Protein AF-A0A934VN50-F1 (afdb_monomer_lite)

Structure (mmCIF, N/CA/C/O backbone):
data_AF-A0A934VN50-F1
#
_entry.id   AF-A0A934VN50-F1
#
loop_
_atom_site.group_PDB
_atom_site.id
_atom_site.type_symbol
_atom_site.label_atom_id
_atom_site.label_alt_id
_atom_site.label_comp_id
_atom_site.label_asym_id
_atom_site.label_entity_id
_atom_site.label_seq_id
_atom_site.pdbx_PDB_ins_code
_atom_site.Cartn_x
_atom_site.Cartn_y
_atom_site.Cartn_z
_atom_site.occupancy
_atom_site.B_iso_or_equiv
_atom_site.auth_seq_id
_atom_site.auth_comp_id
_atom_site.auth_asym_id
_atom_site.auth_atom_id
_atom_site.pdbx_PDB_model_num
ATOM 1 N N . MET A 1 1 ? 34.727 -3.013 -14.813 1.00 37.97 1 MET A N 1
ATOM 2 C CA . MET A 1 1 ? 33.338 -2.640 -14.467 1.00 37.97 1 MET A CA 1
ATOM 3 C C . MET A 1 1 ? 33.192 -1.141 -14.667 1.00 37.97 1 MET A C 1
ATOM 5 O O . MET A 1 1 ? 33.910 -0.392 -14.018 1.00 37.97 1 MET A O 1
ATOM 9 N N . LEU A 1 2 ? 32.364 -0.706 -15.617 1.00 28.53 2 LEU A N 1
ATOM 10 C CA . LEU A 1 2 ? 32.093 0.717 -15.840 1.00 28.53 2 LEU A CA 1
ATOM 11 C C . LEU A 1 2 ? 31.145 1.204 -14.739 1.00 28.53 2 LEU A C 1
ATOM 13 O O . LEU A 1 2 ? 30.141 0.546 -14.469 1.00 28.53 2 LEU A O 1
ATOM 17 N N . LYS A 1 3 ? 31.479 2.320 -14.080 1.00 29.73 3 LYS A N 1
ATOM 18 C CA . LYS A 1 3 ? 30.548 2.981 -13.156 1.00 29.73 3 LYS A CA 1
ATOM 19 C C . LYS A 1 3 ? 29.274 3.340 -13.934 1.00 29.73 3 LYS A C 1
ATOM 21 O O . LYS A 1 3 ? 29.406 3.784 -15.079 1.00 29.73 3 LYS A O 1
ATOM 26 N N . PRO A 1 4 ? 28.074 3.156 -13.355 1.00 34.88 4 PRO A N 1
ATOM 27 C CA . PRO A 1 4 ? 26.851 3.608 -14.000 1.00 34.88 4 PRO A CA 1
ATOM 28 C C . PRO A 1 4 ? 26.988 5.101 -14.344 1.00 34.88 4 PRO A C 1
ATOM 30 O O . PRO A 1 4 ? 27.596 5.847 -13.563 1.00 34.88 4 PRO A O 1
ATOM 33 N N . PRO A 1 5 ? 26.504 5.535 -15.521 1.00 36.50 5 PRO A N 1
ATOM 34 C CA . PRO A 1 5 ? 26.561 6.937 -15.905 1.00 36.50 5 PRO A CA 1
ATOM 35 C C . PRO A 1 5 ? 25.892 7.775 -14.817 1.00 36.50 5 PRO A C 1
ATOM 37 O O . PRO A 1 5 ? 24.812 7.430 -14.335 1.00 36.50 5 PRO A O 1
ATOM 40 N N . LYS A 1 6 ? 26.553 8.866 -14.407 1.00 43.19 6 LYS A N 1
ATOM 41 C CA . LYS A 1 6 ? 25.926 9.833 -13.505 1.00 43.19 6 LYS A CA 1
ATOM 42 C C . LYS A 1 6 ? 24.644 10.330 -14.187 1.00 43.19 6 LYS A C 1
ATOM 44 O O . LYS A 1 6 ? 24.714 10.656 -15.377 1.00 43.19 6 LYS A O 1
ATOM 49 N N . PRO A 1 7 ? 23.499 10.369 -13.485 1.00 45.50 7 PRO A N 1
ATOM 50 C CA . PRO A 1 7 ? 22.280 10.918 -14.058 1.00 45.50 7 PRO A CA 1
ATOM 51 C C . PRO A 1 7 ? 22.555 12.342 -14.567 1.00 45.50 7 PRO A C 1
ATOM 53 O O . PRO A 1 7 ? 23.360 13.062 -13.960 1.00 45.50 7 PRO A O 1
ATOM 56 N N . PRO A 1 8 ? 21.947 12.746 -15.698 1.00 47.22 8 PRO A N 1
ATOM 57 C CA . PRO A 1 8 ? 22.077 14.106 -16.193 1.00 47.22 8 PRO A CA 1
ATOM 58 C C . PRO A 1 8 ? 21.620 15.080 -15.114 1.00 47.22 8 PRO A C 1
ATOM 60 O O . PRO A 1 8 ? 20.783 14.749 -14.282 1.00 47.22 8 PRO A O 1
ATOM 63 N N . LYS A 1 9 ? 22.192 16.278 -15.143 1.00 50.84 9 LYS A N 1
ATOM 64 C CA . LYS A 1 9 ? 21.916 17.355 -14.207 1.00 50.84 9 LYS A CA 1
ATOM 65 C C . LYS A 1 9 ? 20.582 18.081 -14.597 1.00 50.84 9 LYS A C 1
ATOM 67 O O . LYS A 1 9 ? 20.650 18.925 -15.488 1.00 50.84 9 LYS A O 1
ATOM 72 N N . PRO A 1 10 ? 19.379 17.808 -14.009 1.00 54.91 10 PRO A N 1
ATOM 73 C CA . PRO A 1 10 ? 18.157 18.632 -14.173 1.00 54.91 10 PRO A CA 1
ATOM 74 C C . PRO A 1 10 ? 18.241 20.116 -13.758 1.00 54.91 10 PRO A C 1
ATOM 76 O O . PRO A 1 10 ? 18.297 20.408 -12.572 1.00 54.91 10 PRO A O 1
ATOM 79 N N . SER A 1 11 ? 18.231 21.053 -14.714 1.00 59.59 11 SER A N 1
ATOM 80 C CA . SER A 1 11 ? 18.448 22.507 -14.516 1.00 59.59 11 SER A CA 1
ATOM 81 C C . SER A 1 11 ? 17.874 23.110 -13.214 1.00 59.59 11 SER A C 1
ATOM 83 O O . SER A 1 11 ? 16.823 22.698 -12.735 1.00 59.59 11 SER A O 1
ATOM 85 N N . ALA A 1 12 ? 18.509 24.161 -12.676 1.00 62.81 12 ALA A N 1
ATOM 86 C CA . ALA A 1 12 ? 18.043 24.853 -11.461 1.00 62.81 12 ALA A CA 1
ATOM 87 C C . ALA A 1 12 ? 16.556 25.275 -11.528 1.00 62.81 12 ALA A C 1
ATOM 89 O O . ALA A 1 12 ? 15.844 25.236 -10.528 1.00 62.81 12 ALA A O 1
ATOM 90 N N . ALA A 1 13 ? 16.063 25.602 -12.728 1.00 64.00 13 ALA A N 1
ATOM 91 C CA . ALA A 1 13 ? 14.649 25.871 -12.977 1.00 64.00 13 ALA A CA 1
ATOM 92 C C . ALA A 1 13 ? 13.756 24.646 -12.703 1.00 64.00 13 ALA A C 1
ATOM 94 O O . ALA A 1 13 ? 12.720 24.779 -12.062 1.00 64.00 13 ALA A O 1
ATOM 95 N N . LEU A 1 14 ? 14.177 23.449 -13.126 1.00 64.62 14 LEU 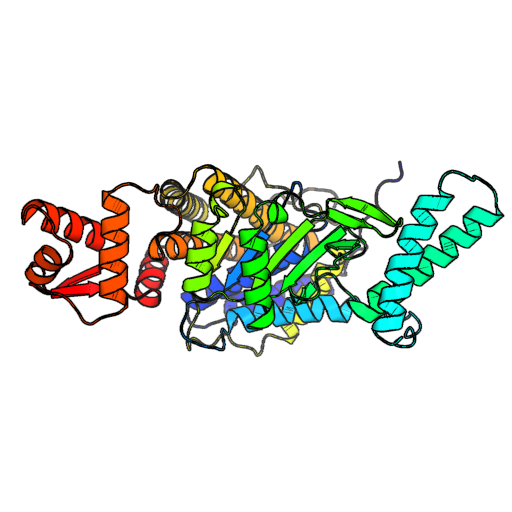A N 1
ATOM 96 C CA . LEU A 1 14 ? 13.445 22.202 -12.897 1.00 64.62 14 LEU A CA 1
ATOM 97 C C . LEU A 1 14 ? 13.392 21.838 -11.404 1.00 64.62 14 LEU A C 1
ATOM 99 O O . LEU A 1 14 ? 12.359 21.395 -10.917 1.00 64.62 14 LEU A O 1
ATOM 103 N N . GLN A 1 15 ? 14.475 22.077 -10.660 1.00 64.38 15 GLN A N 1
ATOM 104 C CA . GLN A 1 15 ? 14.514 21.860 -9.207 1.00 64.38 15 GLN A CA 1
ATOM 105 C C . GLN A 1 15 ? 13.573 22.811 -8.457 1.00 64.38 15 GLN A C 1
ATOM 107 O O . GLN A 1 15 ? 12.837 22.384 -7.569 1.00 64.38 15 GLN A O 1
ATOM 112 N N . HIS A 1 16 ? 13.548 24.089 -8.844 1.00 68.25 16 HIS A N 1
ATOM 113 C CA . HIS A 1 16 ? 12.608 25.061 -8.289 1.00 68.25 16 HIS A CA 1
ATOM 114 C C . HIS A 1 16 ? 11.151 24.655 -8.567 1.00 68.25 16 HIS A C 1
ATOM 116 O O . HIS A 1 16 ? 10.320 24.661 -7.660 1.00 68.25 16 HIS A O 1
ATOM 122 N N . THR A 1 17 ? 10.841 24.233 -9.799 1.00 72.19 17 THR A N 1
ATOM 123 C CA . THR A 1 17 ? 9.510 23.718 -10.164 1.00 72.19 17 THR A CA 1
ATOM 124 C C . THR A 1 17 ? 9.130 22.476 -9.352 1.00 72.19 17 THR A C 1
ATOM 126 O O . THR A 1 17 ? 7.972 22.338 -8.963 1.00 72.19 17 THR A O 1
ATOM 129 N N . PHE A 1 18 ? 10.087 21.596 -9.043 1.00 73.56 18 PHE A N 1
ATOM 130 C CA . PHE A 1 18 ? 9.856 20.413 -8.212 1.00 73.56 18 PHE A CA 1
ATOM 131 C C . PHE A 1 18 ? 9.415 20.761 -6.793 1.00 73.56 18 PHE A C 1
ATOM 133 O O . PHE A 1 18 ? 8.385 20.275 -6.326 1.00 73.56 18 PHE A O 1
ATOM 140 N N . PHE A 1 19 ? 10.161 21.631 -6.111 1.00 74.81 19 PHE A N 1
ATOM 141 C CA . PHE A 1 19 ? 9.822 22.039 -4.748 1.00 74.81 19 PHE A CA 1
ATOM 142 C C . PHE A 1 19 ? 8.536 22.851 -4.684 1.00 74.81 19 PHE A C 1
ATOM 144 O O . PHE A 1 19 ? 7.747 22.671 -3.758 1.00 74.81 19 PHE A O 1
ATOM 151 N N . GLN A 1 20 ? 8.291 23.698 -5.684 1.00 77.81 20 GLN A N 1
ATOM 152 C CA . GLN A 1 20 ? 7.024 24.405 -5.802 1.00 77.81 20 GLN A CA 1
ATOM 153 C C . GLN A 1 20 ? 5.858 23.419 -5.927 1.00 77.81 20 GLN A C 1
ATOM 155 O O . GLN A 1 20 ? 4.856 23.592 -5.242 1.00 77.81 20 GLN A O 1
ATOM 160 N N . ALA A 1 21 ? 6.015 22.354 -6.719 1.00 79.44 21 ALA A N 1
ATOM 161 C CA . ALA A 1 21 ? 4.994 21.325 -6.858 1.00 79.44 21 ALA A CA 1
ATOM 162 C C . ALA A 1 21 ? 4.764 20.544 -5.551 1.00 79.44 21 ALA A C 1
ATOM 164 O O . ALA A 1 21 ? 3.623 20.295 -5.169 1.00 79.44 21 ALA A O 1
ATOM 165 N N . LEU A 1 22 ? 5.827 20.207 -4.813 1.00 80.69 22 LEU A N 1
ATOM 166 C CA . LEU A 1 22 ? 5.693 19.576 -3.496 1.00 80.69 22 LEU A CA 1
ATOM 167 C C . LEU A 1 22 ? 4.970 20.485 -2.492 1.00 80.69 22 LEU A C 1
ATOM 169 O O . LEU A 1 22 ? 4.113 20.004 -1.753 1.00 80.69 22 LEU A O 1
ATOM 173 N N . ARG A 1 23 ? 5.289 21.787 -2.470 1.00 82.44 23 ARG A N 1
ATOM 174 C CA . ARG A 1 23 ? 4.642 22.781 -1.591 1.00 82.44 23 ARG A CA 1
ATOM 175 C C . ARG A 1 23 ? 3.180 22.985 -1.939 1.00 82.44 23 ARG A C 1
ATOM 177 O O . ARG A 1 23 ? 2.328 23.052 -1.058 1.00 82.44 23 ARG A O 1
ATOM 184 N N . GLU A 1 24 ? 2.889 23.081 -3.228 1.00 83.19 24 GLU A N 1
ATOM 185 C CA . GLU A 1 24 ? 1.524 23.163 -3.728 1.00 83.19 24 GLU A CA 1
ATOM 186 C C . GLU A 1 24 ? 0.736 21.918 -3.314 1.00 83.19 24 GLU A C 1
ATOM 188 O O . GLU A 1 24 ? -0.370 22.032 -2.796 1.00 83.19 24 GLU A O 1
ATOM 193 N N . PHE A 1 25 ? 1.336 20.732 -3.440 1.00 84.88 25 PHE A N 1
ATOM 194 C CA . PHE A 1 25 ? 0.708 19.498 -2.994 1.00 84.88 25 PHE A CA 1
ATOM 195 C C . PHE A 1 25 ? 0.462 19.475 -1.480 1.00 84.88 25 PHE A C 1
ATOM 197 O O . PHE A 1 25 ? -0.660 19.206 -1.062 1.00 84.88 25 PHE A O 1
ATOM 204 N N . GLU A 1 26 ? 1.459 19.794 -0.655 1.00 85.81 26 GLU A N 1
ATOM 205 C CA . GLU A 1 26 ? 1.317 19.823 0.809 1.00 85.81 26 GLU A CA 1
ATOM 206 C C . GLU A 1 26 ? 0.213 20.782 1.265 1.00 85.81 26 GLU A C 1
ATOM 208 O O . GLU A 1 26 ? -0.679 20.384 2.016 1.00 85.81 26 GLU A O 1
ATOM 213 N N . SER A 1 27 ? 0.218 22.005 0.737 1.00 82.62 27 SER A N 1
ATOM 214 C CA . SER A 1 27 ? -0.713 23.055 1.153 1.00 82.62 27 SER A CA 1
ATOM 215 C C . SER A 1 27 ? -2.122 22.900 0.574 1.00 82.62 27 SER A C 1
ATOM 217 O O . SER A 1 27 ? -3.090 23.307 1.220 1.00 82.62 27 SER A O 1
ATOM 219 N N . GLN A 1 28 ? -2.267 22.315 -0.622 1.00 82.50 28 GLN A N 1
ATOM 220 C CA . GLN A 1 28 ? -3.538 22.321 -1.356 1.00 82.50 28 GLN A CA 1
ATOM 221 C C . GLN A 1 28 ? -4.201 20.952 -1.506 1.00 82.50 28 GLN A C 1
ATOM 223 O O . GLN A 1 28 ? -5.379 20.923 -1.863 1.00 82.50 28 GLN A O 1
ATOM 228 N N . CYS A 1 29 ? -3.521 19.826 -1.236 1.00 82.50 29 CYS A N 1
ATOM 229 C CA . CYS A 1 29 ? -4.108 18.501 -1.493 1.00 82.50 29 CYS A CA 1
ATOM 230 C C . CYS A 1 29 ? -5.390 18.231 -0.701 1.00 82.50 29 CYS A C 1
ATOM 232 O O . CYS A 1 29 ? -6.279 17.555 -1.216 1.00 82.50 29 CYS A O 1
ATOM 234 N N . SER A 1 30 ? -5.516 18.788 0.506 1.00 86.56 30 SER A N 1
ATOM 235 C CA . SER A 1 30 ? -6.751 18.756 1.285 1.00 86.56 30 SER A CA 1
ATOM 236 C C . SER A 1 30 ? -6.766 19.833 2.384 1.00 86.56 30 SER A C 1
ATOM 238 O O . SER A 1 30 ? -5.748 20.026 3.069 1.00 86.56 30 SER A O 1
ATOM 240 N N . PRO A 1 31 ? -7.916 20.501 2.615 1.00 85.75 31 PRO A N 1
ATOM 241 C CA . PRO A 1 31 ? -8.119 21.337 3.795 1.00 85.75 31 PRO A CA 1
ATOM 242 C C . PRO A 1 31 ? -8.284 20.505 5.078 1.00 85.75 31 PRO A C 1
ATOM 244 O O . PRO A 1 31 ? -7.931 20.993 6.146 1.00 85.75 31 PRO A O 1
ATOM 247 N N . ASP A 1 32 ? -8.776 19.261 4.984 1.00 88.81 32 ASP A N 1
ATOM 248 C CA . ASP A 1 32 ? -8.826 18.308 6.101 1.00 88.81 32 ASP A CA 1
ATOM 249 C C . ASP A 1 32 ? -7.407 17.765 6.369 1.00 88.81 32 ASP A C 1
ATOM 251 O O . ASP A 1 32 ? -6.853 17.094 5.483 1.00 88.81 32 ASP A O 1
ATOM 255 N N . PRO A 1 33 ? -6.818 18.021 7.557 1.00 89.94 33 PRO A N 1
ATOM 256 C CA . PRO A 1 33 ? -5.497 17.520 7.930 1.00 89.94 33 PRO A CA 1
ATOM 257 C C . PRO A 1 33 ? -5.384 15.994 7.864 1.00 89.94 33 PRO A C 1
ATOM 259 O O . PRO A 1 33 ? -4.343 15.485 7.458 1.00 89.94 33 PRO A O 1
ATOM 262 N N . PHE A 1 34 ? -6.451 15.258 8.191 1.00 90.44 34 PHE A N 1
ATOM 263 C CA . PHE A 1 34 ? -6.458 13.795 8.113 1.00 90.44 34 PHE A CA 1
ATOM 264 C C . PHE A 1 34 ? -6.308 13.324 6.663 1.00 90.44 34 PHE A C 1
ATOM 266 O O . PHE A 1 34 ? -5.414 12.544 6.330 1.00 90.44 34 PHE A O 1
ATOM 273 N N . ALA A 1 35 ? -7.130 13.862 5.761 1.00 88.44 35 ALA A N 1
ATOM 274 C CA . ALA A 1 35 ? -7.041 13.539 4.343 1.00 88.44 35 ALA A CA 1
ATOM 275 C C . ALA A 1 35 ? -5.721 14.014 3.705 1.00 88.44 35 ALA A C 1
ATOM 277 O O . ALA A 1 35 ? -5.216 13.348 2.797 1.00 88.44 35 ALA A O 1
ATOM 278 N N . ARG A 1 36 ? -5.113 15.102 4.201 1.00 89.31 36 ARG A N 1
ATOM 279 C CA . ARG A 1 36 ? -3.762 15.541 3.806 1.00 89.31 36 ARG A CA 1
ATOM 280 C C . ARG A 1 36 ? -2.706 14.503 4.183 1.00 89.31 36 ARG A C 1
ATOM 282 O O . ARG A 1 36 ? -1.959 14.071 3.305 1.00 89.31 36 ARG A O 1
ATOM 289 N N . THR A 1 37 ? -2.693 14.045 5.438 1.00 91.88 37 THR A N 1
ATOM 290 C CA . THR A 1 37 ? -1.797 12.978 5.919 1.00 91.88 37 THR A CA 1
ATOM 291 C C . THR A 1 37 ? -1.881 11.741 5.027 1.00 91.88 37 THR A C 1
ATOM 293 O O . THR A 1 37 ? -0.863 11.221 4.554 1.00 91.88 37 THR A O 1
ATOM 296 N N . LEU A 1 38 ? -3.102 11.281 4.741 1.00 89.62 38 LEU A N 1
ATOM 297 C CA . LEU A 1 38 ? -3.321 10.097 3.913 1.00 89.62 38 LEU A CA 1
ATOM 298 C C . LEU A 1 38 ? -2.912 10.318 2.452 1.00 89.62 38 LEU A C 1
ATOM 300 O O . LEU A 1 38 ? -2.339 9.414 1.842 1.00 89.62 38 LEU A O 1
ATOM 304 N N . SER A 1 39 ? -3.140 11.511 1.900 1.00 87.62 39 SER A N 1
ATOM 305 C CA . SER A 1 39 ? -2.742 11.864 0.530 1.00 87.62 39 SER A CA 1
ATOM 306 C C . SER A 1 39 ? -1.223 11.894 0.371 1.00 87.62 39 SER A C 1
ATOM 308 O O . SER A 1 39 ? -0.692 11.287 -0.561 1.00 87.62 39 SER A O 1
ATOM 310 N N . ILE A 1 40 ? -0.508 12.532 1.303 1.00 88.94 40 ILE A N 1
ATOM 311 C CA . ILE A 1 40 ? 0.962 12.580 1.311 1.00 88.94 40 ILE A CA 1
ATOM 312 C C . ILE A 1 40 ? 1.546 11.174 1.454 1.00 88.94 40 ILE A C 1
ATOM 314 O O . ILE A 1 40 ? 2.421 10.781 0.678 1.00 88.94 40 ILE A O 1
ATOM 318 N N . THR A 1 41 ? 1.001 10.377 2.373 1.00 90.31 41 THR A N 1
ATOM 319 C CA . THR A 1 41 ? 1.416 8.981 2.567 1.00 90.31 41 THR A CA 1
ATOM 320 C C . THR A 1 41 ? 1.186 8.149 1.307 1.00 90.31 41 THR A C 1
ATOM 322 O O . THR A 1 41 ? 2.079 7.422 0.869 1.00 90.31 41 THR A O 1
ATOM 325 N N . THR A 1 42 ? 0.019 8.284 0.673 1.00 88.31 42 THR A N 1
ATOM 326 C CA . THR A 1 42 ? -0.326 7.611 -0.593 1.00 88.31 42 THR A CA 1
ATOM 327 C C . THR A 1 42 ? 0.631 8.017 -1.716 1.00 88.31 42 THR A C 1
ATOM 329 O O . THR A 1 42 ? 1.082 7.175 -2.492 1.00 88.31 42 THR A O 1
ATOM 332 N N . CYS A 1 43 ? 1.007 9.294 -1.782 1.00 86.88 43 CYS A N 1
ATOM 333 C CA . CYS A 1 43 ? 1.945 9.824 -2.769 1.00 86.88 43 CYS A CA 1
ATOM 334 C C . CYS A 1 43 ? 3.334 9.187 -2.614 1.00 86.88 43 CYS A C 1
ATOM 336 O O . CYS A 1 43 ? 3.881 8.612 -3.559 1.00 86.88 43 CYS A O 1
ATOM 338 N N . LEU A 1 44 ? 3.883 9.212 -1.398 1.00 87.31 44 LEU A N 1
ATOM 339 C CA . LEU A 1 44 ? 5.223 8.696 -1.117 1.00 87.31 44 LEU A CA 1
ATOM 340 C C . LEU A 1 44 ? 5.321 7.178 -1.232 1.00 87.31 44 LEU A C 1
ATOM 342 O O . LEU A 1 44 ? 6.304 6.661 -1.764 1.00 87.31 44 LEU A O 1
ATOM 346 N N . THR A 1 45 ? 4.288 6.459 -0.806 1.00 87.69 45 THR A N 1
ATOM 347 C CA . THR A 1 45 ? 4.201 5.007 -1.005 1.00 87.69 45 THR A CA 1
ATOM 348 C C . THR A 1 45 ? 4.078 4.646 -2.483 1.00 87.69 45 THR A C 1
ATOM 350 O O . THR A 1 45 ? 4.736 3.705 -2.922 1.00 87.69 45 THR A O 1
ATOM 353 N N . THR A 1 46 ? 3.354 5.433 -3.286 1.00 87.12 46 THR A N 1
ATOM 354 C CA . THR A 1 46 ? 3.311 5.257 -4.748 1.00 87.12 46 THR A CA 1
ATOM 355 C C . THR A 1 46 ? 4.693 5.472 -5.374 1.00 87.12 46 THR A C 1
ATOM 357 O O . THR A 1 46 ? 5.149 4.638 -6.156 1.00 87.12 46 THR A O 1
ATOM 360 N N . PHE A 1 47 ? 5.422 6.530 -5.003 1.00 85.31 47 PHE A N 1
ATOM 361 C CA . PHE A 1 47 ? 6.797 6.732 -5.484 1.00 85.31 47 PHE A CA 1
ATOM 362 C C . PHE A 1 47 ? 7.745 5.616 -5.055 1.00 85.31 47 PHE A C 1
ATOM 364 O O . PHE A 1 47 ? 8.579 5.173 -5.849 1.00 85.31 47 PHE A O 1
ATOM 371 N N . TRP A 1 48 ? 7.591 5.121 -3.829 1.00 86.19 48 TRP A N 1
ATOM 372 C CA . TRP A 1 48 ? 8.327 3.962 -3.349 1.00 86.19 48 TRP A CA 1
ATOM 373 C C . TRP A 1 48 ? 8.033 2.716 -4.196 1.00 86.19 48 TRP A C 1
ATOM 375 O O . TRP A 1 48 ? 8.978 2.071 -4.649 1.00 86.19 48 TRP A O 1
ATOM 385 N N . GLN A 1 49 ? 6.765 2.428 -4.512 1.00 85.94 49 GLN A N 1
ATOM 386 C CA . GLN A 1 49 ? 6.375 1.335 -5.416 1.00 85.94 49 GLN A CA 1
ATOM 387 C C . GLN A 1 49 ? 6.942 1.508 -6.828 1.00 85.94 49 GLN A C 1
ATOM 389 O O . GLN A 1 49 ? 7.387 0.541 -7.446 1.00 85.94 49 GLN A O 1
ATOM 394 N N . LEU A 1 50 ? 6.993 2.736 -7.345 1.00 83.25 50 LEU A N 1
ATOM 395 C CA . LEU A 1 50 ? 7.629 3.014 -8.632 1.00 83.25 50 LEU A CA 1
ATOM 396 C C . LEU A 1 50 ? 9.147 2.757 -8.596 1.00 83.25 50 LEU A C 1
ATOM 398 O O . LEU A 1 50 ? 9.727 2.373 -9.615 1.00 83.25 50 LEU A O 1
ATOM 402 N N . SER A 1 51 ? 9.782 2.879 -7.431 1.00 81.06 51 SER A N 1
ATOM 403 C CA . SER A 1 51 ? 11.201 2.568 -7.205 1.00 81.06 51 SER A CA 1
ATOM 404 C C . SER A 1 51 ? 11.495 1.102 -6.881 1.00 81.06 51 SER A C 1
ATOM 406 O O . SER A 1 51 ? 12.630 0.771 -6.541 1.00 81.06 51 SER A O 1
ATOM 408 N N . LEU A 1 52 ? 10.523 0.197 -7.031 1.00 79.12 52 LEU A N 1
ATOM 409 C CA . LEU A 1 52 ? 10.663 -1.240 -6.754 1.00 79.12 52 LEU A CA 1
ATOM 410 C C . LEU A 1 52 ? 11.891 -1.881 -7.426 1.00 79.12 52 LEU A C 1
ATOM 412 O O . LEU A 1 52 ? 12.555 -2.741 -6.847 1.00 79.12 52 LEU A O 1
ATOM 416 N N . ALA A 1 53 ? 12.247 -1.422 -8.629 1.00 70.44 53 ALA A N 1
ATOM 417 C CA . ALA A 1 53 ? 13.423 -1.890 -9.360 1.00 70.44 53 ALA A CA 1
ATOM 418 C C . ALA A 1 53 ? 14.774 -1.552 -8.685 1.00 70.44 53 ALA A C 1
ATOM 420 O O . ALA A 1 53 ? 15.813 -2.084 -9.085 1.00 70.44 53 ALA A O 1
ATOM 421 N N . GLN A 1 54 ? 14.772 -0.713 -7.652 1.00 71.94 54 GLN A N 1
ATOM 422 C CA . GLN A 1 54 ? 15.955 -0.207 -6.954 1.00 71.94 54 GLN A CA 1
ATOM 423 C C . GLN A 1 54 ? 15.959 -0.538 -5.452 1.00 71.94 54 GLN A C 1
ATOM 425 O O . GLN A 1 54 ? 16.860 -0.112 -4.730 1.00 71.94 54 GLN A O 1
ATOM 430 N N . GLN A 1 55 ? 14.962 -1.290 -4.975 1.00 70.94 55 GLN A N 1
ATOM 431 C CA . GLN A 1 55 ? 14.864 -1.740 -3.585 1.00 70.94 55 GLN A CA 1
ATOM 432 C C . GLN A 1 55 ? 15.698 -3.011 -3.349 1.00 70.94 55 GLN A C 1
ATOM 434 O O . GLN A 1 55 ? 15.788 -3.884 -4.221 1.00 70.94 55 GLN A O 1
ATOM 439 N N . LEU A 1 56 ? 16.284 -3.138 -2.153 1.00 63.44 56 LEU A N 1
ATOM 440 C CA . LEU A 1 56 ? 17.092 -4.293 -1.738 1.00 63.44 56 LEU A CA 1
ATOM 441 C C . LEU A 1 56 ? 16.242 -5.354 -1.008 1.00 63.44 56 LEU A C 1
ATOM 443 O O . LEU A 1 56 ? 15.847 -5.147 0.141 1.00 63.44 56 LEU A O 1
ATOM 447 N N . GLY A 1 57 ? 16.007 -6.519 -1.626 1.00 64.69 57 GLY A N 1
ATOM 448 C CA . GLY A 1 57 ? 15.319 -7.667 -1.005 1.00 64.69 57 GLY A CA 1
ATOM 449 C C . GLY A 1 57 ? 14.240 -8.326 -1.879 1.00 64.69 57 GLY A C 1
ATOM 450 O O . GLY A 1 57 ? 14.046 -7.946 -3.032 1.00 64.69 57 GLY A O 1
ATOM 451 N N . SER A 1 58 ? 13.561 -9.340 -1.331 1.00 55.09 58 SER A N 1
ATOM 452 C CA . SER A 1 58 ? 12.374 -9.993 -1.909 1.00 55.09 58 SER A CA 1
ATOM 453 C C . SER A 1 58 ? 11.098 -9.318 -1.393 1.00 55.09 58 SER A C 1
ATOM 455 O O . SER A 1 58 ? 10.942 -9.183 -0.181 1.00 55.09 58 SER A O 1
ATOM 457 N N . PHE A 1 59 ? 10.201 -8.895 -2.289 1.00 61.16 59 PHE A N 1
ATOM 458 C CA . PHE A 1 59 ? 9.053 -8.040 -1.955 1.00 61.16 59 PHE A CA 1
ATOM 459 C C . PHE A 1 59 ? 7.773 -8.521 -2.647 1.00 61.16 59 PHE A C 1
ATOM 461 O O . PHE A 1 59 ? 7.806 -8.846 -3.838 1.00 61.16 59 PHE A O 1
ATOM 468 N N . PRO A 1 60 ? 6.669 -8.574 -1.894 1.00 56.34 60 PRO A N 1
ATOM 469 C CA . PRO A 1 60 ? 5.565 -7.632 -2.079 1.00 56.34 60 PRO A CA 1
ATOM 470 C C . PRO A 1 60 ? 5.640 -6.404 -1.173 1.00 56.34 60 PRO A C 1
ATOM 472 O O . PRO A 1 60 ? 6.087 -6.450 -0.032 1.00 56.34 60 PRO A O 1
ATOM 475 N N . SER A 1 61 ? 5.136 -5.315 -1.734 1.00 61.25 61 SER A N 1
ATOM 476 C CA . SER A 1 61 ? 5.279 -3.938 -1.287 1.00 61.25 61 SER A CA 1
ATOM 477 C C . SER A 1 61 ? 3.942 -3.252 -1.537 1.00 61.25 61 SER A C 1
ATOM 479 O O . SER A 1 61 ? 3.708 -2.737 -2.633 1.00 61.25 61 SER A O 1
ATOM 481 N N . THR A 1 62 ? 3.011 -3.359 -0.590 1.00 64.75 62 THR A N 1
ATOM 482 C CA . THR A 1 62 ? 1.594 -3.199 -0.928 1.00 64.75 62 THR A CA 1
ATOM 483 C C . THR A 1 62 ? 0.953 -1.951 -0.339 1.00 64.75 62 THR A C 1
ATOM 485 O O . THR A 1 62 ? 0.972 -1.759 0.874 1.00 64.75 62 THR A O 1
ATOM 488 N N . LEU A 1 63 ? 0.363 -1.130 -1.210 1.00 62.47 63 LEU A N 1
ATOM 489 C CA . LEU A 1 63 ? -0.455 0.026 -0.855 1.00 62.47 63 LEU A CA 1
ATOM 490 C C . LEU A 1 63 ? -1.924 -0.321 -1.091 1.00 62.47 63 LEU A C 1
ATOM 492 O O . LEU A 1 63 ? -2.379 -0.374 -2.237 1.00 62.47 63 LEU A O 1
ATOM 496 N N . PHE A 1 64 ? -2.661 -0.546 -0.010 1.00 65.00 64 PHE A N 1
ATOM 497 C CA . PHE A 1 64 ? -4.104 -0.676 -0.050 1.00 65.00 64 PHE A CA 1
ATOM 498 C C . PHE A 1 64 ? -4.772 0.586 0.449 1.00 65.00 64 PHE A C 1
ATOM 500 O O . PHE A 1 64 ? -4.442 1.115 1.508 1.00 65.00 64 PHE A O 1
ATOM 507 N N . VAL A 1 65 ? -5.723 1.059 -0.340 1.00 58.53 65 VAL A N 1
ATOM 508 C CA . VAL A 1 65 ? -6.514 2.236 -0.031 1.00 58.53 65 VAL A CA 1
ATOM 509 C C . VAL A 1 65 ? -7.977 1.829 0.002 1.00 58.53 65 VAL A C 1
ATOM 511 O O . VAL A 1 65 ? -8.537 1.430 -1.020 1.00 58.53 65 VAL A O 1
ATOM 514 N N . GLY A 1 66 ? -8.598 1.968 1.168 1.00 56.47 66 GLY A N 1
ATOM 515 C CA . GLY A 1 66 ? -10.046 1.925 1.314 1.00 56.47 66 GLY A CA 1
ATOM 516 C C . GLY A 1 66 ? -10.560 1.005 2.417 1.00 56.47 66 GLY A C 1
ATOM 517 O O . GLY A 1 66 ? -9.889 0.093 2.890 1.00 56.47 66 GLY A O 1
ATOM 518 N N . SER A 1 67 ? -11.811 1.275 2.779 1.00 52.97 67 SER A N 1
ATOM 519 C CA . SER A 1 67 ? -12.679 0.492 3.659 1.00 52.97 67 SER A CA 1
ATOM 520 C C . SER A 1 67 ? -13.832 -0.080 2.820 1.00 52.97 67 SER A C 1
ATOM 522 O O . SER A 1 67 ? -14.209 0.547 1.820 1.00 52.97 67 SER A O 1
ATOM 524 N N . PRO A 1 68 ? -14.431 -1.241 3.152 1.00 50.53 68 PRO A N 1
ATOM 525 C CA . PRO A 1 68 ? -15.649 -1.680 2.468 1.00 50.53 68 PRO A CA 1
ATOM 526 C C . PRO A 1 68 ? -16.771 -0.640 2.623 1.00 50.53 68 PRO A C 1
ATOM 528 O O . PRO A 1 68 ? -17.239 -0.383 3.727 1.00 50.53 68 PRO A O 1
ATOM 531 N N . GLY A 1 69 ? -17.249 -0.059 1.522 1.00 51.09 69 GLY A N 1
ATOM 532 C CA . GLY A 1 69 ? -18.455 0.775 1.581 1.00 51.09 69 GLY A CA 1
ATOM 533 C C . GLY A 1 69 ? -18.703 1.674 0.375 1.00 51.09 69 GLY A C 1
ATOM 534 O O . GLY A 1 69 ? -19.818 1.690 -0.134 1.00 51.09 69 GLY A O 1
ATOM 535 N N . LYS A 1 70 ? -17.684 2.377 -0.137 1.00 57.47 70 LYS A N 1
ATOM 536 C CA . LYS A 1 70 ? -17.822 3.256 -1.317 1.00 57.47 70 LYS A CA 1
ATOM 537 C C . LYS A 1 70 ? -17.051 2.690 -2.508 1.00 57.47 70 LYS A C 1
ATOM 539 O O . LYS A 1 70 ? -15.910 2.262 -2.356 1.00 57.47 70 LYS A O 1
ATOM 544 N N . GLU A 1 71 ? -17.675 2.639 -3.691 1.00 59.84 71 GLU A N 1
ATOM 545 C CA . GLU A 1 71 ? -17.040 2.127 -4.922 1.00 59.84 71 GLU A CA 1
ATOM 546 C C . GLU A 1 71 ? -15.882 3.010 -5.412 1.00 59.84 71 GLU A C 1
ATOM 548 O O . GLU A 1 71 ? -14.969 2.506 -6.065 1.00 59.84 71 GLU A O 1
ATOM 553 N N . THR A 1 72 ? -15.882 4.290 -5.037 1.00 70.00 72 THR A N 1
ATOM 554 C CA . THR A 1 72 ? -14.890 5.291 -5.437 1.00 70.00 72 THR A CA 1
ATOM 555 C C . THR A 1 72 ? -14.106 5.783 -4.223 1.00 70.00 72 THR A C 1
ATOM 557 O O . THR A 1 72 ? -14.688 6.437 -3.360 1.00 70.00 72 THR A O 1
ATOM 560 N N . SER A 1 73 ? -12.797 5.515 -4.176 1.00 76.94 73 SER A N 1
ATOM 561 C CA . SER A 1 73 ? -11.894 6.125 -3.192 1.00 76.94 73 SER A CA 1
ATOM 562 C C . SER A 1 73 ? -11.046 7.207 -3.871 1.00 76.94 73 SER A C 1
ATOM 564 O O . SER A 1 73 ? -10.305 6.885 -4.808 1.00 76.94 73 SER A O 1
ATOM 566 N N . PRO A 1 74 ? -11.109 8.473 -3.418 1.00 78.62 74 PRO A N 1
ATOM 567 C CA . PRO A 1 74 ? -10.300 9.557 -3.973 1.00 78.62 74 PRO A CA 1
ATOM 568 C C . PRO A 1 74 ? -8.792 9.288 -3.891 1.00 78.62 74 PRO A C 1
ATOM 570 O O . PRO A 1 74 ? -8.055 9.591 -4.829 1.00 78.62 74 PRO A O 1
ATOM 573 N N . LEU A 1 75 ? -8.335 8.674 -2.795 1.00 81.50 75 LEU A N 1
ATOM 574 C CA . LEU A 1 75 ? -6.933 8.302 -2.592 1.00 81.50 75 LEU A CA 1
ATOM 575 C C . LEU A 1 75 ? -6.481 7.231 -3.598 1.00 81.50 75 LEU A C 1
ATOM 577 O O . LEU A 1 75 ? -5.381 7.321 -4.146 1.00 81.50 75 LEU A O 1
ATOM 581 N N . TRP A 1 76 ? -7.331 6.233 -3.875 1.00 84.50 76 TRP A N 1
ATOM 582 C CA . TRP A 1 76 ? -7.005 5.208 -4.867 1.00 84.50 76 TRP A CA 1
ATOM 583 C C . TRP A 1 76 ? -6.995 5.803 -6.266 1.00 84.50 76 TRP A C 1
ATOM 585 O O . TRP A 1 76 ? -6.067 5.549 -7.022 1.00 84.50 76 TRP A O 1
ATOM 595 N N . GLU A 1 77 ? -7.975 6.637 -6.608 1.00 82.31 77 GLU A N 1
ATOM 596 C CA . GLU A 1 77 ? -7.995 7.325 -7.899 1.00 82.31 77 GLU A CA 1
ATOM 597 C C . GLU A 1 77 ? -6.748 8.190 -8.106 1.00 82.31 77 GLU A C 1
ATOM 599 O O . GLU A 1 77 ? -6.184 8.216 -9.202 1.00 82.31 77 GLU A O 1
ATOM 604 N N . PHE A 1 78 ? -6.269 8.841 -7.048 1.00 80.94 78 PHE A N 1
ATOM 605 C CA . PHE A 1 78 ? -5.004 9.563 -7.051 1.00 80.94 78 PHE A CA 1
ATOM 606 C C . PHE A 1 78 ? -3.800 8.644 -7.342 1.00 80.94 78 PHE A C 1
ATOM 608 O O . PHE A 1 78 ? -3.080 8.875 -8.319 1.00 80.94 78 PHE A O 1
ATOM 615 N N . ALA A 1 79 ? -3.608 7.573 -6.565 1.00 85.12 79 ALA A N 1
ATOM 616 C CA . ALA A 1 79 ? -2.513 6.620 -6.776 1.00 85.12 79 ALA A CA 1
ATOM 617 C C . ALA A 1 79 ? -2.591 5.945 -8.157 1.00 85.12 79 ALA A C 1
ATOM 619 O O . ALA A 1 79 ? -1.596 5.840 -8.876 1.00 85.12 79 ALA A O 1
ATOM 620 N N . ARG A 1 80 ? -3.796 5.536 -8.571 1.00 85.81 80 ARG A N 1
ATOM 621 C CA . ARG A 1 80 ? -4.078 4.895 -9.858 1.00 85.81 80 ARG A CA 1
ATOM 622 C C . ARG A 1 80 ? -3.668 5.791 -11.015 1.00 85.81 80 ARG A C 1
ATOM 624 O O . ARG A 1 80 ? -3.005 5.308 -11.928 1.00 85.81 80 ARG A O 1
ATOM 631 N N . LYS A 1 81 ? -4.020 7.079 -10.982 1.00 83.50 81 LYS A N 1
ATOM 632 C CA . LYS A 1 81 ? -3.629 8.031 -12.030 1.00 83.50 81 LYS A CA 1
ATOM 633 C C . LYS A 1 81 ? -2.111 8.198 -12.120 1.00 83.50 81 LYS A C 1
ATOM 635 O O . LYS A 1 81 ? -1.587 8.153 -13.227 1.00 83.50 81 LYS A O 1
ATOM 640 N N . LEU A 1 82 ? -1.404 8.316 -10.992 1.00 82.62 82 LEU A N 1
ATOM 641 C CA . LEU A 1 82 ? 0.067 8.365 -10.976 1.00 82.62 82 LEU A CA 1
ATOM 642 C C . LEU A 1 82 ? 0.694 7.111 -11.606 1.00 82.62 82 LEU A C 1
ATOM 644 O O . LEU A 1 82 ? 1.622 7.211 -12.408 1.00 82.62 82 LEU A O 1
ATOM 648 N N . LEU A 1 83 ? 0.175 5.930 -11.263 1.00 86.31 83 LEU A N 1
ATOM 649 C CA . LEU A 1 83 ? 0.660 4.651 -11.785 1.00 86.31 83 LEU A CA 1
ATOM 650 C C . LEU A 1 83 ? 0.363 4.461 -13.282 1.00 86.31 83 LEU A C 1
ATOM 652 O O . LEU A 1 83 ? 1.201 3.919 -14.003 1.00 86.31 83 LEU A O 1
ATOM 656 N N . VAL A 1 84 ? -0.814 4.890 -13.750 1.00 85.12 84 VAL A N 1
ATOM 657 C CA . VAL A 1 84 ? -1.194 4.855 -15.173 1.00 85.12 84 VAL A CA 1
ATOM 658 C C . VAL A 1 84 ? -0.328 5.813 -15.982 1.00 85.12 84 VAL A C 1
ATOM 660 O O . VAL A 1 84 ? 0.242 5.404 -16.985 1.00 85.12 84 VAL A O 1
ATOM 663 N N . GLU A 1 85 ? -0.147 7.046 -15.513 1.00 80.12 85 GLU A N 1
ATOM 664 C CA . GLU A 1 85 ? 0.679 8.043 -16.196 1.00 80.12 85 GLU A CA 1
ATOM 665 C C . GLU A 1 85 ? 2.152 7.613 -16.275 1.00 80.12 85 GLU A C 1
ATOM 667 O O . GLU A 1 85 ? 2.814 7.810 -17.294 1.00 80.12 85 GLU A O 1
ATOM 672 N N . ASP A 1 86 ? 2.694 6.976 -15.229 1.00 80.25 86 ASP A N 1
ATOM 673 C CA . ASP A 1 86 ? 4.030 6.367 -15.295 1.00 80.25 86 ASP A CA 1
ATOM 674 C C . ASP A 1 86 ? 4.083 5.266 -16.361 1.00 80.25 86 ASP A C 1
ATOM 676 O O . ASP A 1 86 ? 5.035 5.207 -17.135 1.00 80.25 86 ASP A O 1
ATOM 680 N N . ALA A 1 87 ? 3.049 4.426 -16.454 1.00 77.75 87 ALA A N 1
ATOM 681 C CA . ALA A 1 87 ? 3.001 3.370 -17.456 1.00 77.75 87 ALA A CA 1
ATOM 682 C C . ALA A 1 87 ? 2.918 3.924 -18.889 1.00 77.75 87 ALA A C 1
ATOM 684 O O . ALA A 1 87 ? 3.730 3.539 -19.734 1.00 77.75 87 ALA A O 1
ATOM 685 N N . ASP A 1 88 ? 2.008 4.861 -19.145 1.00 74.25 88 ASP A N 1
ATOM 686 C CA . ASP A 1 88 ? 1.747 5.407 -20.480 1.00 74.25 88 ASP A CA 1
ATOM 687 C C . ASP A 1 88 ? 2.914 6.263 -20.985 1.00 74.25 88 ASP A C 1
ATOM 689 O O . ASP A 1 88 ? 3.333 6.157 -22.133 1.00 74.25 88 ASP A O 1
ATOM 693 N N . SER A 1 89 ? 3.530 7.053 -20.113 1.00 67.12 89 SER A N 1
ATOM 694 C CA . SER A 1 89 ? 4.675 7.896 -20.478 1.00 67.12 89 SER A CA 1
ATOM 695 C C . SER A 1 89 ? 5.980 7.145 -20.758 1.00 67.12 89 SER A C 1
ATOM 697 O O . SER A 1 89 ? 6.866 7.675 -21.429 1.00 67.12 89 SER A O 1
ATOM 699 N N . THR A 1 90 ? 6.131 5.918 -20.248 1.00 64.62 90 THR A N 1
ATOM 700 C CA . THR A 1 90 ? 7.268 5.046 -20.596 1.00 64.62 90 THR A CA 1
ATOM 701 C C . THR A 1 90 ? 7.127 4.432 -21.989 1.00 64.62 90 THR A C 1
ATOM 703 O O . THR A 1 90 ? 8.028 3.725 -22.456 1.00 64.62 90 THR A O 1
ATOM 706 N N . GLN A 1 91 ? 6.011 4.699 -22.673 1.00 63.12 91 GLN A N 1
ATOM 707 C CA . GLN A 1 91 ? 5.852 4.402 -24.082 1.00 63.12 91 GLN A CA 1
ATOM 708 C C . GLN A 1 91 ? 6.806 5.295 -24.881 1.00 63.12 91 GLN A C 1
ATOM 710 O O . GLN A 1 91 ? 6.582 6.484 -25.084 1.00 63.12 91 GLN A O 1
ATOM 715 N N . ASP A 1 92 ? 7.912 4.707 -25.325 1.00 56.34 92 ASP A N 1
ATOM 716 C CA . ASP A 1 92 ? 8.875 5.368 -26.197 1.00 56.34 92 ASP A CA 1
ATOM 717 C C . ASP A 1 92 ? 8.204 5.695 -27.545 1.00 56.34 92 ASP A C 1
ATOM 719 O O . ASP A 1 92 ? 8.105 4.839 -28.427 1.00 56.34 92 ASP A O 1
ATOM 723 N N . LEU A 1 93 ? 7.711 6.932 -27.686 1.00 49.69 93 LEU A N 1
ATOM 724 C CA . LEU A 1 93 ? 7.022 7.439 -28.882 1.00 49.69 93 LEU A CA 1
ATOM 725 C C . LEU A 1 93 ? 7.910 7.417 -30.137 1.00 49.69 93 LEU A C 1
ATOM 727 O O . LEU A 1 93 ? 7.394 7.519 -31.249 1.00 49.69 93 LEU A O 1
ATOM 731 N N . SER A 1 94 ? 9.231 7.280 -29.971 1.00 43.50 94 SER A N 1
ATOM 732 C CA . SER A 1 94 ? 10.179 7.154 -31.082 1.00 43.50 94 SER A CA 1
ATOM 733 C C . SER A 1 94 ? 10.245 5.739 -31.666 1.00 43.50 94 SER A C 1
ATOM 735 O O . SER A 1 94 ? 10.791 5.542 -32.754 1.00 43.50 94 SER A O 1
ATOM 737 N N . ARG A 1 95 ? 9.669 4.739 -30.984 1.00 52.16 95 ARG A N 1
ATOM 738 C CA . ARG A 1 95 ? 9.611 3.367 -31.494 1.00 52.16 95 ARG A CA 1
ATOM 739 C C . ARG A 1 95 ? 8.435 3.216 -32.452 1.00 52.16 95 ARG A C 1
ATOM 741 O O . ARG A 1 95 ? 7.340 3.693 -32.150 1.00 52.16 95 ARG A O 1
ATOM 748 N N . PRO A 1 96 ? 8.618 2.519 -33.589 1.00 46.75 96 PRO A N 1
ATOM 749 C CA . PRO A 1 96 ? 7.512 2.238 -34.491 1.00 46.75 96 PRO A CA 1
ATOM 750 C C . PRO A 1 96 ? 6.398 1.555 -33.698 1.00 46.75 96 PRO A C 1
ATOM 752 O O . PRO A 1 96 ? 6.668 0.599 -32.966 1.00 46.75 96 PRO A O 1
ATOM 755 N N . ARG A 1 97 ? 5.158 2.056 -33.823 1.00 53.66 97 ARG A N 1
ATOM 756 C CA . ARG A 1 97 ? 3.968 1.378 -33.292 1.00 53.66 97 ARG A CA 1
ATOM 757 C C . ARG A 1 97 ? 4.010 -0.052 -33.808 1.00 53.66 97 ARG A C 1
ATOM 759 O O . ARG A 1 97 ? 3.794 -0.288 -34.994 1.00 53.66 97 ARG A O 1
ATOM 766 N N . ILE A 1 98 ? 4.355 -0.988 -32.931 1.00 55.44 98 ILE A N 1
ATOM 767 C CA . ILE A 1 98 ? 4.361 -2.400 -33.283 1.00 55.44 98 ILE A CA 1
ATOM 768 C C . ILE A 1 98 ? 2.926 -2.721 -33.685 1.00 55.44 98 ILE A C 1
ATOM 770 O O . ILE A 1 98 ? 2.018 -2.400 -32.913 1.00 55.44 98 ILE A O 1
ATOM 774 N N . PRO A 1 99 ? 2.693 -3.250 -34.897 1.00 55.62 99 PRO A N 1
ATOM 775 C CA . PRO A 1 99 ? 1.345 -3.563 -35.331 1.00 55.62 99 PRO A CA 1
ATOM 776 C C . PRO A 1 99 ? 0.731 -4.489 -34.288 1.00 55.62 99 PRO A C 1
ATOM 778 O O . PRO A 1 99 ? 1.324 -5.515 -33.956 1.00 55.62 99 PRO A O 1
ATOM 781 N N . TYR A 1 100 ? -0.413 -4.083 -33.731 1.00 55.97 100 TYR A N 1
ATOM 782 C CA . TYR A 1 100 ? -1.138 -4.871 -32.744 1.00 55.97 100 TYR A CA 1
ATOM 783 C C . TYR A 1 100 ? -1.447 -6.232 -33.361 1.00 55.97 100 TYR A C 1
ATOM 785 O O . TYR A 1 100 ? -2.313 -6.361 -34.227 1.00 55.97 100 TYR A O 1
ATOM 793 N N . VAL A 1 101 ? -0.692 -7.244 -32.948 1.00 66.12 101 VAL A N 1
ATOM 794 C CA . VAL A 1 101 ? -0.929 -8.617 -33.372 1.00 66.12 101 VAL A CA 1
ATOM 795 C C . VAL A 1 101 ? -2.084 -9.157 -32.538 1.00 66.12 101 VAL A C 1
ATOM 797 O O . VAL A 1 101 ? -2.212 -8.816 -31.361 1.00 66.12 101 VAL A O 1
ATOM 800 N N . SER A 1 102 ? -2.950 -9.983 -33.129 1.00 77.00 102 SER A N 1
ATOM 801 C CA . SER A 1 102 ? -4.059 -10.568 -32.367 1.00 77.00 102 SER A CA 1
ATOM 802 C C . SER A 1 102 ? -3.541 -11.309 -31.126 1.00 77.00 102 SER A C 1
ATOM 804 O O . SER A 1 102 ? -2.459 -11.902 -31.166 1.00 77.00 102 SER A O 1
ATOM 806 N N . GLN A 1 103 ? -4.325 -11.313 -30.043 1.00 79.19 103 GLN A N 1
ATOM 807 C CA . GLN A 1 103 ? -3.944 -11.929 -28.767 1.00 79.19 103 GLN A CA 1
ATOM 808 C C . GLN A 1 103 ? -3.411 -13.361 -28.944 1.00 79.19 103 GLN A C 1
ATOM 810 O O . GLN A 1 103 ? -2.351 -13.693 -28.425 1.00 79.19 103 GLN A O 1
ATOM 815 N N . LYS A 1 104 ? -4.091 -14.185 -29.752 1.00 81.31 104 LYS A N 1
ATOM 816 C CA . LYS A 1 104 ? -3.677 -15.573 -30.021 1.00 81.31 104 LYS A CA 1
ATOM 817 C C . LYS A 1 104 ? -2.292 -15.671 -30.663 1.00 81.31 104 LYS A C 1
ATOM 819 O O . LYS A 1 104 ? -1.520 -16.561 -30.325 1.00 81.31 104 LYS A O 1
ATOM 824 N N . ILE A 1 105 ? -1.986 -14.770 -31.594 1.00 79.56 105 ILE A N 1
ATOM 825 C CA . ILE A 1 105 ? -0.696 -14.764 -32.288 1.00 79.56 105 ILE A CA 1
ATOM 826 C C . ILE A 1 105 ? 0.407 -14.311 -31.328 1.00 79.56 105 ILE A C 1
ATOM 828 O O . ILE A 1 105 ? 1.473 -14.918 -31.286 1.00 79.56 105 ILE A O 1
ATOM 832 N N . ALA A 1 106 ? 0.147 -13.283 -30.521 1.00 78.38 106 ALA A N 1
ATOM 833 C CA . ALA A 1 106 ? 1.112 -12.834 -29.531 1.00 78.38 106 ALA A CA 1
ATOM 834 C C . ALA A 1 106 ? 1.374 -13.914 -28.462 1.00 78.38 106 ALA A C 1
ATOM 836 O O . ALA A 1 106 ? 2.528 -14.158 -28.130 1.00 78.38 106 ALA A O 1
ATOM 837 N N . GLU A 1 107 ? 0.349 -14.630 -27.987 1.00 82.25 107 GLU A N 1
ATOM 838 C CA . GLU A 1 107 ? 0.523 -15.755 -27.050 1.00 82.25 107 GLU A CA 1
ATOM 839 C C . GLU A 1 107 ? 1.386 -16.877 -27.648 1.00 82.25 107 GLU A C 1
ATOM 841 O O . GLU A 1 107 ? 2.238 -17.437 -26.954 1.00 82.25 107 GLU A O 1
ATOM 846 N N . HIS A 1 108 ? 1.205 -17.176 -28.939 1.00 82.69 108 HIS A N 1
ATOM 847 C CA . HIS A 1 108 ? 2.020 -18.154 -29.658 1.00 82.69 108 HIS A CA 1
ATOM 848 C C . HIS A 1 108 ? 3.498 -17.745 -29.696 1.00 82.69 108 HIS A C 1
ATOM 850 O O . HIS A 1 108 ? 4.337 -18.507 -29.221 1.00 82.69 108 HIS A O 1
ATOM 856 N N . TYR A 1 109 ? 3.815 -16.531 -30.163 1.00 80.81 109 TYR A N 1
ATOM 857 C CA . TYR A 1 109 ? 5.202 -16.044 -30.213 1.00 80.81 109 TYR A CA 1
ATOM 858 C C . TYR A 1 109 ? 5.855 -16.000 -28.831 1.00 80.81 109 TYR A C 1
ATOM 860 O O . TYR A 1 109 ? 7.009 -16.388 -28.672 1.00 80.81 109 TYR A O 1
ATOM 868 N N . LEU A 1 110 ? 5.111 -15.586 -27.805 1.00 82.31 110 LEU A N 1
ATOM 869 C CA . LEU A 1 110 ? 5.637 -15.495 -26.446 1.00 82.31 110 LEU A CA 1
ATOM 870 C C . LEU A 1 110 ? 6.072 -16.867 -25.909 1.00 82.31 110 LEU A C 1
ATOM 872 O O . LEU A 1 110 ? 7.086 -16.966 -25.219 1.00 82.31 110 LEU A O 1
ATOM 876 N N . ARG A 1 111 ? 5.335 -17.927 -26.260 1.00 82.56 111 ARG A N 1
ATOM 877 C CA . ARG A 1 111 ? 5.674 -19.313 -25.921 1.00 82.56 111 ARG A CA 1
ATOM 878 C C . ARG A 1 111 ? 6.817 -19.853 -26.783 1.00 82.56 111 ARG A C 1
ATOM 880 O O . ARG A 1 111 ? 7.785 -20.373 -26.232 1.00 82.56 111 ARG A O 1
ATOM 887 N N . GLU A 1 112 ? 6.711 -19.727 -28.104 1.00 82.44 112 GLU A N 1
ATOM 888 C CA . GLU A 1 112 ? 7.699 -20.250 -29.056 1.00 82.44 112 GLU A CA 1
ATOM 889 C C . GLU A 1 112 ? 9.091 -19.668 -28.808 1.00 82.44 112 GLU A C 1
ATOM 891 O O . GLU A 1 112 ? 10.056 -20.425 -28.729 1.00 82.44 112 GLU A O 1
ATOM 896 N N . SER A 1 113 ? 9.211 -18.356 -28.574 1.00 81.06 113 SER A N 1
ATOM 897 C CA . SER A 1 113 ? 10.515 -17.730 -28.327 1.00 81.06 113 SER A CA 1
ATOM 898 C C . SER A 1 113 ? 11.193 -18.261 -27.058 1.00 81.06 113 SER A C 1
ATOM 900 O O . SER A 1 113 ? 12.411 -18.452 -27.042 1.00 81.06 113 SER A O 1
ATOM 902 N N . VAL A 1 114 ? 10.424 -18.545 -25.999 1.00 80.25 114 VAL A N 1
ATOM 903 C CA . VAL A 1 114 ? 10.948 -19.137 -24.755 1.00 80.25 114 VAL A CA 1
ATOM 904 C C . VAL A 1 114 ? 11.403 -20.577 -24.999 1.00 80.25 114 VAL A C 1
ATOM 906 O O . VAL A 1 114 ? 12.520 -20.943 -24.629 1.00 80.25 114 VAL A O 1
ATOM 909 N N . THR A 1 115 ? 10.577 -21.385 -25.667 1.00 81.25 115 THR A N 1
ATOM 910 C CA . THR A 1 115 ? 10.899 -22.782 -25.990 1.00 81.25 115 THR A CA 1
ATOM 911 C C . THR A 1 115 ? 12.113 -22.888 -26.913 1.00 81.25 115 THR A C 1
ATOM 913 O O . THR A 1 115 ? 13.032 -23.664 -26.640 1.00 81.25 115 THR A O 1
ATOM 916 N N . TYR A 1 116 ? 12.166 -22.076 -27.970 1.00 78.31 116 TYR A N 1
ATOM 917 C CA . TYR A 1 116 ? 13.286 -22.027 -28.904 1.00 78.31 116 TYR A CA 1
ATOM 918 C C . TYR A 1 116 ? 14.594 -21.677 -28.193 1.00 78.31 116 TYR A C 1
ATOM 920 O O . TYR A 1 116 ? 15.604 -22.357 -28.392 1.00 78.31 116 TYR A O 1
ATOM 928 N N . TYR A 1 117 ? 14.582 -20.648 -27.340 1.00 74.44 117 TYR A N 1
ATOM 929 C CA . TYR A 1 117 ? 15.771 -20.228 -26.603 1.00 74.44 117 TYR A CA 1
ATOM 930 C C . TYR A 1 117 ? 16.285 -21.328 -25.666 1.00 74.44 117 TYR A C 1
ATOM 932 O O . TYR A 1 117 ? 17.487 -21.593 -25.638 1.00 74.44 117 TYR A O 1
ATOM 940 N N . HIS A 1 118 ? 15.391 -22.018 -24.951 1.00 74.06 118 HIS A N 1
ATOM 941 C CA . HIS A 1 118 ? 15.773 -23.121 -24.068 1.00 74.06 118 HIS A CA 1
ATOM 942 C C . HIS A 1 118 ? 16.356 -24.326 -24.818 1.00 74.06 118 HIS A C 1
ATOM 944 O O . HIS A 1 118 ? 17.328 -24.912 -24.344 1.00 74.06 118 HIS A O 1
ATOM 950 N N . ASN A 1 119 ? 15.818 -24.664 -25.991 1.00 76.75 119 ASN A N 1
ATOM 951 C CA . ASN A 1 119 ? 16.258 -25.830 -26.763 1.00 76.75 119 ASN A CA 1
ATOM 952 C C . ASN A 1 119 ? 17.568 -25.601 -27.541 1.00 76.75 119 ASN A C 1
ATOM 954 O O . ASN A 1 119 ? 18.275 -26.560 -27.833 1.00 76.75 119 ASN A O 1
ATOM 958 N N . ASN A 1 120 ? 17.912 -24.350 -27.869 1.00 69.50 120 ASN A N 1
ATOM 959 C CA . ASN A 1 120 ? 19.037 -24.027 -28.762 1.00 69.50 120 ASN A CA 1
ATOM 960 C C . ASN A 1 120 ? 20.227 -23.338 -28.064 1.00 69.50 120 ASN A C 1
ATOM 962 O O . ASN A 1 120 ? 21.184 -22.936 -28.724 1.00 69.50 120 ASN A O 1
ATOM 966 N N . LEU A 1 121 ? 20.205 -23.217 -26.731 1.00 62.66 121 LEU A N 1
ATOM 967 C CA . LEU A 1 121 ? 21.201 -22.476 -25.938 1.00 62.66 121 LEU A CA 1
ATOM 968 C C . LEU A 1 121 ? 22.634 -23.045 -26.014 1.00 62.66 121 LEU A C 1
ATOM 970 O O . LEU A 1 121 ? 23.587 -22.347 -25.678 1.00 62.66 121 LEU A O 1
ATOM 974 N N . ALA A 1 122 ? 22.779 -24.308 -26.428 1.00 58.56 122 ALA A N 1
ATOM 975 C CA . ALA A 1 122 ? 24.040 -25.053 -26.423 1.00 58.56 122 ALA A CA 1
ATOM 976 C C . ALA A 1 122 ? 24.908 -24.857 -27.683 1.00 58.56 122 ALA A C 1
ATOM 978 O O . ALA A 1 122 ? 26.062 -25.285 -27.695 1.00 58.56 122 ALA A O 1
ATOM 979 N N . TYR A 1 123 ? 24.388 -24.223 -28.738 1.00 61.88 123 TYR A N 1
ATOM 980 C CA . TYR A 1 123 ? 25.080 -24.126 -30.024 1.00 61.88 123 TYR A CA 1
ATOM 981 C C . TYR A 1 123 ? 25.654 -22.719 -30.253 1.00 61.88 123 TYR A C 1
ATOM 983 O O . TYR A 1 123 ? 24.952 -21.802 -30.673 1.00 61.88 123 TYR A O 1
ATOM 991 N N . ASP A 1 124 ? 26.954 -22.534 -30.001 1.00 56.28 124 ASP A N 1
ATOM 992 C CA . ASP A 1 124 ? 27.643 -21.246 -30.197 1.00 56.28 124 ASP A CA 1
ATOM 993 C C . ASP A 1 124 ? 28.145 -21.073 -31.644 1.00 56.28 124 ASP A C 1
ATOM 995 O O . ASP A 1 124 ? 29.340 -21.134 -31.932 1.00 56.28 124 ASP A O 1
ATOM 999 N N . THR A 1 125 ? 27.224 -20.865 -32.591 1.00 69.44 125 THR A N 1
ATOM 1000 C CA . THR A 1 125 ? 27.570 -20.425 -33.958 1.00 69.44 125 THR A CA 1
ATOM 1001 C C . THR A 1 125 ? 26.948 -19.063 -34.271 1.00 69.44 125 THR A C 1
ATOM 1003 O O . THR A 1 125 ? 25.948 -18.660 -33.674 1.00 69.44 125 THR A O 1
ATOM 1006 N N . ARG A 1 126 ? 27.525 -18.320 -35.232 1.00 68.75 126 ARG A N 1
ATOM 1007 C CA . ARG A 1 126 ? 27.001 -17.001 -35.657 1.00 68.75 126 ARG A CA 1
ATOM 1008 C C . ARG A 1 126 ? 25.523 -17.055 -36.074 1.00 68.75 126 ARG A C 1
ATOM 1010 O O . ARG A 1 126 ? 24.794 -16.113 -35.787 1.00 68.75 126 ARG A O 1
ATOM 1017 N N . PHE A 1 127 ? 25.089 -18.161 -36.681 1.00 69.12 127 PHE A N 1
ATOM 1018 C CA . PHE A 1 127 ? 23.699 -18.395 -37.081 1.00 69.12 127 PHE A CA 1
ATOM 1019 C C . PHE A 1 127 ? 22.750 -18.428 -35.871 1.00 69.12 127 PHE A C 1
ATOM 1021 O O . PHE A 1 127 ? 21.757 -17.704 -35.840 1.00 69.12 127 PHE A O 1
ATOM 1028 N N . TYR A 1 128 ? 23.104 -19.175 -34.819 1.00 68.44 128 TYR A N 1
ATOM 1029 C CA . TYR A 1 128 ? 22.296 -19.240 -33.596 1.00 68.44 128 TYR A CA 1
ATOM 1030 C C . TYR A 1 128 ? 22.258 -17.909 -32.838 1.00 68.44 128 TYR A C 1
ATOM 1032 O O . TYR A 1 128 ? 21.241 -17.586 -32.227 1.00 68.44 128 TYR A O 1
ATOM 1040 N N . ARG A 1 129 ? 23.317 -17.089 -32.919 1.00 67.50 129 ARG A N 1
ATOM 1041 C CA . ARG A 1 129 ? 23.319 -15.738 -32.326 1.00 67.50 129 ARG A CA 1
ATOM 1042 C C . ARG A 1 129 ? 22.312 -14.802 -33.001 1.00 67.50 129 ARG A C 1
ATOM 1044 O O . ARG A 1 129 ? 21.638 -14.056 -32.294 1.00 67.50 129 ARG A O 1
ATOM 1051 N N . GLN A 1 130 ? 22.186 -14.856 -34.328 1.00 74.69 130 GLN A N 1
ATOM 1052 C CA . GLN A 1 130 ? 21.204 -14.056 -35.064 1.00 74.69 130 GLN A CA 1
ATOM 1053 C C . GLN A 1 130 ? 19.770 -14.530 -34.788 1.00 74.69 130 GLN A C 1
ATOM 1055 O O . GLN A 1 130 ? 18.930 -13.723 -34.397 1.00 74.69 130 GLN A O 1
ATOM 1060 N N . ALA A 1 131 ? 19.517 -15.839 -34.857 1.00 74.00 131 ALA A N 1
ATOM 1061 C CA . ALA A 1 131 ? 18.200 -16.399 -34.552 1.00 74.00 131 ALA A CA 1
ATOM 1062 C C . ALA A 1 131 ? 17.768 -16.140 -33.092 1.00 74.00 131 ALA A C 1
ATOM 1064 O O . ALA A 1 131 ? 16.597 -15.887 -32.815 1.00 74.00 131 ALA A O 1
ATOM 1065 N N . ALA A 1 132 ? 18.703 -16.159 -32.135 1.00 71.00 132 ALA A N 1
ATOM 1066 C CA . ALA A 1 132 ? 18.419 -15.800 -30.744 1.00 71.00 132 ALA A CA 1
ATOM 1067 C C . ALA A 1 132 ? 18.093 -14.307 -30.569 1.00 71.00 132 ALA A C 1
ATOM 1069 O O . ALA A 1 132 ? 17.322 -13.953 -29.677 1.00 71.00 132 ALA A O 1
ATOM 1070 N N . TYR A 1 133 ? 18.676 -13.428 -31.388 1.00 76.38 133 TYR A N 1
ATOM 1071 C CA . TYR A 1 133 ? 18.340 -12.004 -31.395 1.00 76.38 133 TYR A CA 1
ATOM 1072 C C . TYR A 1 133 ? 16.935 -11.766 -31.963 1.00 76.38 133 TYR A C 1
ATOM 1074 O O . TYR A 1 133 ? 16.131 -11.091 -31.324 1.00 76.38 133 TYR A O 1
ATOM 1082 N N . GLU A 1 134 ? 16.610 -12.387 -33.098 1.00 80.06 134 GLU A N 1
ATOM 1083 C CA . GLU A 1 134 ? 15.282 -12.312 -33.725 1.00 80.06 134 GLU A CA 1
ATOM 1084 C C . GLU A 1 134 ? 14.183 -12.816 -32.774 1.00 80.06 134 GLU A C 1
ATOM 1086 O O . GLU A 1 134 ? 13.204 -12.109 -32.539 1.00 80.06 134 GLU A O 1
ATOM 1091 N N . ASN A 1 135 ? 14.404 -13.950 -32.100 1.00 79.19 135 ASN A N 1
ATOM 1092 C CA . ASN A 1 135 ? 13.478 -14.478 -31.090 1.00 79.19 135 ASN A CA 1
ATOM 1093 C C . ASN A 1 135 ? 13.276 -13.543 -29.891 1.00 79.19 135 ASN A C 1
ATOM 1095 O O . ASN A 1 135 ? 12.173 -13.433 -29.359 1.00 79.19 135 ASN A O 1
ATOM 1099 N N . LYS A 1 136 ? 14.327 -12.850 -29.438 1.00 79.12 136 LYS A N 1
ATOM 1100 C CA . LYS A 1 136 ? 14.187 -11.855 -28.365 1.00 79.12 136 LYS A CA 1
ATOM 1101 C C . LYS A 1 136 ? 13.325 -10.680 -28.809 1.00 79.12 136 LYS A C 1
ATOM 1103 O O . LYS A 1 136 ? 12.511 -10.202 -28.023 1.00 79.12 136 LYS A O 1
ATOM 1108 N N . GLU A 1 137 ? 13.481 -10.221 -30.044 1.00 81.38 137 GLU A N 1
ATOM 1109 C CA . GLU A 1 137 ? 12.661 -9.139 -30.590 1.00 81.38 137 GLU A CA 1
ATOM 1110 C C . GLU A 1 137 ? 11.199 -9.565 -30.784 1.00 81.38 137 GLU A C 1
ATOM 1112 O O . GLU A 1 137 ? 10.292 -8.805 -30.439 1.00 81.38 137 GLU A O 1
ATOM 1117 N N . GLU A 1 138 ? 10.942 -10.789 -31.249 1.00 81.88 138 GLU A N 1
ATOM 1118 C CA . GLU A 1 138 ? 9.587 -11.351 -31.335 1.00 81.88 138 GLU A CA 1
ATOM 1119 C C . GLU A 1 138 ? 8.926 -11.484 -29.964 1.00 81.88 138 GLU A C 1
ATOM 1121 O O . GLU A 1 138 ? 7.804 -11.003 -29.777 1.00 81.88 138 GLU A O 1
ATOM 1126 N N . TYR A 1 139 ? 9.645 -12.021 -28.974 1.00 83.69 139 TYR A N 1
ATOM 1127 C CA . TYR A 1 139 ? 9.170 -12.075 -27.595 1.00 83.69 139 TYR A CA 1
ATOM 1128 C C . TYR A 1 139 ? 8.811 -10.685 -27.068 1.00 83.69 139 TYR A C 1
ATOM 1130 O O . TYR A 1 139 ? 7.744 -10.504 -26.484 1.00 83.69 139 TYR A O 1
ATOM 1138 N N . ARG A 1 140 ? 9.663 -9.673 -27.289 1.00 81.00 140 ARG A N 1
ATOM 1139 C CA . ARG A 1 140 ? 9.394 -8.295 -26.839 1.00 81.00 140 ARG A CA 1
ATOM 1140 C C . ARG A 1 140 ? 8.151 -7.711 -27.502 1.00 81.00 140 ARG A C 1
ATOM 1142 O O . ARG A 1 140 ? 7.333 -7.110 -26.807 1.00 81.00 140 ARG A O 1
ATOM 1149 N N . LYS A 1 141 ? 7.977 -7.917 -28.811 1.00 79.62 141 LYS A N 1
ATOM 1150 C CA . LYS A 1 141 ? 6.787 -7.473 -29.558 1.00 79.62 141 LYS A CA 1
ATOM 1151 C C . LYS A 1 141 ? 5.516 -8.145 -29.047 1.00 79.62 141 LYS A C 1
ATOM 1153 O O . LYS A 1 141 ? 4.524 -7.458 -28.798 1.00 79.62 141 LYS A O 1
ATOM 1158 N N . ALA A 1 142 ? 5.551 -9.462 -28.856 1.00 80.88 142 ALA A N 1
ATOM 1159 C CA . ALA A 1 142 ? 4.440 -10.241 -28.322 1.00 80.88 142 ALA A CA 1
ATOM 1160 C C . ALA A 1 142 ? 4.083 -9.815 -26.893 1.00 80.88 142 ALA A C 1
ATOM 1162 O O . ALA A 1 142 ? 2.922 -9.537 -26.592 1.00 80.88 142 ALA A O 1
ATOM 1163 N N . HIS A 1 143 ? 5.096 -9.678 -26.037 1.00 83.38 143 HIS A N 1
ATOM 1164 C CA . HIS A 1 143 ? 4.959 -9.204 -24.667 1.00 83.38 143 HIS A CA 1
ATOM 1165 C C . HIS A 1 143 ? 4.285 -7.829 -24.619 1.00 83.38 143 HIS A C 1
ATOM 1167 O O . HIS A 1 143 ? 3.307 -7.646 -23.898 1.00 83.38 143 HIS A O 1
ATOM 1173 N N . TRP A 1 144 ? 4.770 -6.861 -25.398 1.00 78.88 144 TRP A N 1
ATOM 1174 C CA . TRP A 1 144 ? 4.173 -5.525 -25.425 1.00 78.88 144 TRP A CA 1
ATOM 1175 C C . TRP A 1 144 ? 2.755 -5.525 -25.999 1.00 78.88 144 TRP A C 1
ATOM 1177 O O . TRP A 1 144 ? 1.904 -4.804 -25.487 1.00 78.88 144 TRP A O 1
ATOM 1187 N N . SER A 1 145 ? 2.474 -6.359 -27.004 1.00 76.38 145 SER A N 1
ATOM 1188 C CA . SER A 1 145 ? 1.131 -6.470 -27.593 1.00 76.38 145 SER A CA 1
ATOM 1189 C C . SER A 1 145 ? 0.100 -7.009 -26.596 1.00 76.38 145 SER A C 1
ATOM 1191 O O . SER A 1 145 ? -1.044 -6.562 -26.598 1.00 76.38 145 SER A O 1
ATOM 1193 N N . LEU A 1 146 ? 0.497 -7.951 -25.734 1.00 75.94 146 LEU A N 1
ATOM 1194 C CA . LEU A 1 146 ? -0.392 -8.574 -24.747 1.00 75.94 146 LEU A CA 1
ATOM 1195 C C . LEU A 1 146 ? -0.527 -7.764 -23.460 1.00 75.94 146 LEU A C 1
ATOM 1197 O O . LEU A 1 146 ? -1.622 -7.643 -22.911 1.00 75.94 146 LEU A O 1
ATOM 1201 N N . PHE A 1 147 ? 0.590 -7.234 -22.965 1.00 76.56 147 PHE A N 1
ATOM 1202 C CA . PHE A 1 147 ? 0.680 -6.727 -21.598 1.00 76.56 147 PHE A CA 1
ATOM 1203 C C . PHE A 1 147 ? 0.957 -5.224 -21.506 1.00 76.56 147 PHE A C 1
ATOM 1205 O O . PHE A 1 147 ? 0.931 -4.674 -20.405 1.00 76.56 147 PHE A O 1
ATOM 1212 N N . GLY A 1 148 ? 1.183 -4.551 -22.637 1.00 74.44 148 GLY A N 1
ATOM 1213 C CA . GLY A 1 148 ? 1.414 -3.110 -22.700 1.00 74.44 148 GLY A CA 1
ATOM 1214 C C . GLY A 1 148 ? 2.828 -2.671 -22.306 1.00 74.44 148 GLY A C 1
ATOM 1215 O O . GLY A 1 148 ? 3.768 -3.472 -22.210 1.00 74.44 148 GLY A O 1
ATOM 1216 N N . PHE A 1 149 ? 2.972 -1.358 -22.117 1.00 72.00 149 PHE A N 1
ATOM 1217 C CA . PHE A 1 149 ? 4.213 -0.687 -21.724 1.00 72.00 149 PHE A CA 1
ATOM 1218 C C . PHE A 1 149 ? 4.233 -0.377 -20.220 1.00 72.00 149 PHE A C 1
ATOM 1220 O O . PHE A 1 149 ? 3.221 -0.467 -19.529 1.00 72.00 149 PHE A O 1
ATOM 1227 N N . GLY A 1 150 ? 5.419 -0.044 -19.712 1.00 73.94 150 GLY A N 1
ATOM 1228 C CA . GLY A 1 150 ? 5.596 0.416 -18.340 1.00 73.94 150 GLY A CA 1
ATOM 1229 C C . GLY A 1 150 ? 5.591 -0.662 -17.268 1.00 73.94 150 GLY A C 1
ATOM 1230 O O . GLY A 1 150 ? 5.514 -1.866 -17.527 1.00 73.94 150 GLY A O 1
ATOM 1231 N N . ARG A 1 151 ? 5.750 -0.210 -16.023 1.00 80.06 151 ARG A N 1
ATOM 1232 C CA . ARG A 1 151 ? 5.891 -1.087 -14.855 1.00 80.06 151 ARG A CA 1
ATOM 1233 C C . ARG A 1 151 ? 4.590 -1.289 -14.086 1.00 80.06 151 ARG A C 1
ATOM 1235 O O . ARG A 1 151 ? 4.597 -2.086 -13.164 1.00 80.06 151 ARG A O 1
ATOM 1242 N N . SER A 1 152 ? 3.494 -0.618 -14.442 1.00 87.38 152 SER A N 1
ATOM 1243 C CA . SER A 1 152 ? 2.203 -0.768 -13.764 1.00 87.38 152 SER A CA 1
ATOM 1244 C C . SER A 1 152 ? 1.109 -1.268 -14.702 1.00 87.38 152 SER A C 1
ATOM 1246 O O . SER A 1 152 ? 1.003 -0.805 -15.833 1.00 87.38 152 SER A O 1
ATOM 1248 N N . ARG A 1 153 ? 0.286 -2.217 -14.246 1.00 88.75 153 ARG A N 1
ATOM 1249 C CA . ARG A 1 153 ? -0.822 -2.802 -15.028 1.00 88.75 153 ARG A CA 1
ATOM 1250 C C . ARG A 1 153 ? -1.836 -3.506 -14.117 1.00 88.75 153 ARG A C 1
ATOM 1252 O O . ARG A 1 153 ? -1.478 -3.791 -12.975 1.00 88.75 153 ARG A O 1
ATOM 1259 N N . PRO A 1 154 ? -3.065 -3.796 -14.589 1.00 90.31 154 PRO A N 1
ATOM 1260 C CA . PRO A 1 154 ? -4.042 -4.566 -13.818 1.00 90.31 154 PRO A CA 1
ATOM 1261 C C . PRO A 1 154 ? -3.466 -5.909 -13.364 1.00 90.31 154 PRO A C 1
ATOM 1263 O O . PRO A 1 154 ? -2.736 -6.549 -14.125 1.00 90.31 154 PRO A O 1
ATOM 1266 N N . PHE A 1 155 ? -3.791 -6.336 -12.145 1.00 89.69 155 PHE A N 1
ATOM 1267 C CA . PHE A 1 155 ? -3.272 -7.564 -11.539 1.00 89.69 155 PHE A CA 1
ATOM 1268 C C . PHE A 1 155 ? -3.560 -8.788 -12.404 1.00 89.69 155 PHE A C 1
ATOM 1270 O O . PHE A 1 155 ? -2.669 -9.609 -12.620 1.00 89.69 155 PHE A O 1
ATOM 1277 N N . SER A 1 156 ? -4.752 -8.842 -12.994 1.00 88.25 156 SER A N 1
ATOM 1278 C CA . SER A 1 156 ? -5.162 -9.900 -13.922 1.00 88.25 156 SER A CA 1
ATOM 1279 C C . SER A 1 156 ? -4.350 -9.989 -15.216 1.00 88.25 156 SER A C 1
ATOM 1281 O O . SER A 1 156 ? -4.437 -10.957 -15.968 1.00 88.25 156 SER A O 1
ATOM 1283 N N . LYS A 1 157 ? -3.528 -8.975 -15.497 1.00 87.25 157 LYS A N 1
ATOM 1284 C CA . LYS A 1 157 ? -2.622 -8.918 -16.652 1.00 87.25 157 LYS A CA 1
ATOM 1285 C C . LYS A 1 157 ? -1.150 -9.029 -16.260 1.00 87.25 157 LYS A C 1
ATOM 1287 O O . LYS A 1 157 ? -0.275 -8.833 -17.104 1.00 87.25 157 LYS A O 1
ATOM 1292 N N . CYS A 1 158 ? -0.849 -9.314 -14.997 1.00 88.19 158 CYS A N 1
ATOM 1293 C CA . CYS A 1 158 ? 0.523 -9.510 -14.537 1.00 88.19 158 CYS A CA 1
ATOM 1294 C C . CYS A 1 158 ? 1.014 -10.944 -14.748 1.00 88.19 158 CYS A C 1
ATOM 1296 O O . CYS A 1 158 ? 2.213 -11.188 -14.639 1.00 88.19 158 CYS A O 1
ATOM 1298 N N . TRP A 1 159 ? 0.129 -11.890 -15.060 1.00 86.50 159 TRP A N 1
ATOM 1299 C CA . TRP A 1 159 ? 0.453 -13.313 -15.028 1.00 86.50 159 TRP A CA 1
ATOM 1300 C C . TRP A 1 159 ? 0.201 -13.988 -16.366 1.00 86.50 159 TRP A C 1
ATOM 1302 O O . TRP A 1 159 ? -0.813 -13.767 -17.025 1.00 86.50 159 TRP A O 1
ATOM 1312 N N . HIS A 1 160 ? 1.128 -14.861 -16.751 1.00 86.81 160 HIS A N 1
ATOM 1313 C CA . HIS A 1 160 ? 0.947 -15.770 -17.872 1.00 86.81 160 HIS A CA 1
ATOM 1314 C C . HIS A 1 160 ? 1.219 -17.207 -17.432 1.00 86.81 160 HIS A C 1
ATOM 1316 O O . HIS A 1 160 ? 2.243 -17.495 -16.812 1.00 86.81 160 HIS A O 1
ATOM 1322 N N . LYS A 1 161 ? 0.333 -18.128 -17.817 1.00 83.00 161 LYS A N 1
ATOM 1323 C CA . LYS A 1 161 ? 0.369 -19.548 -17.423 1.00 83.00 161 LYS A CA 1
ATOM 1324 C C . LYS A 1 161 ? 1.716 -20.247 -17.665 1.00 83.00 161 LYS A C 1
ATOM 1326 O O . LYS A 1 161 ? 2.148 -21.025 -16.826 1.00 83.00 161 LYS A O 1
ATOM 1331 N N . ASP A 1 162 ? 2.393 -19.940 -18.773 1.00 81.19 162 ASP A N 1
ATOM 1332 C CA . ASP A 1 162 ? 3.635 -20.629 -19.166 1.00 81.19 162 ASP A CA 1
ATOM 1333 C C . ASP A 1 162 ? 4.908 -19.860 -18.767 1.00 81.19 162 ASP A C 1
ATOM 1335 O O . ASP A 1 162 ? 5.992 -20.432 -18.656 1.00 81.19 162 ASP A O 1
ATOM 1339 N N . VAL A 1 163 ? 4.784 -18.544 -18.580 1.00 82.06 163 VAL A N 1
ATOM 1340 C CA . VAL A 1 163 ? 5.921 -17.601 -18.524 1.00 82.06 163 VAL A CA 1
ATOM 1341 C C . VAL A 1 163 ? 6.075 -17.004 -17.121 1.00 82.06 163 VAL A C 1
ATOM 1343 O O . VAL A 1 163 ? 7.135 -16.482 -16.784 1.00 82.06 163 VAL A O 1
ATOM 1346 N N . GLY A 1 164 ? 5.060 -17.152 -16.267 1.00 87.75 164 GLY A N 1
ATOM 1347 C CA . GLY A 1 164 ? 5.057 -16.657 -14.895 1.00 87.75 164 GLY A CA 1
ATOM 1348 C C . GLY A 1 164 ? 4.727 -15.169 -14.819 1.00 87.75 164 GLY A C 1
ATOM 1349 O O . GLY A 1 164 ? 3.895 -14.670 -15.582 1.00 87.75 164 GLY A O 1
ATOM 1350 N N . LEU A 1 165 ? 5.366 -14.474 -13.874 1.00 88.12 165 LEU A N 1
ATOM 1351 C CA . LEU A 1 165 ? 5.177 -13.043 -13.657 1.00 88.12 165 LEU A CA 1
ATOM 1352 C C . LEU A 1 165 ? 5.746 -12.232 -14.817 1.00 88.12 165 LEU A C 1
ATOM 1354 O O . LEU A 1 165 ? 6.944 -12.271 -15.114 1.00 88.12 165 LEU A O 1
ATOM 1358 N N . ILE A 1 166 ? 4.882 -11.441 -15.428 1.00 87.19 166 ILE A N 1
ATOM 1359 C CA . ILE A 1 166 ? 5.231 -10.524 -16.493 1.00 87.19 166 ILE A CA 1
ATOM 1360 C C . ILE A 1 166 ? 5.663 -9.193 -15.878 1.00 87.19 166 ILE A C 1
ATOM 1362 O O . ILE A 1 166 ? 4.883 -8.499 -15.227 1.00 87.19 166 ILE A O 1
ATOM 1366 N N . SER A 1 167 ? 6.923 -8.833 -16.105 1.00 85.50 167 SER A N 1
ATOM 1367 C CA . SER A 1 167 ? 7.545 -7.627 -15.562 1.00 85.50 167 SER A CA 1
ATOM 1368 C C . SER A 1 167 ? 7.975 -6.654 -16.653 1.00 85.50 167 SER A C 1
ATOM 1370 O O . SER A 1 167 ? 8.017 -6.988 -17.837 1.00 85.50 167 SER A O 1
ATOM 1372 N N . ASN A 1 168 ? 8.382 -5.452 -16.253 1.00 78.06 168 ASN A N 1
ATOM 1373 C CA . ASN A 1 168 ? 9.138 -4.574 -17.138 1.00 78.06 168 ASN A CA 1
ATOM 1374 C C . ASN A 1 168 ? 10.572 -5.113 -17.380 1.00 78.06 168 ASN A C 1
ATOM 1376 O O . ASN A 1 168 ? 10.958 -6.177 -16.878 1.00 78.06 168 ASN A O 1
ATOM 1380 N N . GLY A 1 169 ? 11.372 -4.359 -18.144 1.00 74.25 169 GLY A N 1
ATOM 1381 C CA . GLY A 1 169 ? 12.769 -4.698 -18.442 1.00 74.25 169 GLY A CA 1
ATOM 1382 C C . GLY A 1 169 ? 13.673 -4.837 -17.209 1.00 74.25 169 GLY A C 1
ATOM 1383 O O . GLY A 1 169 ? 14.640 -5.590 -17.268 1.00 74.25 169 GLY A O 1
ATOM 1384 N N . ASP A 1 170 ? 13.316 -4.202 -16.090 1.00 75.81 170 ASP A N 1
ATOM 1385 C CA . ASP A 1 170 ? 14.080 -4.202 -14.832 1.00 75.81 170 ASP A CA 1
ATOM 1386 C C . ASP A 1 170 ? 13.665 -5.332 -13.872 1.00 75.81 170 ASP A C 1
ATOM 1388 O O . ASP A 1 170 ? 14.075 -5.374 -12.703 1.00 75.81 170 ASP A O 1
ATOM 1392 N N . GLY A 1 171 ? 12.811 -6.246 -14.340 1.00 82.38 171 GLY A N 1
ATOM 1393 C CA . GLY A 1 171 ? 12.330 -7.364 -13.536 1.00 82.38 171 GLY A CA 1
ATOM 1394 C C . GLY A 1 171 ? 11.326 -6.958 -12.456 1.00 82.38 171 GLY A C 1
ATOM 1395 O O . GLY A 1 171 ? 11.170 -7.704 -11.490 1.00 82.38 171 GLY A O 1
ATOM 1396 N N . ALA A 1 172 ? 10.680 -5.794 -12.582 1.00 85.62 172 ALA A N 1
ATOM 1397 C CA . ALA A 1 172 ? 9.744 -5.254 -11.598 1.00 85.62 172 ALA A CA 1
ATOM 1398 C C . ALA A 1 172 ? 8.342 -5.003 -12.189 1.00 85.62 172 ALA A C 1
ATOM 1400 O O . ALA A 1 172 ? 8.201 -4.700 -13.379 1.00 85.62 172 ALA A O 1
ATOM 1401 N N . VAL A 1 173 ? 7.299 -5.117 -11.361 1.00 88.12 173 VAL A N 1
ATOM 1402 C CA . VAL A 1 173 ? 5.919 -4.757 -11.729 1.00 88.12 173 VAL A CA 1
ATOM 1403 C C . VAL A 1 173 ? 5.101 -4.283 -10.524 1.00 88.12 173 VAL A C 1
ATOM 1405 O O . VAL A 1 173 ? 5.231 -4.808 -9.424 1.00 88.12 173 VAL A O 1
ATOM 1408 N N . VAL A 1 174 ? 4.232 -3.301 -10.744 1.00 89.75 174 VAL A N 1
ATOM 1409 C CA . VAL A 1 174 ? 3.207 -2.827 -9.811 1.00 89.75 174 VAL A CA 1
ATOM 1410 C C . VAL A 1 174 ? 1.844 -3.287 -10.332 1.00 89.75 174 VAL A C 1
ATOM 1412 O O . VAL A 1 174 ? 1.323 -2.755 -11.315 1.00 89.75 174 VAL A O 1
ATOM 1415 N N . ALA A 1 175 ? 1.280 -4.302 -9.690 1.00 89.88 175 ALA A N 1
ATOM 1416 C CA . ALA A 1 175 ? -0.003 -4.898 -10.021 1.00 89.88 175 ALA A CA 1
ATOM 1417 C C . ALA A 1 175 ? -1.154 -4.081 -9.412 1.00 89.88 175 ALA A C 1
ATOM 1419 O O . ALA A 1 175 ? -1.241 -3.929 -8.195 1.00 89.88 175 ALA A O 1
ATOM 1420 N N . ARG A 1 176 ? -2.041 -3.551 -10.256 1.00 90.50 176 ARG A N 1
ATOM 1421 C CA . ARG A 1 176 ? -3.167 -2.699 -9.854 1.00 90.50 176 ARG A CA 1
ATOM 1422 C C . ARG A 1 176 ? -4.435 -3.521 -9.637 1.00 90.50 176 ARG A C 1
ATOM 1424 O O . ARG A 1 176 ? -4.797 -4.309 -10.506 1.00 90.50 176 ARG A O 1
ATOM 1431 N N . LEU A 1 177 ? -5.128 -3.325 -8.519 1.00 87.69 177 LEU A N 1
ATOM 1432 C CA . LEU A 1 177 ? -6.474 -3.865 -8.308 1.00 87.69 177 LEU A CA 1
ATOM 1433 C C . LEU A 1 177 ? -7.497 -2.824 -8.762 1.00 87.69 177 LEU A C 1
ATOM 1435 O O . LEU A 1 177 ? -8.053 -2.084 -7.951 1.00 87.69 177 LEU A O 1
ATOM 1439 N N . ASP A 1 178 ? -7.702 -2.740 -10.077 1.00 83.81 178 ASP A N 1
ATOM 1440 C CA . ASP A 1 178 ? -8.612 -1.761 -10.676 1.00 83.81 178 ASP A CA 1
ATOM 1441 C C . ASP A 1 178 ? -10.082 -2.194 -10.515 1.00 83.81 178 ASP A C 1
ATOM 1443 O O . ASP A 1 178 ? -10.977 -1.349 -10.485 1.00 83.81 178 ASP A O 1
ATOM 1447 N N . GLY A 1 179 ? -10.358 -3.500 -10.394 1.00 81.44 179 GLY A N 1
ATOM 1448 C CA . GLY A 1 179 ? -11.731 -3.989 -10.265 1.00 81.44 179 GLY A CA 1
ATOM 1449 C C . GLY A 1 179 ? -11.902 -5.399 -9.698 1.00 81.44 179 GLY A C 1
ATOM 1450 O O . GLY A 1 179 ? -10.969 -6.057 -9.244 1.00 81.44 179 GLY A O 1
ATOM 1451 N N . LYS A 1 180 ? -13.150 -5.889 -9.745 1.00 82.25 180 LYS A N 1
ATOM 1452 C CA . LYS A 1 180 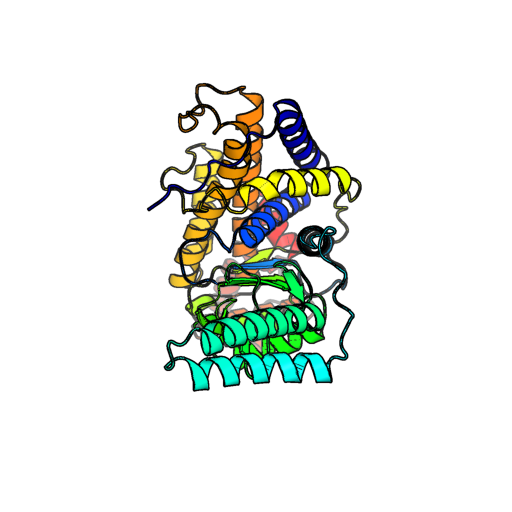? -13.554 -7.189 -9.171 1.00 82.25 180 LYS A CA 1
ATOM 1453 C C . LYS A 1 180 ? -12.800 -8.383 -9.769 1.00 82.25 180 LYS A C 1
ATOM 1455 O O . LYS A 1 180 ? -12.617 -9.377 -9.077 1.00 82.25 180 LYS A O 1
ATOM 1460 N N . ALA A 1 181 ? -12.396 -8.308 -11.038 1.00 85.94 181 ALA A N 1
ATOM 1461 C CA . ALA A 1 181 ? -11.625 -9.370 -11.687 1.00 85.94 181 ALA A CA 1
ATOM 1462 C C . ALA A 1 181 ? -10.236 -9.523 -11.050 1.00 85.94 181 ALA A C 1
ATOM 1464 O O . ALA A 1 181 ? -9.859 -10.630 -10.678 1.00 85.94 181 ALA A O 1
ATOM 1465 N N . ASP A 1 182 ? -9.539 -8.405 -10.832 1.00 87.31 182 ASP A N 1
ATOM 1466 C CA . ASP A 1 182 ? -8.227 -8.375 -10.183 1.00 87.31 182 ASP A CA 1
ATOM 1467 C C . ASP A 1 182 ? -8.296 -8.896 -8.741 1.00 87.31 182 ASP A C 1
ATOM 1469 O O . ASP A 1 182 ? -7.437 -9.662 -8.314 1.00 87.31 182 ASP A O 1
ATOM 1473 N N . LEU A 1 183 ? -9.355 -8.529 -8.008 1.00 82.88 183 LEU A N 1
ATOM 1474 C CA . LEU A 1 183 ? -9.594 -9.008 -6.644 1.00 82.88 183 LEU A CA 1
ATOM 1475 C C . LEU A 1 183 ? -9.803 -10.521 -6.579 1.00 82.88 183 LEU A C 1
ATOM 1477 O O . LEU A 1 183 ? -9.212 -11.185 -5.731 1.00 82.88 183 LEU A O 1
ATOM 1481 N N . ARG A 1 184 ? -10.625 -11.077 -7.476 1.00 83.44 184 ARG A N 1
ATOM 1482 C CA . ARG A 1 184 ? -10.843 -12.530 -7.545 1.00 83.44 184 ARG A CA 1
ATOM 1483 C C . ARG A 1 184 ? -9.547 -13.266 -7.853 1.00 83.44 184 ARG A C 1
ATOM 1485 O O . ARG A 1 184 ? -9.242 -14.263 -7.210 1.00 83.44 184 ARG A O 1
ATOM 1492 N N . GLU A 1 185 ? -8.773 -12.754 -8.802 1.00 86.69 185 GLU A N 1
ATOM 1493 C CA . GLU A 1 185 ? -7.510 -13.377 -9.178 1.00 86.69 185 GLU A CA 1
ATOM 1494 C C . GLU A 1 185 ? -6.491 -13.324 -8.035 1.00 86.69 185 GLU A C 1
ATOM 1496 O O . GLU A 1 185 ? -5.865 -14.337 -7.725 1.00 86.69 185 GLU A O 1
ATOM 1501 N N . LEU A 1 186 ? -6.390 -12.192 -7.334 1.00 84.50 186 LEU A N 1
ATOM 1502 C CA . LEU A 1 186 ? -5.593 -12.074 -6.113 1.00 84.50 186 LEU A CA 1
ATOM 1503 C C . LEU A 1 186 ? -6.007 -13.118 -5.061 1.00 84.50 186 LEU A C 1
ATOM 1505 O O . LEU A 1 186 ? -5.145 -13.813 -4.524 1.00 84.50 186 LEU A O 1
ATOM 1509 N N . GLN A 1 187 ? -7.309 -13.267 -4.797 1.00 80.06 187 GLN A N 1
ATOM 1510 C CA . GLN A 1 187 ? -7.842 -14.265 -3.858 1.00 80.06 187 GLN A CA 1
ATOM 1511 C C . GLN A 1 187 ? -7.480 -15.701 -4.261 1.00 80.06 187 GLN A C 1
ATOM 1513 O O . GLN A 1 187 ? -7.128 -16.517 -3.408 1.00 80.06 187 GLN A O 1
ATOM 1518 N N . ASP A 1 188 ? -7.528 -16.020 -5.552 1.00 83.31 188 ASP A N 1
ATOM 1519 C CA . ASP A 1 188 ? -7.158 -17.344 -6.053 1.00 83.31 188 ASP A CA 1
ATOM 1520 C C . ASP A 1 188 ? -5.652 -17.613 -5.970 1.00 83.31 188 ASP A C 1
ATOM 1522 O O . ASP A 1 188 ? -5.242 -18.763 -5.791 1.00 83.31 188 ASP A O 1
ATOM 1526 N N . TYR A 1 189 ? -4.818 -16.576 -6.073 1.00 80.94 189 TYR A N 1
ATOM 1527 C CA . TYR A 1 189 ? -3.375 -16.692 -5.870 1.00 80.94 189 TYR A CA 1
ATOM 1528 C C . TYR A 1 189 ? -2.980 -16.800 -4.395 1.00 80.94 189 TYR A C 1
ATOM 1530 O O . TYR A 1 189 ? -2.063 -17.560 -4.084 1.00 80.94 189 TYR A O 1
ATOM 1538 N N . LEU A 1 190 ? -3.689 -16.126 -3.485 1.00 76.12 190 LEU A N 1
ATOM 1539 C CA . LEU A 1 190 ? -3.463 -16.243 -2.037 1.00 76.12 190 LEU A CA 1
ATOM 1540 C C . LEU A 1 190 ? -3.642 -17.681 -1.542 1.00 76.12 190 LEU A C 1
ATOM 1542 O O . LEU A 1 190 ? -2.773 -18.200 -0.847 1.00 76.12 190 LEU A O 1
ATOM 1546 N N . LYS A 1 191 ? -4.693 -18.368 -2.006 1.00 76.44 191 LYS A N 1
ATOM 1547 C CA . LYS A 1 191 ? -4.967 -19.778 -1.664 1.00 76.44 191 LYS A CA 1
ATOM 1548 C C . LYS A 1 191 ? -3.855 -20.749 -2.075 1.00 76.44 191 LYS A C 1
ATOM 1550 O O . LYS A 1 191 ? -3.815 -21.875 -1.589 1.00 76.44 191 LYS A O 1
ATOM 1555 N N . LYS A 1 192 ? -2.983 -20.357 -3.010 1.00 76.06 192 LYS A N 1
ATOM 1556 C CA . LYS A 1 192 ? -1.899 -21.202 -3.535 1.00 76.06 192 LYS A CA 1
ATOM 1557 C C . LYS A 1 192 ? -0.598 -21.086 -2.726 1.00 76.06 192 LYS A C 1
ATOM 1559 O O . LYS A 1 192 ? 0.321 -21.846 -3.014 1.00 76.06 192 LYS A O 1
ATOM 1564 N N . GLY A 1 193 ? -0.515 -20.175 -1.746 1.00 59.97 193 GLY A N 1
ATOM 1565 C CA . GLY A 1 193 ? 0.562 -20.059 -0.743 1.00 59.97 193 GLY A CA 1
ATOM 1566 C C . GLY A 1 193 ? 1.926 -19.580 -1.265 1.00 59.97 193 GLY A C 1
ATOM 1567 O O . GLY A 1 193 ? 2.456 -18.567 -0.826 1.00 59.97 193 GLY A O 1
ATOM 1568 N N . ASP A 1 194 ? 2.488 -20.254 -2.263 1.00 66.38 194 ASP A N 1
ATOM 1569 C CA . ASP A 1 194 ? 3.870 -20.045 -2.730 1.00 66.38 194 ASP A CA 1
ATOM 1570 C C . ASP A 1 194 ? 4.076 -18.757 -3.549 1.00 66.38 194 ASP A C 1
ATOM 1572 O O . ASP A 1 194 ? 5.202 -18.384 -3.888 1.00 66.38 194 ASP A O 1
ATOM 1576 N N . PHE A 1 195 ? 2.990 -18.079 -3.907 1.00 69.19 195 PHE A N 1
ATOM 1577 C CA . PHE A 1 195 ? 2.977 -17.036 -4.928 1.00 69.19 195 PHE A CA 1
ATOM 1578 C C . PHE A 1 195 ? 3.766 -15.776 -4.542 1.00 69.19 195 PHE A C 1
ATOM 1580 O O . PHE A 1 195 ? 4.597 -15.297 -5.317 1.00 69.19 195 PHE A O 1
ATOM 1587 N N . PHE A 1 196 ? 3.543 -15.260 -3.332 1.00 66.56 196 PHE A N 1
ATOM 1588 C CA . PHE A 1 196 ? 4.225 -14.056 -2.844 1.00 66.56 196 PHE A CA 1
ATOM 1589 C C . PHE A 1 196 ? 5.687 -14.338 -2.474 1.00 66.56 196 PHE A C 1
ATOM 1591 O O . PHE A 1 196 ? 6.532 -13.452 -2.569 1.00 66.56 196 PHE A O 1
ATOM 1598 N N . GLN A 1 197 ? 6.000 -15.592 -2.140 1.00 65.50 197 GLN A N 1
ATOM 1599 C CA . GLN A 1 197 ? 7.345 -16.027 -1.770 1.00 65.50 197 GLN A CA 1
ATOM 1600 C C . GLN A 1 197 ? 8.237 -16.302 -2.994 1.00 65.50 197 GLN A C 1
ATOM 1602 O O . GLN A 1 197 ? 9.446 -16.074 -2.946 1.00 65.50 197 GLN A O 1
ATOM 1607 N N . LYS A 1 198 ? 7.662 -16.782 -4.109 1.00 73.25 198 LYS A N 1
ATOM 1608 C CA . LYS A 1 198 ? 8.391 -17.192 -5.326 1.00 73.25 198 LYS A CA 1
ATOM 1609 C C . LYS A 1 198 ? 7.826 -16.523 -6.579 1.00 73.25 198 LYS A C 1
ATOM 1611 O O . LYS A 1 198 ? 7.377 -17.181 -7.518 1.00 73.25 198 LYS A O 1
ATOM 1616 N N . SER A 1 199 ? 7.901 -15.198 -6.626 1.00 81.50 199 SER A N 1
ATOM 1617 C CA . SER A 1 199 ? 7.594 -14.428 -7.835 1.00 81.50 199 SER A CA 1
ATOM 1618 C C . SER A 1 199 ? 8.653 -14.683 -8.919 1.00 81.50 199 SER A C 1
ATOM 1620 O O . SER A 1 199 ? 9.706 -14.049 -8.936 1.00 81.50 199 SER A O 1
ATOM 1622 N N . ILE A 1 200 ? 8.404 -15.645 -9.812 1.00 86.38 200 ILE A N 1
ATOM 1623 C CA . ILE A 1 200 ? 9.300 -16.023 -10.919 1.00 86.38 200 ILE A CA 1
ATOM 1624 C C . ILE A 1 200 ? 8.643 -15.664 -12.250 1.00 86.38 200 ILE A C 1
ATOM 1626 O O . ILE A 1 200 ? 7.445 -15.871 -12.443 1.00 86.38 200 ILE A O 1
ATOM 1630 N N . GLY A 1 201 ? 9.442 -15.171 -13.192 1.00 88.12 201 GLY A N 1
ATOM 1631 C CA . GLY A 1 201 ? 9.012 -14.922 -14.563 1.00 88.12 201 GLY A CA 1
ATOM 1632 C C . GLY A 1 201 ? 10.169 -15.008 -15.549 1.00 88.12 201 GLY A C 1
ATOM 1633 O O . GLY A 1 201 ? 11.305 -15.268 -15.155 1.00 88.12 201 GLY A O 1
ATOM 1634 N N . ILE A 1 202 ? 9.903 -14.750 -16.826 1.00 86.62 202 ILE A N 1
ATOM 1635 C CA . ILE A 1 202 ? 10.937 -14.693 -17.867 1.00 86.62 202 ILE A CA 1
ATOM 1636 C C . ILE A 1 202 ? 11.468 -13.262 -18.026 1.00 86.62 202 ILE A C 1
ATOM 1638 O O . ILE A 1 202 ? 10.714 -12.288 -17.993 1.00 86.62 202 ILE A O 1
ATOM 1642 N N . ASP A 1 203 ? 12.785 -13.092 -18.117 1.00 81.25 203 ASP A N 1
ATOM 1643 C CA . ASP A 1 203 ? 13.437 -11.802 -18.375 1.00 81.25 203 ASP A CA 1
ATOM 1644 C C . ASP A 1 203 ? 13.638 -11.511 -19.874 1.00 81.25 203 ASP A C 1
ATOM 1646 O O . ASP A 1 203 ? 13.300 -12.307 -20.748 1.00 81.25 203 ASP A O 1
ATOM 1650 N N . SER A 1 204 ? 14.202 -10.343 -20.191 1.00 74.00 204 SER A N 1
ATOM 1651 C CA . SER A 1 204 ? 14.527 -9.947 -21.571 1.00 74.00 204 SER A CA 1
ATOM 1652 C C . SER A 1 204 ? 15.595 -10.832 -22.229 1.00 74.00 204 SER A C 1
ATOM 1654 O O . SER A 1 204 ? 15.787 -10.780 -23.446 1.00 74.00 204 SER A O 1
ATOM 1656 N N . SER A 1 205 ? 16.295 -11.651 -21.441 1.00 76.50 205 SER A N 1
ATOM 1657 C CA . SER A 1 205 ? 17.227 -12.665 -21.921 1.00 76.50 205 SER A CA 1
ATOM 1658 C C . SER A 1 205 ? 16.563 -14.019 -22.177 1.00 76.50 205 SER A C 1
ATOM 1660 O O . SER A 1 205 ? 17.263 -14.932 -22.604 1.00 76.50 205 SER A O 1
ATOM 1662 N N . LEU A 1 206 ? 15.241 -14.118 -21.991 1.00 79.19 206 LEU A N 1
ATOM 1663 C CA . LEU A 1 206 ? 14.434 -15.335 -22.106 1.00 79.19 206 LEU A CA 1
ATOM 1664 C C . LEU A 1 206 ? 14.772 -16.396 -21.048 1.00 79.19 206 LEU A C 1
ATOM 1666 O O . LEU A 1 206 ? 14.524 -17.583 -21.246 1.00 79.19 206 LEU A O 1
ATOM 1670 N N . LYS A 1 207 ? 15.323 -15.979 -19.901 1.00 83.38 207 LYS A N 1
ATOM 1671 C CA . LYS A 1 207 ? 15.636 -16.865 -18.773 1.00 83.38 207 LYS A CA 1
ATOM 1672 C C . LYS A 1 207 ? 14.646 -16.672 -17.636 1.00 83.38 207 LYS A C 1
ATOM 1674 O O . LYS A 1 207 ? 14.151 -15.570 -17.405 1.00 83.38 207 LYS A O 1
ATOM 1679 N N . ARG A 1 208 ? 14.388 -17.751 -16.890 1.00 86.56 208 ARG A N 1
ATOM 1680 C CA . ARG A 1 208 ? 13.649 -17.671 -15.626 1.00 86.56 208 ARG A CA 1
ATOM 1681 C C . ARG A 1 208 ? 14.474 -16.888 -14.614 1.00 86.56 208 ARG A C 1
ATOM 1683 O O . ARG A 1 208 ? 15.591 -17.281 -14.288 1.00 86.56 208 ARG A O 1
ATOM 1690 N N . SER A 1 209 ? 13.902 -15.805 -14.109 1.00 86.88 209 SER A N 1
ATOM 1691 C CA . SER A 1 209 ? 14.503 -14.955 -13.093 1.00 86.88 209 SER A CA 1
ATOM 1692 C C . SER A 1 209 ? 13.487 -14.679 -11.982 1.00 86.88 209 SER A C 1
ATOM 1694 O O . SER A 1 209 ? 12.284 -14.585 -12.259 1.00 86.88 209 SER A O 1
ATOM 1696 N N . PRO A 1 210 ? 13.942 -14.485 -10.734 1.00 86.69 210 PRO A N 1
ATOM 1697 C CA . PRO A 1 210 ? 13.128 -13.832 -9.722 1.00 86.69 210 PRO A CA 1
ATOM 1698 C C . PRO A 1 210 ? 12.663 -12.465 -10.228 1.00 86.69 210 PRO A C 1
ATOM 1700 O O . PRO A 1 210 ? 13.383 -11.775 -10.961 1.00 86.69 210 PRO A O 1
ATOM 1703 N N . LYS A 1 211 ? 11.448 -12.096 -9.851 1.00 85.81 211 LYS A N 1
ATOM 1704 C CA . LYS A 1 211 ? 10.793 -10.839 -10.187 1.00 85.81 211 LYS A CA 1
ATOM 1705 C C . LYS A 1 211 ? 10.405 -10.135 -8.903 1.00 85.81 211 LYS A C 1
ATOM 1707 O O . LYS A 1 211 ? 10.079 -10.770 -7.903 1.00 85.81 211 LYS A O 1
ATOM 1712 N N . ARG A 1 212 ? 10.436 -8.813 -8.951 1.00 84.50 212 ARG A N 1
ATOM 1713 C CA . ARG A 1 212 ? 9.946 -7.965 -7.872 1.00 84.50 212 ARG A CA 1
ATOM 1714 C C . ARG A 1 212 ? 8.544 -7.529 -8.216 1.00 84.50 212 ARG A C 1
ATOM 1716 O O . ARG A 1 212 ? 8.280 -7.136 -9.354 1.00 84.50 212 ARG A O 1
ATOM 1723 N N . PHE A 1 213 ? 7.657 -7.591 -7.241 1.00 85.56 213 PHE A N 1
ATOM 1724 C CA . PHE A 1 213 ? 6.275 -7.236 -7.471 1.00 85.56 213 PHE A CA 1
ATOM 1725 C C . PHE A 1 213 ? 5.731 -6.408 -6.308 1.00 85.56 213 PHE A C 1
ATOM 1727 O O . PHE A 1 213 ? 6.144 -6.567 -5.167 1.00 85.56 213 PHE A O 1
ATOM 1734 N N . ALA A 1 214 ? 4.848 -5.473 -6.618 1.00 87.56 214 ALA A N 1
ATOM 1735 C CA . ALA A 1 214 ? 4.098 -4.674 -5.662 1.00 87.56 214 ALA A CA 1
ATOM 1736 C C . ALA A 1 214 ? 2.620 -4.765 -6.033 1.00 87.56 214 ALA A C 1
ATOM 1738 O O . ALA A 1 214 ? 2.299 -4.922 -7.210 1.00 87.56 214 ALA A O 1
ATOM 1739 N N . VAL A 1 215 ? 1.726 -4.645 -5.056 1.00 87.12 215 VAL A N 1
ATOM 1740 C CA . VAL A 1 215 ? 0.285 -4.532 -5.315 1.00 87.12 215 VAL A CA 1
ATOM 1741 C C . VAL A 1 215 ? -0.170 -3.131 -4.926 1.00 87.12 215 VAL A C 1
ATOM 1743 O O . VAL A 1 215 ? 0.320 -2.553 -3.959 1.00 87.12 215 VAL A O 1
ATOM 1746 N N . ALA A 1 216 ? -1.080 -2.549 -5.690 1.00 88.25 216 ALA A N 1
ATOM 1747 C CA . ALA A 1 216 ? -1.709 -1.286 -5.342 1.00 88.25 216 ALA A CA 1
ATOM 1748 C C . ALA A 1 216 ? -3.199 -1.370 -5.658 1.00 88.25 216 ALA A C 1
ATOM 1750 O O . ALA A 1 216 ? -3.560 -1.816 -6.746 1.00 88.25 216 ALA A O 1
ATOM 1751 N N . GLY A 1 217 ? -4.072 -0.975 -4.739 1.00 85.38 217 GLY A N 1
ATOM 1752 C CA . GLY A 1 217 ? -5.502 -0.950 -5.038 1.00 85.38 217 GLY A CA 1
ATOM 1753 C C . GLY A 1 217 ? -6.402 -0.890 -3.822 1.00 85.38 217 GLY A C 1
ATOM 1754 O O . GLY A 1 217 ? -5.957 -0.590 -2.720 1.00 85.38 217 GLY A O 1
ATOM 1755 N N . ARG A 1 218 ? -7.684 -1.183 -4.024 1.00 81.50 218 ARG A N 1
ATOM 1756 C CA . ARG A 1 218 ? -8.689 -1.211 -2.956 1.00 81.50 218 ARG A CA 1
ATOM 1757 C C . ARG A 1 218 ? -9.040 -2.641 -2.580 1.00 81.50 218 ARG A C 1
ATOM 1759 O O . ARG A 1 218 ? -9.232 -3.468 -3.466 1.00 81.50 218 ARG A O 1
ATOM 1766 N N . LEU A 1 219 ? -9.191 -2.898 -1.284 1.00 78.25 219 LEU A N 1
ATOM 1767 C CA . LEU A 1 219 ? -9.708 -4.156 -0.750 1.00 78.25 219 LEU A CA 1
ATOM 1768 C C . LEU A 1 219 ? -11.031 -3.914 -0.032 1.00 78.25 219 LEU A C 1
ATOM 1770 O O . LEU A 1 219 ? -11.235 -2.872 0.585 1.00 78.25 219 LEU A O 1
ATOM 1774 N N . ASP A 1 220 ? -11.919 -4.897 -0.092 1.00 74.69 220 ASP A N 1
ATOM 1775 C CA . ASP A 1 220 ? -13.028 -4.983 0.851 1.00 74.69 220 ASP A CA 1
ATOM 1776 C C . ASP A 1 220 ? -12.582 -5.715 2.131 1.00 74.69 220 ASP A C 1
ATOM 1778 O O . ASP A 1 220 ? -11.568 -6.419 2.151 1.00 74.69 220 ASP A O 1
ATOM 1782 N N . SER A 1 221 ? -13.351 -5.573 3.218 1.00 73.00 221 SER A N 1
ATOM 1783 C CA . SER A 1 221 ? -13.059 -6.282 4.477 1.00 73.00 221 SER A CA 1
ATOM 1784 C C . SER A 1 221 ? -12.983 -7.792 4.296 1.00 73.00 221 SER A C 1
ATOM 1786 O O . SER A 1 221 ? -12.210 -8.442 4.988 1.00 73.00 221 SER A O 1
ATOM 1788 N N . ALA A 1 222 ? -13.780 -8.359 3.387 1.00 73.12 222 ALA A N 1
ATOM 1789 C CA . ALA A 1 222 ? -13.773 -9.795 3.140 1.00 73.12 222 ALA A CA 1
ATOM 1790 C C . ALA A 1 222 ? -12.415 -10.257 2.591 1.00 73.12 222 ALA A C 1
ATOM 1792 O O . ALA A 1 222 ? -11.879 -11.267 3.037 1.00 73.12 222 ALA A O 1
ATOM 1793 N N . THR A 1 223 ? -11.827 -9.490 1.673 1.00 75.81 223 THR A N 1
ATOM 1794 C CA . THR A 1 223 ? -10.501 -9.776 1.126 1.00 75.81 223 THR A CA 1
ATOM 1795 C C . THR A 1 223 ? -9.414 -9.530 2.162 1.00 75.81 223 THR A C 1
ATOM 1797 O O . THR A 1 223 ? -8.482 -10.320 2.225 1.00 75.81 223 THR A O 1
ATOM 1800 N N . LEU A 1 224 ? -9.536 -8.495 3.002 1.00 76.12 224 LEU A N 1
ATOM 1801 C CA . LEU A 1 224 ? -8.588 -8.251 4.096 1.00 76.12 224 LEU A CA 1
ATOM 1802 C C . LEU A 1 224 ? -8.551 -9.411 5.103 1.00 76.12 224 LEU A C 1
ATOM 1804 O O . LEU A 1 224 ? -7.470 -9.870 5.459 1.00 76.12 224 LEU A O 1
ATOM 1808 N N . ILE A 1 225 ? -9.717 -9.930 5.494 1.00 73.81 225 ILE A N 1
ATOM 1809 C CA . ILE A 1 225 ? -9.821 -11.122 6.350 1.00 73.81 225 ILE A CA 1
ATOM 1810 C C . ILE A 1 225 ? -9.213 -12.336 5.642 1.00 73.81 225 ILE A C 1
ATOM 1812 O O . ILE A 1 225 ? -8.422 -13.060 6.232 1.00 73.81 225 ILE A O 1
ATOM 1816 N N . ALA A 1 226 ? -9.511 -12.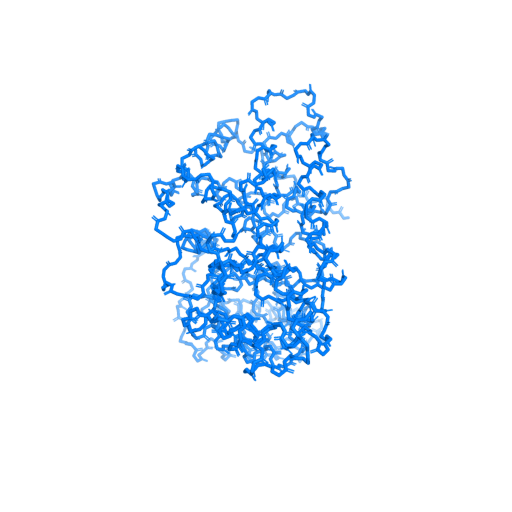535 4.355 1.00 74.94 226 ALA A N 1
ATOM 1817 C CA . ALA A 1 226 ? -8.917 -13.631 3.597 1.00 74.94 226 ALA A CA 1
ATOM 1818 C C . ALA A 1 226 ? -7.381 -13.519 3.521 1.00 74.94 226 ALA A C 1
ATOM 1820 O O . ALA A 1 226 ? -6.690 -14.528 3.604 1.00 74.94 226 ALA A O 1
ATOM 1821 N N . LEU A 1 227 ? -6.825 -12.314 3.378 1.00 75.44 227 LEU A N 1
ATOM 1822 C CA . LEU A 1 227 ? -5.376 -12.084 3.381 1.00 75.44 227 LEU A CA 1
ATOM 1823 C C . LEU A 1 227 ? -4.740 -12.500 4.715 1.00 75.44 227 LEU A C 1
ATOM 1825 O O . LEU A 1 227 ? -3.667 -13.102 4.709 1.00 75.44 227 LEU A O 1
ATOM 1829 N N . GLU A 1 228 ? -5.419 -12.228 5.831 1.00 74.44 228 GLU A N 1
ATOM 1830 C CA . GLU A 1 228 ? -5.017 -12.697 7.159 1.00 74.44 228 GLU A CA 1
ATOM 1831 C C . GLU A 1 228 ? -5.104 -14.223 7.274 1.00 74.44 228 GLU A C 1
ATOM 1833 O O . GLU A 1 228 ? -4.117 -14.870 7.607 1.00 74.44 228 GLU A O 1
ATOM 1838 N N . GLU A 1 229 ? -6.241 -14.822 6.914 1.00 73.88 229 GLU A N 1
ATOM 1839 C CA . GLU A 1 229 ? -6.448 -16.276 6.989 1.00 73.88 229 GLU A CA 1
ATOM 1840 C C . GLU A 1 229 ? -5.451 -17.079 6.137 1.00 73.88 229 GLU A C 1
ATOM 1842 O O . GLU A 1 229 ? -5.164 -18.236 6.443 1.00 73.88 229 GLU A O 1
ATOM 1847 N N . ASN A 1 230 ? -4.920 -16.480 5.066 1.00 73.38 230 ASN A N 1
ATOM 1848 C CA . ASN A 1 230 ? -3.933 -17.106 4.183 1.00 73.38 230 ASN A CA 1
ATOM 1849 C C . ASN A 1 230 ? -2.474 -16.847 4.605 1.00 73.38 230 ASN A C 1
ATOM 1851 O O . ASN A 1 230 ? -1.559 -17.230 3.875 1.00 73.38 230 ASN A O 1
ATOM 1855 N N . GLY A 1 231 ? -2.236 -16.241 5.770 1.00 70.38 231 GLY A N 1
ATOM 1856 C CA . GLY A 1 231 ? -0.904 -16.151 6.365 1.00 70.38 231 GLY A CA 1
ATOM 1857 C C . GLY A 1 231 ? -0.012 -15.037 5.801 1.00 70.38 231 GLY A C 1
ATOM 1858 O O . GLY A 1 231 ? 1.214 -15.124 5.899 1.00 70.38 231 GLY A O 1
ATOM 1859 N N . LEU A 1 232 ? -0.584 -14.018 5.139 1.00 74.44 232 LEU A N 1
ATOM 1860 C CA . LEU A 1 232 ? 0.214 -12.987 4.458 1.00 74.44 232 LEU A CA 1
ATOM 1861 C C . LEU A 1 232 ? 1.061 -12.156 5.439 1.00 74.44 232 LEU A C 1
ATOM 1863 O O . LEU A 1 232 ? 2.176 -11.752 5.099 1.00 74.44 232 LEU A O 1
ATOM 1867 N N . PHE A 1 233 ? 0.543 -11.895 6.641 1.00 72.62 233 PHE A N 1
ATOM 1868 C CA . PHE A 1 233 ? 1.222 -11.082 7.656 1.00 72.62 233 PHE A CA 1
ATOM 1869 C C . PHE A 1 233 ? 2.382 -11.850 8.307 1.00 72.62 233 PHE A C 1
ATOM 1871 O O . PHE A 1 233 ? 3.417 -11.269 8.630 1.00 72.62 233 PHE A O 1
ATOM 1878 N N . GLU A 1 234 ? 2.254 -13.168 8.413 1.00 73.25 234 GLU A N 1
ATOM 1879 C CA . GLU A 1 234 ? 3.255 -14.102 8.921 1.00 73.25 234 GLU A CA 1
ATOM 1880 C C . GLU A 1 234 ? 4.440 -14.265 7.967 1.00 73.25 234 GLU A C 1
ATOM 1882 O O . GLU A 1 234 ? 5.524 -14.652 8.387 1.00 73.25 234 GLU A O 1
ATOM 1887 N N . TRP A 1 235 ? 4.284 -13.929 6.684 1.00 71.50 235 TRP A N 1
ATOM 1888 C CA . TRP A 1 235 ? 5.399 -13.931 5.728 1.00 71.50 235 TRP A CA 1
ATOM 1889 C C . TRP A 1 235 ? 6.311 -12.701 5.854 1.00 71.50 235 TRP A C 1
ATOM 1891 O O . TRP A 1 235 ? 7.287 -12.579 5.112 1.00 71.50 235 TRP A O 1
ATOM 1901 N N . GLY A 1 236 ? 6.007 -11.774 6.770 1.00 70.56 236 GLY A N 1
ATOM 1902 C CA . GLY A 1 236 ? 6.809 -10.572 7.013 1.00 70.56 236 GLY A CA 1
ATOM 1903 C C . GLY A 1 236 ? 6.764 -9.551 5.878 1.00 70.56 236 GLY A C 1
ATOM 1904 O O . GLY A 1 236 ? 7.629 -8.678 5.768 1.00 70.56 236 GLY A O 1
ATOM 1905 N N . HIS A 1 237 ? 5.764 -9.661 5.004 1.00 76.56 237 HIS A N 1
ATOM 1906 C CA . HIS A 1 237 ? 5.582 -8.742 3.897 1.00 76.56 237 HIS A CA 1
ATOM 1907 C C . HIS A 1 237 ? 4.915 -7.443 4.365 1.00 76.56 237 HIS A C 1
ATOM 1909 O O . HIS A 1 237 ? 3.849 -7.487 4.981 1.00 76.56 237 HIS A O 1
ATOM 1915 N N . PRO A 1 238 ? 5.506 -6.272 4.068 1.00 75.12 238 PRO A N 1
ATOM 1916 C CA . PRO A 1 238 ? 4.922 -5.000 4.456 1.00 75.12 238 PRO A CA 1
ATOM 1917 C C . PRO A 1 238 ? 3.622 -4.740 3.683 1.00 75.12 238 PRO A C 1
ATOM 1919 O O . PRO A 1 238 ? 3.578 -4.763 2.448 1.00 75.12 238 PRO A O 1
ATOM 1922 N N . PHE A 1 239 ? 2.563 -4.458 4.435 1.00 79.62 239 PHE A N 1
ATOM 1923 C CA . PHE A 1 239 ? 1.202 -4.299 3.935 1.00 79.62 239 PHE A CA 1
ATOM 1924 C C . PHE A 1 239 ? 0.581 -3.043 4.541 1.00 79.62 239 PHE A C 1
ATOM 1926 O O . PHE A 1 239 ? 0.326 -2.989 5.736 1.00 79.62 239 PHE A O 1
ATOM 1933 N N . LEU A 1 240 ? 0.337 -2.012 3.737 1.00 83.12 240 LEU A N 1
ATOM 1934 C CA . LEU A 1 240 ? -0.246 -0.759 4.217 1.00 83.12 240 LEU A CA 1
ATOM 1935 C C . LEU A 1 240 ? -1.730 -0.724 3.876 1.00 83.12 240 LEU A C 1
ATOM 1937 O O . LEU A 1 240 ? -2.073 -0.849 2.706 1.00 83.12 240 LEU A O 1
ATOM 1941 N N . THR A 1 241 ? -2.597 -0.529 4.871 1.00 83.88 241 THR A N 1
ATOM 1942 C CA . THR A 1 241 ? -4.039 -0.301 4.655 1.00 83.88 241 THR A CA 1
ATOM 1943 C C . THR A 1 241 ? -4.412 1.084 5.126 1.00 83.88 241 THR A C 1
ATOM 1945 O O . THR A 1 241 ? -4.561 1.306 6.321 1.00 83.88 241 THR A O 1
ATOM 1948 N N . LEU A 1 242 ? -4.546 2.023 4.199 1.00 85.69 242 LEU A N 1
ATOM 1949 C CA . LEU A 1 242 ? -5.007 3.367 4.515 1.00 85.69 242 LEU A CA 1
ATOM 1950 C C . LEU A 1 242 ? -6.544 3.402 4.486 1.00 85.69 242 LEU A C 1
ATOM 1952 O O . LEU A 1 242 ? -7.140 2.866 3.542 1.00 85.69 242 LEU A O 1
ATOM 1956 N N . PRO A 1 243 ? -7.193 4.023 5.488 1.00 84.06 243 PRO A N 1
ATOM 1957 C CA . PRO A 1 243 ? -8.636 4.216 5.473 1.00 84.06 243 PRO A CA 1
ATOM 1958 C C . PRO A 1 243 ? -9.028 5.143 4.316 1.00 84.06 243 PRO A C 1
ATOM 1960 O O . PRO A 1 243 ? -8.212 5.912 3.802 1.00 84.06 243 PRO A O 1
ATOM 1963 N N . ASP A 1 244 ? -10.285 5.053 3.886 1.00 77.62 244 ASP A N 1
ATOM 1964 C CA . ASP A 1 244 ? -10.798 5.978 2.878 1.00 77.62 244 ASP A CA 1
ATOM 1965 C C . ASP A 1 244 ? -10.981 7.377 3.484 1.00 77.62 244 ASP A C 1
ATOM 1967 O O . ASP A 1 244 ? -11.314 7.513 4.659 1.00 77.62 244 ASP A O 1
ATOM 1971 N N . VAL A 1 245 ? -10.813 8.415 2.670 1.00 74.38 245 VAL A N 1
ATOM 1972 C CA . VAL A 1 245 ? -11.053 9.815 3.073 1.00 74.38 245 VAL A CA 1
ATOM 1973 C C . VAL A 1 245 ? -12.527 10.212 2.956 1.00 74.38 245 VAL A C 1
ATOM 1975 O O . VAL A 1 245 ? -12.906 11.330 3.299 1.00 74.38 245 VAL A O 1
ATOM 1978 N N . GLY A 1 246 ? -13.382 9.294 2.496 1.00 69.19 246 GLY A N 1
ATOM 1979 C CA . GLY A 1 246 ? -14.817 9.517 2.370 1.00 69.19 246 GLY A CA 1
ATOM 1980 C C . GLY A 1 246 ? -15.126 10.660 1.404 1.00 69.19 246 GLY A C 1
ATOM 1981 O O . GLY A 1 246 ? -14.629 10.674 0.281 1.00 69.19 246 GLY A O 1
ATOM 1982 N N . ASP A 1 247 ? -15.964 11.602 1.841 1.00 59.88 247 ASP A N 1
ATOM 1983 C CA . ASP A 1 247 ? -16.330 12.792 1.055 1.00 59.88 247 ASP A CA 1
ATOM 1984 C C . ASP A 1 247 ? -15.352 13.962 1.252 1.00 59.88 247 ASP A C 1
ATOM 1986 O O . ASP A 1 247 ? -15.554 15.030 0.671 1.00 59.88 247 ASP A O 1
ATOM 1990 N N . ALA A 1 248 ? -14.289 13.789 2.054 1.00 61.88 248 ALA A N 1
ATOM 1991 C CA . ALA A 1 248 ? -13.249 14.801 2.162 1.00 61.88 248 ALA A CA 1
ATOM 1992 C C . ALA A 1 248 ? -12.603 14.972 0.782 1.00 61.88 248 ALA A C 1
ATOM 1994 O O . ALA A 1 248 ? -12.011 14.047 0.217 1.00 61.88 248 ALA A O 1
ATOM 1995 N N . SER A 1 249 ? -12.776 16.161 0.209 1.00 61.88 249 SER A N 1
ATOM 1996 C CA . SER A 1 249 ? -12.300 16.469 -1.128 1.00 61.88 249 SER A CA 1
ATOM 1997 C C . SER A 1 249 ? -10.776 16.465 -1.132 1.00 61.88 249 SER A C 1
ATOM 1999 O O . SER A 1 249 ? -10.146 17.432 -0.701 1.00 61.88 249 SER A O 1
ATOM 2001 N N . ILE A 1 250 ? -10.173 15.403 -1.669 1.00 67.06 250 ILE A N 1
ATOM 2002 C CA . ILE A 1 250 ? -8.839 15.546 -2.245 1.00 67.06 250 ILE A CA 1
ATOM 2003 C C . ILE A 1 250 ? -9.011 16.526 -3.391 1.00 67.06 250 ILE A C 1
ATOM 2005 O O . ILE A 1 250 ? -9.754 16.259 -4.339 1.00 67.06 250 ILE A O 1
ATOM 2009 N N . ASN A 1 251 ? -8.368 17.680 -3.290 1.00 66.31 251 ASN A N 1
ATOM 2010 C CA . ASN A 1 251 ? -8.433 18.677 -4.337 1.00 66.31 251 ASN A CA 1
ATOM 2011 C C . ASN A 1 251 ? -7.683 18.121 -5.558 1.00 66.31 251 ASN A C 1
ATOM 2013 O O . ASN A 1 251 ? -6.458 18.161 -5.658 1.00 66.31 251 ASN A O 1
ATOM 2017 N N . VAL A 1 252 ? -8.450 17.613 -6.525 1.00 55.12 252 VAL A N 1
ATOM 2018 C CA . VAL A 1 252 ? -7.967 17.108 -7.817 1.00 55.12 252 VAL A CA 1
ATOM 2019 C C . VAL A 1 252 ? -7.465 18.195 -8.814 1.00 55.12 252 VAL A C 1
ATOM 2021 O O . VAL A 1 252 ? -7.013 17.793 -9.886 1.00 55.12 252 VAL A O 1
ATOM 2024 N N . PRO A 1 253 ? -7.412 19.531 -8.555 1.00 54.16 253 PRO A N 1
ATOM 2025 C CA . PRO A 1 253 ? -6.732 20.452 -9.478 1.00 54.16 253 PRO A CA 1
ATOM 2026 C C . PRO A 1 253 ? -5.208 20.250 -9.586 1.00 54.16 253 PRO A C 1
ATOM 2028 O O . PRO A 1 253 ? -4.584 20.850 -10.451 1.00 54.16 253 PRO A O 1
ATOM 2031 N N . LEU A 1 254 ? -4.604 19.380 -8.771 1.00 62.06 254 LEU A N 1
ATOM 2032 C CA . LEU A 1 254 ? -3.154 19.156 -8.699 1.00 62.06 254 LEU A CA 1
ATOM 2033 C C . LEU A 1 254 ? -2.597 18.236 -9.798 1.00 62.06 254 LEU A C 1
ATOM 2035 O O . LEU A 1 254 ? -1.458 17.789 -9.717 1.00 62.06 254 LEU A O 1
ATOM 2039 N N . TRP A 1 255 ? -3.364 17.927 -10.848 1.00 66.75 255 TRP A N 1
ATOM 2040 C CA . TRP A 1 255 ? -2.858 17.078 -11.933 1.00 66.75 255 TRP A CA 1
ATOM 2041 C C . TRP A 1 255 ? -1.586 17.620 -12.610 1.00 66.75 255 TRP A C 1
ATOM 2043 O O . TRP A 1 255 ? -0.650 16.835 -12.786 1.00 66.75 255 TRP A O 1
ATOM 2053 N N . PRO A 1 256 ? -1.476 18.924 -12.940 1.00 71.25 256 PRO A N 1
ATOM 2054 C CA . PRO A 1 256 ? -0.225 19.487 -13.446 1.00 71.25 256 PRO A CA 1
ATOM 2055 C C . PRO A 1 256 ? 0.929 19.294 -12.457 1.00 71.25 256 PRO A C 1
ATOM 2057 O O . PRO A 1 256 ? 2.009 18.870 -12.860 1.00 71.25 256 PRO A O 1
ATOM 2060 N N . THR A 1 257 ? 0.677 19.510 -11.165 1.00 71.69 257 THR A N 1
ATOM 2061 C CA . THR A 1 257 ? 1.613 19.296 -10.053 1.00 71.69 257 THR A CA 1
ATOM 2062 C C . THR A 1 257 ? 2.088 17.840 -9.994 1.00 71.69 257 THR A C 1
ATOM 2064 O O . THR A 1 257 ?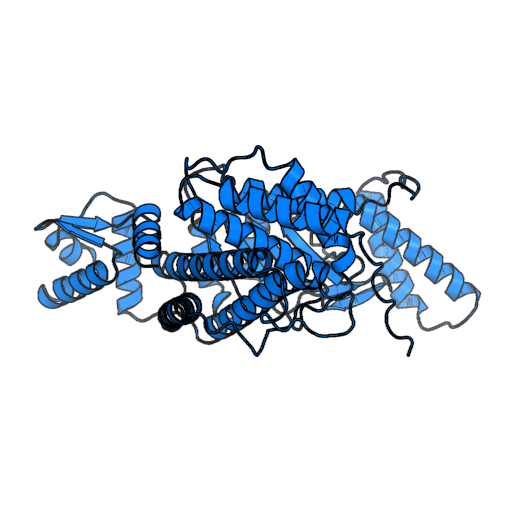 3.285 17.577 -9.907 1.00 71.69 257 THR A O 1
ATOM 2067 N N . PHE A 1 258 ? 1.178 16.875 -10.138 1.00 72.62 258 PHE A N 1
ATOM 2068 C CA . PHE A 1 258 ? 1.480 15.442 -10.137 1.00 72.62 258 PHE A CA 1
ATOM 2069 C C . PHE A 1 258 ? 2.255 14.989 -11.362 1.00 72.62 258 PHE A C 1
ATOM 2071 O O . PHE A 1 258 ? 3.251 14.276 -11.232 1.00 72.62 258 PHE A O 1
ATOM 2078 N N . SER A 1 259 ? 1.830 15.428 -12.546 1.00 71.25 259 SER A N 1
ATOM 2079 C CA . SER A 1 259 ? 2.560 15.186 -13.786 1.00 71.25 259 SER A CA 1
ATOM 2080 C C . SER A 1 259 ? 3.972 15.756 -13.686 1.00 71.25 259 SER A C 1
ATOM 2082 O O . SER A 1 259 ? 4.932 15.086 -14.058 1.00 71.25 259 SER A O 1
ATOM 2084 N N . ALA A 1 260 ? 4.118 16.958 -13.123 1.00 72.25 260 ALA A N 1
ATOM 2085 C CA . ALA A 1 260 ? 5.406 17.589 -12.886 1.00 72.25 260 ALA A CA 1
ATOM 2086 C C . ALA A 1 260 ? 6.256 16.750 -11.913 1.00 72.25 260 ALA A C 1
ATOM 2088 O O . ALA A 1 260 ? 7.374 16.368 -12.260 1.00 72.25 260 ALA A O 1
ATOM 2089 N N . MET A 1 261 ? 5.730 16.385 -10.738 1.00 75.31 261 MET A N 1
ATOM 2090 C CA . MET A 1 261 ? 6.432 15.540 -9.759 1.00 75.31 261 MET A CA 1
ATOM 2091 C C . MET A 1 261 ? 6.880 14.205 -10.367 1.00 75.31 261 MET A C 1
ATOM 2093 O O . MET A 1 261 ? 8.023 13.792 -10.175 1.00 75.31 261 MET A O 1
ATOM 2097 N N . LEU A 1 262 ? 6.021 13.550 -11.150 1.00 75.62 262 LEU A N 1
ATOM 2098 C CA . LEU A 1 262 ? 6.339 12.288 -11.810 1.00 75.62 262 LEU A CA 1
ATOM 2099 C C . LEU A 1 262 ? 7.399 12.459 -12.908 1.00 75.62 262 LEU A C 1
ATOM 2101 O O . LEU A 1 262 ? 8.367 11.699 -12.940 1.00 75.62 262 LEU A O 1
ATOM 2105 N N . MET A 1 263 ? 7.266 13.468 -13.776 1.00 71.75 263 MET A N 1
ATOM 2106 C CA . MET A 1 263 ? 8.274 13.798 -14.792 1.00 71.75 263 MET A CA 1
ATOM 2107 C C . MET A 1 263 ? 9.644 14.066 -14.169 1.00 71.75 263 MET A C 1
ATOM 2109 O O . MET A 1 263 ? 10.658 13.656 -14.728 1.00 71.75 263 MET A O 1
ATOM 2113 N N . MET A 1 264 ? 9.672 14.728 -13.015 1.00 69.81 264 MET A N 1
ATOM 2114 C CA . MET A 1 264 ? 10.900 15.074 -12.301 1.00 69.81 264 MET A CA 1
ATOM 2115 C C . MET A 1 264 ? 11.487 13.895 -11.526 1.00 69.81 264 MET A C 1
ATOM 2117 O O . MET A 1 264 ? 12.703 13.800 -11.408 1.00 69.81 264 MET A O 1
ATOM 2121 N N . TRP A 1 265 ? 10.657 12.956 -11.067 1.00 73.00 265 TRP A N 1
ATOM 2122 C CA . TRP A 1 265 ? 11.103 11.717 -10.428 1.00 73.00 265 TRP A CA 1
ATOM 2123 C C . TRP A 1 265 ? 11.715 10.717 -11.419 1.00 73.00 265 TRP A C 1
ATOM 2125 O O . TRP A 1 265 ? 12.690 10.036 -11.097 1.00 73.00 265 TRP A O 1
ATOM 2135 N N . ARG A 1 266 ? 11.179 10.633 -12.646 1.00 71.62 266 ARG A N 1
ATOM 2136 C CA . ARG A 1 266 ? 11.584 9.646 -13.670 1.00 71.62 266 ARG A CA 1
ATOM 2137 C C . ARG A 1 266 ? 13.094 9.557 -13.936 1.00 71.62 266 ARG A C 1
ATOM 2139 O O . ARG A 1 266 ? 13.605 8.436 -13.934 1.00 71.62 266 ARG A O 1
ATOM 2146 N N . PRO A 1 267 ? 13.842 10.665 -14.109 1.00 64.44 267 PRO A N 1
ATOM 2147 C CA . PRO A 1 267 ? 15.296 10.621 -14.292 1.00 64.44 267 PRO A CA 1
ATOM 2148 C C . PRO A 1 267 ? 16.058 9.900 -13.169 1.00 64.44 267 PRO A C 1
ATOM 2150 O O . PRO A 1 267 ? 17.163 9.408 -13.391 1.00 64.44 267 PRO A O 1
ATOM 2153 N N . PHE A 1 268 ? 15.472 9.813 -11.973 1.00 61.44 268 PHE A N 1
ATOM 2154 C CA . PHE A 1 268 ? 16.092 9.219 -10.790 1.00 61.44 268 PHE A CA 1
ATOM 2155 C C . PHE A 1 268 ? 15.691 7.758 -10.560 1.00 61.44 268 PHE A C 1
ATOM 2157 O O . PHE A 1 268 ? 16.384 7.055 -9.822 1.00 61.44 268 PHE A O 1
ATOM 2164 N N . GLN A 1 269 ? 14.659 7.261 -11.254 1.00 60.72 269 GLN A N 1
ATOM 2165 C CA . GLN A 1 269 ? 14.113 5.899 -11.112 1.00 60.72 269 GLN A CA 1
ATOM 2166 C C . GLN A 1 269 ? 15.070 4.759 -11.535 1.00 60.72 269 GLN A C 1
ATOM 2168 O O . GLN A 1 269 ? 14.699 3.588 -11.474 1.00 60.72 269 GLN A O 1
ATOM 2173 N N . GLY A 1 270 ? 16.312 5.065 -11.913 1.00 56.84 270 GLY A N 1
ATOM 2174 C CA . GLY A 1 270 ? 17.377 4.083 -12.152 1.00 56.84 270 GLY A CA 1
ATOM 2175 C C . GLY A 1 270 ? 18.756 4.484 -11.622 1.00 56.84 270 GLY A C 1
ATOM 2176 O O . GLY A 1 270 ? 19.714 3.740 -11.818 1.00 56.84 270 GLY A O 1
ATOM 2177 N N . ALA A 1 271 ? 18.875 5.652 -10.983 1.00 57.81 271 ALA A N 1
ATOM 2178 C CA . ALA A 1 271 ? 20.164 6.225 -10.596 1.00 57.81 271 ALA A CA 1
ATOM 2179 C C . ALA A 1 271 ? 20.464 6.099 -9.096 1.00 57.81 271 ALA A C 1
ATOM 2181 O O . ALA A 1 271 ? 21.635 6.047 -8.718 1.00 57.81 271 ALA A O 1
ATOM 2182 N N . ILE A 1 272 ? 19.430 6.054 -8.248 1.00 63.84 272 ILE A N 1
ATOM 2183 C CA . ILE A 1 272 ? 19.583 6.055 -6.790 1.00 63.84 272 ILE A CA 1
ATOM 2184 C C . ILE A 1 272 ? 18.860 4.845 -6.200 1.00 63.84 272 ILE A C 1
ATOM 2186 O O . ILE A 1 272 ? 17.645 4.698 -6.336 1.00 63.84 272 ILE A O 1
ATOM 2190 N N . ALA A 1 273 ? 19.623 3.974 -5.539 1.00 68.75 273 ALA A N 1
ATOM 2191 C CA . ALA A 1 273 ? 19.072 2.839 -4.815 1.00 68.75 273 ALA A CA 1
ATOM 2192 C C . ALA A 1 273 ? 18.215 3.322 -3.635 1.00 68.75 273 ALA A C 1
ATOM 2194 O O . ALA A 1 273 ? 18.637 4.189 -2.868 1.00 68.75 273 ALA A O 1
ATOM 2195 N N . VAL A 1 274 ? 17.028 2.738 -3.463 1.00 73.38 274 VAL A N 1
ATOM 2196 C CA . VAL A 1 274 ? 16.214 2.957 -2.261 1.00 73.38 274 VAL A CA 1
ATOM 2197 C C . VAL A 1 274 ? 16.703 1.968 -1.214 1.00 73.38 274 VAL A C 1
ATOM 2199 O O . VAL A 1 274 ? 16.371 0.783 -1.249 1.00 73.38 274 VAL A O 1
ATOM 2202 N N . THR A 1 275 ? 17.553 2.451 -0.312 1.00 74.06 275 THR A N 1
ATOM 2203 C CA . THR A 1 275 ? 18.113 1.652 0.779 1.00 74.06 275 THR A CA 1
ATOM 2204 C C . THR A 1 275 ? 17.533 2.099 2.120 1.00 74.06 275 THR A C 1
ATOM 2206 O O . THR A 1 275 ? 17.338 3.301 2.327 1.00 74.06 275 THR A O 1
ATOM 2209 N N . PRO A 1 276 ? 17.259 1.168 3.055 1.00 72.75 276 PRO A N 1
ATOM 2210 C CA . PRO A 1 276 ? 16.841 1.533 4.401 1.00 72.75 276 PRO A CA 1
ATOM 2211 C C . PRO A 1 276 ? 17.873 2.466 5.044 1.00 72.75 276 PRO A C 1
ATOM 2213 O O . PRO A 1 276 ? 19.039 2.102 5.202 1.00 72.75 276 PRO A O 1
ATOM 2216 N N . GLN A 1 277 ? 17.449 3.670 5.417 1.00 71.19 277 GLN A N 1
ATOM 2217 C CA . GLN A 1 277 ? 18.336 4.640 6.050 1.00 71.19 277 GLN A CA 1
ATOM 2218 C C . GLN A 1 277 ? 18.635 4.255 7.502 1.00 71.19 277 GLN A C 1
ATOM 2220 O O . GLN A 1 277 ? 17.729 3.994 8.297 1.00 71.19 277 GLN A O 1
ATOM 2225 N N . ASN A 1 278 ? 19.921 4.274 7.858 1.00 66.00 278 ASN A N 1
ATOM 2226 C CA . ASN A 1 278 ? 20.379 4.057 9.234 1.00 66.00 278 ASN A CA 1
ATOM 2227 C C . ASN A 1 278 ? 20.218 5.314 10.101 1.00 66.00 278 ASN A C 1
ATOM 2229 O O . ASN A 1 278 ? 19.992 5.215 11.306 1.00 66.00 278 ASN A O 1
ATOM 2233 N N . GLN A 1 279 ? 20.345 6.494 9.491 1.00 65.00 279 GLN A N 1
ATOM 2234 C CA . GLN A 1 279 ? 20.226 7.783 10.165 1.00 65.00 279 GLN A CA 1
ATOM 2235 C C . GLN A 1 279 ? 18.836 8.355 9.909 1.00 65.00 279 GLN A C 1
ATOM 2237 O O . GLN A 1 279 ? 18.608 9.042 8.922 1.00 65.00 279 GLN A O 1
ATOM 2242 N N . PHE A 1 280 ? 17.892 8.025 10.786 1.00 66.75 280 PHE A N 1
ATOM 2243 C CA . PHE A 1 280 ? 16.562 8.625 10.757 1.00 66.75 280 PHE A CA 1
ATOM 2244 C C . PHE A 1 280 ? 16.596 10.013 11.425 1.00 66.75 280 PHE A C 1
ATOM 2246 O O . PHE A 1 280 ? 17.298 10.153 12.436 1.00 66.75 280 PHE A O 1
ATOM 2253 N N . PRO A 1 281 ? 15.857 11.024 10.928 1.00 70.69 281 PRO A N 1
ATOM 2254 C CA . PRO A 1 281 ? 15.821 12.346 11.542 1.00 70.69 281 PRO A CA 1
ATOM 2255 C C . PRO A 1 281 ? 15.380 12.273 13.002 1.00 70.69 281 PRO A C 1
ATOM 2257 O O . PRO A 1 281 ? 14.431 11.572 13.347 1.00 70.69 281 PRO A O 1
ATOM 2260 N N . ARG A 1 282 ? 16.093 12.990 13.871 1.00 72.94 282 ARG A N 1
ATOM 2261 C CA . ARG A 1 282 ? 15.863 12.986 15.323 1.00 72.94 282 ARG A CA 1
ATOM 2262 C C . ARG A 1 282 ? 15.070 14.210 15.786 1.00 72.94 282 ARG A C 1
ATOM 2264 O O . ARG A 1 282 ? 15.361 14.748 16.850 1.00 72.94 282 ARG A O 1
ATOM 2271 N N . THR A 1 283 ? 14.105 14.669 14.987 1.00 82.12 283 THR A N 1
ATOM 2272 C CA . THR A 1 283 ? 13.164 15.701 15.448 1.00 82.12 283 THR A CA 1
ATOM 2273 C C . THR A 1 283 ? 12.289 15.124 16.560 1.00 82.12 283 THR A C 1
ATOM 2275 O O . THR A 1 283 ? 12.044 13.915 16.605 1.00 82.12 283 THR A O 1
ATOM 2278 N N . GLU A 1 284 ? 11.822 15.973 17.476 1.00 86.00 284 GLU A N 1
ATOM 2279 C CA . GLU A 1 284 ? 10.956 15.542 18.581 1.00 86.00 284 GLU A CA 1
ATOM 2280 C C . GLU A 1 284 ? 9.684 14.852 18.060 1.00 86.00 284 GLU A C 1
ATOM 2282 O O . GLU A 1 284 ? 9.329 13.765 18.521 1.00 86.00 284 GLU A O 1
ATOM 2287 N N . ALA A 1 285 ? 9.056 15.426 17.029 1.00 86.69 285 ALA A N 1
ATOM 2288 C CA . ALA A 1 285 ? 7.875 14.865 16.383 1.00 86.69 285 ALA A CA 1
ATOM 2289 C C . ALA A 1 285 ? 8.162 13.504 15.724 1.00 86.69 285 ALA A C 1
ATOM 2291 O O . ALA A 1 285 ? 7.440 12.538 15.973 1.00 86.69 285 ALA A O 1
ATOM 2292 N N . ALA A 1 286 ? 9.252 13.374 14.959 1.00 84.06 286 ALA A N 1
ATOM 2293 C CA . ALA A 1 286 ? 9.624 12.105 14.336 1.00 84.06 286 ALA A CA 1
ATOM 2294 C C . ALA A 1 286 ? 9.884 11.001 15.374 1.00 84.06 286 ALA A C 1
ATOM 2296 O O . ALA A 1 286 ? 9.438 9.866 15.191 1.00 84.06 286 ALA A O 1
ATOM 2297 N N . LEU A 1 287 ? 10.566 11.321 16.480 1.00 86.88 287 LEU A N 1
ATOM 2298 C CA . LEU A 1 287 ? 10.801 10.377 17.576 1.00 86.88 287 LEU A CA 1
ATOM 2299 C C . LEU A 1 287 ? 9.489 9.958 18.252 1.00 86.88 287 LEU A C 1
ATOM 2301 O O . LEU A 1 287 ? 9.289 8.765 18.503 1.00 86.88 287 LEU A O 1
ATOM 2305 N N . ARG A 1 288 ? 8.575 10.909 18.484 1.00 91.06 288 ARG A N 1
ATOM 2306 C CA . ARG A 1 288 ? 7.233 10.641 19.016 1.00 91.06 288 ARG A CA 1
ATOM 2307 C C . ARG A 1 288 ? 6.460 9.688 18.105 1.00 91.06 288 ARG A C 1
ATOM 2309 O O . ARG A 1 288 ? 6.005 8.644 18.570 1.00 91.06 288 ARG A O 1
ATOM 2316 N N . TYR A 1 289 ? 6.365 9.983 16.809 1.00 92.12 289 TYR A N 1
ATOM 2317 C CA . TYR A 1 289 ? 5.645 9.136 15.851 1.00 92.12 289 TYR A CA 1
ATOM 2318 C C . TYR A 1 289 ? 6.283 7.755 15.693 1.00 92.12 289 TYR A C 1
ATOM 2320 O O . TYR A 1 289 ? 5.578 6.753 15.620 1.00 92.12 289 TYR A O 1
ATOM 2328 N N . GLN A 1 290 ? 7.612 7.652 15.715 1.00 88.75 290 GLN A N 1
ATOM 2329 C CA . GLN A 1 290 ? 8.270 6.346 15.737 1.00 88.75 290 GLN A CA 1
ATOM 2330 C C . GLN A 1 290 ? 7.904 5.520 16.971 1.00 88.75 290 GLN A C 1
ATOM 2332 O O . GLN A 1 290 ? 7.751 4.304 16.856 1.00 88.75 290 GLN A O 1
ATOM 2337 N N . SER A 1 291 ? 7.782 6.156 18.138 1.00 90.25 291 SER A N 1
ATOM 2338 C CA . SER A 1 291 ? 7.347 5.478 19.359 1.00 90.25 291 SER A CA 1
ATOM 2339 C C . SER A 1 291 ? 5.918 4.957 19.216 1.00 90.25 291 SER A C 1
ATOM 2341 O O . SER A 1 291 ? 5.682 3.780 19.480 1.00 90.25 291 SER A O 1
ATOM 2343 N N . TYR A 1 292 ? 4.996 5.786 18.715 1.00 92.12 292 TYR A N 1
ATOM 2344 C CA . TYR A 1 292 ? 3.615 5.375 18.435 1.00 92.12 292 TYR A CA 1
ATOM 2345 C C . TYR A 1 292 ? 3.537 4.227 17.424 1.00 92.12 292 TYR A C 1
ATOM 2347 O O . TYR A 1 292 ? 2.828 3.248 17.647 1.00 92.12 292 TYR A O 1
ATOM 2355 N N . LEU A 1 293 ? 4.313 4.298 16.339 1.00 91.69 293 LEU A N 1
ATOM 2356 C CA . LEU A 1 293 ? 4.360 3.236 15.337 1.00 91.69 293 LEU A CA 1
ATOM 2357 C C . LEU A 1 293 ? 4.861 1.917 15.939 1.00 91.69 293 LEU A C 1
ATOM 2359 O O . LEU A 1 293 ? 4.301 0.863 15.653 1.00 91.69 293 LEU A O 1
ATOM 2363 N N . ARG A 1 294 ? 5.903 1.958 16.780 1.00 90.62 294 ARG A N 1
ATOM 2364 C CA . ARG A 1 294 ? 6.430 0.761 17.459 1.00 90.62 294 ARG A CA 1
ATOM 2365 C C . ARG A 1 294 ? 5.427 0.161 18.438 1.00 90.62 294 ARG A C 1
ATOM 2367 O O . ARG A 1 294 ? 5.323 -1.061 18.484 1.00 90.62 294 ARG A O 1
ATOM 2374 N N . ASP A 1 295 ? 4.699 0.992 19.180 1.00 89.00 295 ASP A N 1
ATOM 2375 C CA . ASP A 1 295 ? 3.643 0.519 20.079 1.00 89.00 295 ASP A CA 1
ATOM 2376 C C . ASP A 1 295 ? 2.549 -0.224 19.302 1.00 89.00 295 ASP A C 1
ATOM 2378 O O . ASP A 1 295 ? 2.230 -1.367 19.628 1.00 89.00 295 ASP A O 1
ATOM 2382 N N . GLY A 1 296 ? 2.053 0.362 18.207 1.00 87.38 296 GLY A N 1
ATOM 2383 C CA . GLY A 1 296 ? 1.077 -0.295 17.334 1.00 87.38 296 GLY A CA 1
ATOM 2384 C C . GLY A 1 296 ? 1.607 -1.604 16.741 1.00 87.38 296 GLY A C 1
ATOM 2385 O O . GLY A 1 296 ? 0.933 -2.631 16.790 1.00 87.38 296 GLY A O 1
ATOM 2386 N N . LEU A 1 297 ? 2.848 -1.601 16.245 1.00 88.06 297 LEU A N 1
ATOM 2387 C CA . LEU A 1 297 ? 3.483 -2.783 15.656 1.00 88.06 297 LEU A CA 1
ATOM 2388 C C . LEU A 1 297 ? 3.718 -3.925 16.647 1.00 88.06 297 LEU A C 1
ATOM 2390 O O . LEU A 1 297 ? 3.741 -5.078 16.228 1.00 88.06 297 LEU A O 1
ATOM 2394 N N . SER A 1 298 ? 3.867 -3.636 17.942 1.00 85.88 298 SER A N 1
ATOM 2395 C CA . SER A 1 298 ? 4.019 -4.671 18.977 1.00 85.88 298 SER A CA 1
ATOM 2396 C C . SER A 1 298 ? 2.794 -5.586 19.112 1.00 85.88 298 SER A C 1
ATOM 2398 O O . SER A 1 298 ? 2.887 -6.663 19.697 1.00 85.88 298 SER A O 1
ATOM 2400 N N . ARG A 1 299 ? 1.653 -5.160 18.555 1.00 80.38 299 ARG A N 1
ATOM 2401 C CA . ARG A 1 299 ? 0.372 -5.876 18.563 1.00 80.38 299 ARG A CA 1
ATOM 2402 C C . ARG A 1 299 ? 0.166 -6.742 17.317 1.00 80.38 299 ARG A C 1
ATOM 2404 O O . ARG A 1 299 ? -0.879 -7.369 17.198 1.00 80.38 299 ARG A O 1
ATOM 2411 N N . LEU A 1 300 ? 1.123 -6.735 16.390 1.00 80.62 300 LEU A N 1
ATOM 2412 C CA . LEU A 1 300 ? 1.098 -7.464 15.123 1.00 80.62 300 LEU A CA 1
ATOM 2413 C C . LEU A 1 300 ? 2.200 -8.542 15.109 1.00 80.62 300 LEU A C 1
ATOM 2415 O O . LEU A 1 300 ? 3.105 -8.498 15.949 1.00 80.62 300 LEU A O 1
ATOM 2419 N N . PRO A 1 301 ? 2.180 -9.506 14.165 1.00 80.12 301 PRO A N 1
ATOM 2420 C CA . PRO A 1 301 ? 3.210 -10.533 14.071 1.00 80.12 301 PRO A CA 1
ATOM 2421 C C . PRO A 1 301 ? 4.603 -9.908 13.936 1.00 80.12 301 PRO A C 1
ATOM 2423 O O . PRO A 1 301 ? 4.792 -8.930 13.209 1.00 80.12 301 PRO A O 1
ATOM 2426 N N . GLY A 1 302 ? 5.595 -10.477 14.627 1.00 78.62 302 GLY A N 1
ATOM 2427 C CA . GLY A 1 302 ? 6.944 -9.901 14.696 1.00 78.62 302 GLY A CA 1
ATOM 2428 C C . GLY A 1 302 ? 7.589 -9.689 13.322 1.00 78.62 302 GLY A C 1
ATOM 2429 O O . GLY A 1 302 ? 8.192 -8.640 13.078 1.00 78.62 302 GLY A O 1
ATOM 2430 N N . ASP A 1 303 ? 7.392 -10.636 12.402 1.00 80.69 303 ASP A N 1
ATOM 2431 C CA . ASP A 1 303 ? 7.908 -10.560 11.031 1.00 80.69 303 ASP A CA 1
ATOM 2432 C C . ASP A 1 303 ? 7.287 -9.394 10.249 1.00 80.69 303 ASP A C 1
ATOM 2434 O O . ASP A 1 303 ? 7.987 -8.671 9.535 1.00 80.69 303 ASP A O 1
ATOM 2438 N N . TYR A 1 304 ? 5.987 -9.146 10.440 1.00 81.31 304 TYR A N 1
ATOM 2439 C CA . TYR A 1 304 ? 5.301 -7.992 9.863 1.00 81.31 304 TYR A CA 1
ATOM 2440 C C . TYR A 1 304 ? 5.867 -6.675 10.409 1.00 81.31 304 TYR A C 1
ATOM 2442 O O . TYR A 1 304 ? 6.182 -5.761 9.641 1.00 81.31 304 TYR A O 1
ATOM 2450 N N . GLY A 1 305 ? 6.056 -6.585 11.730 1.00 84.19 305 GLY A N 1
ATOM 2451 C CA . GLY A 1 305 ? 6.640 -5.409 12.376 1.00 84.19 305 GLY A CA 1
ATOM 2452 C C . GLY A 1 305 ? 8.035 -5.080 11.840 1.00 84.19 305 GLY A C 1
ATOM 2453 O O . GLY A 1 305 ? 8.334 -3.918 11.548 1.00 84.19 305 GLY A O 1
ATOM 2454 N N . PHE A 1 306 ? 8.875 -6.097 11.629 1.00 83.50 306 PHE A N 1
ATOM 2455 C CA . PHE A 1 306 ? 10.186 -5.926 11.001 1.00 83.50 306 PHE A CA 1
ATOM 2456 C C . PHE A 1 306 ? 10.073 -5.398 9.564 1.00 83.50 306 PHE A C 1
ATOM 2458 O O . PHE A 1 306 ? 10.752 -4.427 9.208 1.00 83.50 306 PHE A O 1
ATOM 2465 N N . GLY A 1 307 ? 9.192 -5.994 8.754 1.00 82.56 307 GLY A N 1
ATOM 2466 C CA . GLY A 1 307 ? 8.928 -5.563 7.381 1.00 82.56 307 GLY A CA 1
ATOM 2467 C C . GLY A 1 307 ? 8.480 -4.102 7.304 1.00 82.56 307 GLY A C 1
ATOM 2468 O O . GLY A 1 307 ? 9.028 -3.324 6.519 1.00 82.56 307 GLY A O 1
ATOM 2469 N N . LEU A 1 308 ? 7.551 -3.685 8.168 1.00 85.62 308 LEU A N 1
ATOM 2470 C CA . LEU A 1 308 ? 7.040 -2.314 8.181 1.00 85.62 308 LEU A CA 1
ATOM 2471 C C . LEU A 1 308 ? 8.087 -1.293 8.650 1.00 85.62 308 LEU A C 1
ATOM 2473 O O . LEU A 1 308 ? 8.187 -0.205 8.082 1.00 85.62 308 LEU A O 1
ATOM 2477 N N . LEU A 1 309 ? 8.915 -1.637 9.642 1.00 85.69 309 LEU A N 1
ATOM 2478 C CA . LEU A 1 309 ? 10.030 -0.785 10.076 1.00 85.69 309 LEU A CA 1
ATOM 2479 C C . LEU A 1 309 ? 11.115 -0.651 9.002 1.00 85.69 309 LEU A C 1
ATOM 2481 O O . LEU A 1 309 ? 11.770 0.389 8.907 1.00 85.69 309 LEU A O 1
ATOM 2485 N N . LYS A 1 310 ? 11.321 -1.685 8.181 1.00 84.50 310 LYS A N 1
ATOM 2486 C CA . LYS A 1 310 ? 12.182 -1.586 6.999 1.00 84.50 310 LYS A CA 1
ATOM 2487 C C . LYS A 1 310 ? 11.577 -0.615 5.983 1.00 84.50 310 LYS A C 1
ATOM 2489 O O . LYS A 1 310 ? 12.278 0.292 5.538 1.00 84.50 310 LYS A O 1
ATOM 2494 N N . VAL A 1 311 ? 10.283 -0.745 5.682 1.00 84.19 311 VAL A N 1
ATOM 2495 C CA . VAL A 1 311 ? 9.582 0.151 4.748 1.00 84.19 311 VAL A CA 1
ATOM 2496 C C . VAL A 1 311 ? 9.568 1.594 5.232 1.00 84.19 311 VAL A C 1
ATOM 2498 O O . VAL A 1 311 ? 9.803 2.484 4.427 1.00 84.19 311 VAL A O 1
ATOM 2501 N N . SER A 1 312 ? 9.389 1.868 6.526 1.00 86.31 312 SER A N 1
ATOM 2502 C CA . SER A 1 312 ? 9.437 3.248 7.032 1.00 86.31 312 SER A CA 1
ATOM 2503 C C . SER A 1 312 ? 10.801 3.912 6.797 1.00 86.31 312 SER A C 1
ATOM 2505 O O . SER A 1 312 ? 10.875 5.091 6.450 1.00 86.31 312 SER A O 1
ATOM 2507 N N . ARG A 1 313 ? 11.895 3.145 6.896 1.00 83.31 313 ARG A N 1
ATOM 2508 C CA . ARG A 1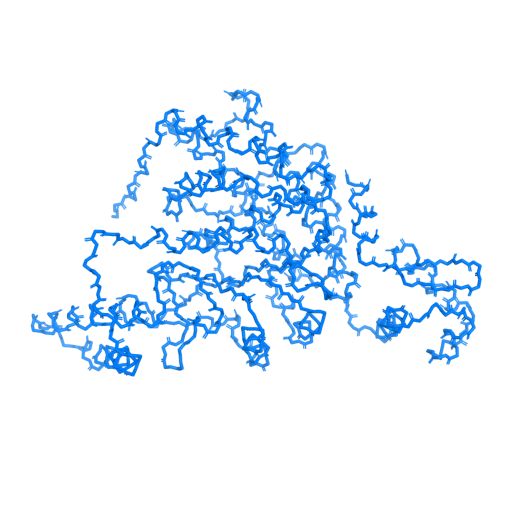 313 ? 13.254 3.612 6.573 1.00 83.31 313 ARG A CA 1
ATOM 2509 C C . ARG A 1 313 ? 13.488 3.780 5.073 1.00 83.31 313 ARG A C 1
ATOM 2511 O O . ARG A 1 313 ? 14.245 4.664 4.679 1.00 83.31 313 ARG A O 1
ATOM 2518 N N . GLU A 1 314 ? 12.875 2.944 4.242 1.00 83.69 314 GLU A N 1
ATOM 2519 C CA . GLU A 1 314 ? 12.921 3.083 2.782 1.00 83.69 314 GLU A CA 1
ATOM 2520 C C . GLU A 1 314 ? 12.062 4.252 2.290 1.00 83.69 314 GLU A C 1
ATOM 2522 O O . GLU A 1 314 ? 12.482 4.971 1.391 1.00 83.69 314 GLU A O 1
ATOM 2527 N N . LEU A 1 315 ? 10.906 4.508 2.905 1.00 82.69 315 LEU A N 1
ATOM 2528 C CA . LEU A 1 315 ? 10.089 5.695 2.650 1.00 82.69 315 LEU A CA 1
ATOM 2529 C C . LEU A 1 315 ? 10.843 6.964 3.039 1.00 82.69 315 LEU A C 1
ATOM 2531 O O . LEU A 1 315 ? 10.819 7.935 2.291 1.00 82.69 315 LEU A O 1
ATOM 2535 N N . PHE A 1 316 ? 11.607 6.937 4.135 1.00 79.19 316 PHE A N 1
ATOM 2536 C CA . PHE A 1 316 ? 12.514 8.039 4.441 1.00 79.19 316 PHE A CA 1
ATOM 2537 C C . PHE A 1 316 ? 13.612 8.202 3.379 1.00 79.19 316 PHE A C 1
ATOM 2539 O O . PHE A 1 316 ? 13.945 9.331 3.020 1.00 79.19 316 PHE A O 1
ATOM 2546 N N . ALA A 1 317 ? 14.133 7.107 2.816 1.00 77.25 317 ALA A N 1
ATOM 2547 C CA . ALA A 1 317 ? 15.030 7.180 1.665 1.00 77.25 317 ALA A CA 1
ATOM 2548 C C . ALA A 1 317 ? 14.331 7.774 0.436 1.00 77.25 317 ALA A C 1
ATOM 2550 O O . ALA A 1 317 ? 14.957 8.513 -0.306 1.00 77.25 317 ALA A O 1
ATOM 2551 N N . VAL A 1 318 ? 13.039 7.511 0.227 1.00 80.06 318 VAL A N 1
ATOM 2552 C CA . VAL A 1 318 ? 12.254 8.141 -0.844 1.00 80.06 318 VAL A CA 1
ATOM 2553 C C . VAL A 1 318 ? 12.107 9.638 -0.597 1.00 80.06 318 VAL A C 1
ATOM 2555 O O . VAL A 1 318 ? 12.451 10.401 -1.491 1.00 80.06 318 VAL A O 1
ATOM 2558 N N . CYS A 1 319 ? 11.726 10.081 0.605 1.00 78.56 319 CYS A N 1
ATOM 2559 C CA . CYS A 1 319 ? 11.709 11.506 0.965 1.00 78.56 319 CYS A CA 1
ATOM 2560 C C . CYS A 1 319 ? 13.087 12.154 0.763 1.00 78.56 319 CYS A C 1
ATOM 2562 O O . CYS A 1 319 ? 13.209 13.213 0.151 1.00 78.56 319 CYS A O 1
ATOM 2564 N N . SER A 1 320 ? 14.141 11.468 1.207 1.00 71.88 320 SER A N 1
ATOM 2565 C CA . SER A 1 320 ? 15.526 11.905 1.044 1.00 71.88 320 SER A CA 1
ATOM 2566 C C . SER A 1 320 ? 15.978 11.886 -0.410 1.00 71.88 320 SER A C 1
ATOM 2568 O O . SER A 1 320 ? 16.806 12.700 -0.767 1.00 71.88 320 SER A O 1
ATOM 2570 N N . ASN A 1 321 ? 15.462 11.003 -1.262 1.00 71.50 321 ASN A N 1
ATOM 2571 C CA . ASN A 1 321 ? 15.781 10.959 -2.687 1.00 71.50 321 ASN A CA 1
ATOM 2572 C C . ASN A 1 321 ? 15.019 12.037 -3.450 1.00 71.50 321 ASN A C 1
ATOM 2574 O O . ASN A 1 321 ? 15.597 12.645 -4.343 1.00 71.50 321 ASN A O 1
ATOM 2578 N N . LEU A 1 322 ? 13.766 12.327 -3.082 1.00 69.44 322 LEU A N 1
ATOM 2579 C CA . LEU A 1 322 ? 13.050 13.508 -3.577 1.00 69.44 322 LEU A CA 1
ATOM 2580 C C . LEU A 1 322 ? 13.859 14.762 -3.235 1.00 69.44 322 LEU A C 1
ATOM 2582 O O . LEU A 1 322 ? 14.027 15.634 -4.075 1.00 69.44 322 LEU A O 1
ATOM 2586 N N . TYR A 1 323 ? 14.484 14.788 -2.061 1.00 66.69 323 TYR A N 1
ATOM 2587 C CA . TYR A 1 323 ? 15.389 15.854 -1.670 1.00 66.69 323 TYR A CA 1
ATOM 2588 C C . TYR A 1 323 ? 16.744 15.846 -2.408 1.00 66.69 323 TYR A C 1
ATOM 2590 O O . TYR A 1 323 ? 17.111 16.806 -3.075 1.00 66.69 323 TYR A O 1
ATOM 2598 N N . GLN A 1 324 ? 17.491 14.745 -2.372 1.00 57.06 324 GLN A N 1
ATOM 2599 C CA . GLN A 1 324 ? 18.807 14.577 -2.998 1.00 57.06 324 GLN A CA 1
ATOM 2600 C C . GLN A 1 324 ? 18.753 14.707 -4.517 1.00 57.06 324 GLN A C 1
ATOM 2602 O O . GLN A 1 324 ? 19.719 15.165 -5.116 1.00 57.06 324 GLN A O 1
ATOM 2607 N N . SER A 1 325 ? 17.626 14.391 -5.153 1.00 54.12 325 SER A N 1
ATOM 2608 C CA . SER A 1 325 ? 17.401 14.670 -6.575 1.00 54.12 325 SER A CA 1
ATOM 2609 C C . SER A 1 325 ? 17.569 16.159 -6.926 1.00 54.12 325 SER A C 1
ATOM 2611 O O . SER A 1 325 ? 17.863 16.502 -8.073 1.00 54.12 325 SER A O 1
ATOM 2613 N N . THR A 1 326 ? 17.484 17.036 -5.921 1.00 49.44 326 THR A N 1
ATOM 2614 C CA . THR A 1 326 ? 17.684 18.483 -6.036 1.00 49.44 326 THR A CA 1
ATOM 2615 C C . THR A 1 326 ? 19.049 18.970 -5.518 1.00 49.44 326 THR A C 1
ATOM 2617 O O . THR A 1 326 ? 19.543 19.979 -6.008 1.00 49.44 326 THR A O 1
ATOM 2620 N N . VAL A 1 327 ? 19.713 18.241 -4.607 1.00 45.41 327 VAL A N 1
ATOM 2621 C CA . VAL A 1 327 ? 20.986 18.668 -3.970 1.00 45.41 327 VAL A CA 1
ATOM 2622 C C . VAL A 1 327 ? 22.225 17.886 -4.433 1.00 45.41 327 VAL A C 1
ATOM 2624 O O . VAL A 1 327 ? 23.320 18.441 -4.479 1.00 45.41 327 VAL A O 1
ATOM 2627 N N . ALA A 1 328 ? 22.087 16.613 -4.825 1.00 42.66 328 ALA A N 1
ATOM 2628 C CA . ALA A 1 328 ? 23.179 15.654 -5.066 1.00 42.66 328 ALA A CA 1
ATOM 2629 C C . ALA A 1 328 ? 23.967 15.874 -6.373 1.00 42.66 328 ALA A C 1
ATOM 2631 O O . ALA A 1 328 ? 24.345 14.935 -7.081 1.00 42.66 328 ALA A O 1
ATOM 2632 N N . TRP A 1 329 ? 24.221 17.124 -6.722 1.00 46.06 329 TRP A N 1
ATOM 2633 C CA . TRP A 1 329 ? 25.032 17.508 -7.869 1.00 46.06 329 TRP A CA 1
ATOM 2634 C C . TRP A 1 329 ? 26.314 18.238 -7.540 1.00 46.06 329 TRP A C 1
ATOM 2636 O O . TRP A 1 329 ? 27.174 18.341 -8.429 1.00 46.06 329 TRP A O 1
ATOM 2646 N N . ASP A 1 330 ? 26.434 18.707 -6.308 1.00 37.31 330 ASP A N 1
ATOM 2647 C CA . ASP A 1 330 ? 27.721 18.907 -5.675 1.00 37.31 330 ASP A CA 1
ATOM 2648 C C . ASP A 1 330 ? 28.021 17.635 -4.885 1.00 37.31 330 ASP A C 1
ATOM 2650 O O . ASP A 1 330 ? 27.138 17.035 -4.283 1.00 37.31 330 ASP A O 1
ATOM 2654 N N . ASN A 1 331 ? 29.242 17.122 -5.014 1.00 35.81 331 ASN A N 1
ATOM 2655 C CA . ASN A 1 331 ? 29.610 15.740 -4.681 1.00 35.81 331 ASN A CA 1
ATOM 2656 C C . ASN A 1 331 ? 29.624 15.411 -3.166 1.00 35.81 331 ASN A C 1
ATOM 2658 O O . ASN A 1 331 ? 30.346 14.498 -2.772 1.00 35.81 331 ASN A O 1
ATOM 2662 N N . ASP A 1 332 ? 28.852 16.108 -2.332 1.00 40.38 332 ASP A N 1
ATOM 2663 C CA . ASP A 1 332 ? 28.754 15.864 -0.894 1.00 40.38 332 ASP A CA 1
ATOM 2664 C C . ASP A 1 332 ? 27.338 15.405 -0.502 1.00 40.38 332 ASP A C 1
ATOM 2666 O O . ASP A 1 332 ? 26.349 15.965 -0.981 1.00 40.38 332 ASP A O 1
ATOM 2670 N N . PRO A 1 333 ? 27.201 14.394 0.378 1.00 41.34 333 PRO A N 1
ATOM 2671 C CA . PRO A 1 333 ? 25.913 14.070 0.977 1.00 41.34 333 PRO A CA 1
ATOM 2672 C C . PRO A 1 333 ? 25.382 15.300 1.734 1.00 41.34 333 PRO A C 1
ATOM 2674 O O . PRO A 1 333 ? 26.161 15.960 2.433 1.00 41.34 333 PRO A O 1
ATOM 2677 N N . PRO A 1 334 ? 24.080 15.619 1.622 1.00 42.41 334 PRO A N 1
ATOM 2678 C CA . PRO A 1 334 ? 23.519 16.800 2.257 1.00 42.41 334 PRO A CA 1
ATOM 2679 C C . PRO A 1 334 ? 23.723 16.728 3.771 1.00 42.41 334 PRO A C 1
ATOM 2681 O O . PRO A 1 334 ? 23.281 15.793 4.441 1.00 42.41 334 PRO A O 1
ATOM 2684 N N . ARG A 1 335 ? 24.417 17.729 4.315 1.00 47.34 335 ARG A N 1
ATOM 2685 C CA . ARG A 1 335 ? 24.321 18.071 5.732 1.00 47.34 335 ARG A CA 1
ATOM 2686 C C . ARG A 1 335 ? 23.178 19.075 5.820 1.00 47.34 335 ARG A C 1
ATOM 2688 O O . ARG A 1 335 ? 23.342 20.176 5.304 1.00 47.34 335 ARG A O 1
ATOM 2695 N N . LEU A 1 336 ? 22.077 18.703 6.481 1.00 46.84 336 LEU A N 1
ATOM 2696 C CA . LEU A 1 336 ? 20.890 19.549 6.735 1.00 46.84 336 LEU A CA 1
ATOM 2697 C C . LEU A 1 336 ? 21.235 20.971 7.237 1.00 46.84 336 LEU A C 1
ATOM 2699 O O . LEU A 1 336 ? 20.449 21.896 7.109 1.00 46.84 336 LEU A O 1
ATOM 2703 N N . GLU A 1 337 ? 22.434 21.155 7.786 1.00 43.59 337 GLU A N 1
ATOM 2704 C CA . GLU A 1 337 ? 22.974 22.411 8.311 1.00 43.59 337 GLU A CA 1
ATOM 2705 C C . GLU A 1 337 ? 23.383 23.453 7.245 1.00 43.59 337 GLU A C 1
ATOM 2707 O O . GLU A 1 337 ? 23.636 24.600 7.604 1.00 43.59 337 GLU A O 1
ATOM 2712 N N . LYS A 1 338 ? 23.505 23.091 5.956 1.00 44.41 338 LYS A N 1
ATOM 2713 C CA . LYS A 1 338 ? 24.026 23.985 4.890 1.00 44.41 338 LYS A CA 1
ATOM 2714 C C . LYS A 1 338 ? 22.992 24.412 3.838 1.00 44.41 338 LYS A C 1
ATOM 2716 O O . LYS A 1 338 ? 23.363 24.938 2.791 1.00 44.41 338 LYS A O 1
ATOM 2721 N N . GLU A 1 339 ? 21.715 24.169 4.087 1.00 51.81 339 GLU A N 1
ATOM 2722 C CA . GLU A 1 339 ? 20.668 24.184 3.060 1.00 51.81 339 GLU A CA 1
ATOM 2723 C C . GLU A 1 339 ? 19.729 25.387 3.230 1.00 51.81 339 GLU A C 1
ATOM 2725 O O . GLU A 1 339 ? 19.644 25.928 4.335 1.00 51.81 339 GLU A O 1
ATOM 2730 N N . PRO A 1 340 ? 19.011 25.838 2.177 1.00 52.91 340 PRO A N 1
ATOM 2731 C CA . PRO A 1 340 ? 17.930 26.799 2.353 1.00 52.91 340 PRO A CA 1
ATOM 2732 C C . PRO A 1 340 ? 16.920 26.202 3.350 1.00 52.91 340 PRO A C 1
ATOM 2734 O O . PRO A 1 340 ? 16.365 25.139 3.049 1.00 52.91 340 PRO A O 1
ATOM 2737 N N . PRO A 1 341 ? 16.673 26.842 4.511 1.00 57.22 341 PRO A N 1
ATOM 2738 C CA . PRO A 1 341 ? 15.885 26.266 5.615 1.00 57.22 341 PRO A CA 1
ATOM 2739 C C . PRO A 1 341 ? 14.528 25.717 5.152 1.00 57.22 341 PRO A C 1
ATOM 2741 O O . PRO A 1 341 ? 14.093 24.621 5.488 1.00 57.22 341 PRO A O 1
ATOM 2744 N N . GLU A 1 342 ? 13.948 26.468 4.233 1.00 59.47 342 GLU A N 1
ATOM 2745 C CA . GLU A 1 342 ? 12.684 26.282 3.553 1.00 59.47 342 GLU A CA 1
ATOM 2746 C C . GLU A 1 342 ? 12.504 24.960 2.769 1.00 59.47 342 GLU A C 1
ATOM 2748 O O . GLU A 1 342 ? 11.377 24.472 2.638 1.00 59.47 342 GLU A O 1
ATOM 2753 N N . ASN A 1 343 ? 13.571 24.371 2.216 1.00 63.53 343 ASN A N 1
ATOM 2754 C CA . ASN A 1 343 ? 13.486 23.102 1.471 1.00 63.53 343 ASN A CA 1
ATOM 2755 C C . ASN A 1 343 ? 13.705 21.883 2.376 1.00 63.53 343 ASN A C 1
ATOM 2757 O O . ASN A 1 343 ? 13.173 20.808 2.102 1.00 63.53 343 ASN A O 1
ATOM 2761 N N . ALA A 1 344 ? 14.464 22.046 3.461 1.00 67.50 344 ALA A N 1
ATOM 2762 C CA . ALA A 1 344 ? 14.606 21.014 4.481 1.00 67.50 344 ALA A CA 1
ATOM 2763 C C . ALA A 1 344 ? 13.286 20.819 5.250 1.00 67.50 344 ALA A C 1
ATOM 2765 O O . ALA A 1 344 ? 12.896 19.685 5.534 1.00 67.50 344 ALA A O 1
ATOM 2766 N N . GLU A 1 345 ? 12.557 21.909 5.510 1.00 76.38 345 GLU A N 1
ATOM 2767 C CA . GLU A 1 345 ? 11.258 21.892 6.194 1.00 76.38 345 GLU A CA 1
ATOM 2768 C C . GLU A 1 345 ? 10.218 21.026 5.476 1.00 76.38 345 GLU A C 1
ATOM 2770 O O . GLU A 1 345 ? 9.639 20.140 6.100 1.00 76.38 345 GLU A O 1
ATOM 2775 N N . ILE A 1 346 ? 10.029 21.191 4.160 1.00 80.06 346 ILE A N 1
ATOM 2776 C CA . ILE A 1 346 ? 9.012 20.412 3.435 1.00 80.06 346 ILE A CA 1
ATOM 2777 C C . ILE A 1 346 ? 9.284 18.904 3.469 1.00 80.06 346 ILE A C 1
ATOM 2779 O O . ILE A 1 346 ? 8.360 18.100 3.561 1.00 80.06 346 ILE A O 1
ATOM 2783 N N . ILE A 1 347 ? 10.549 18.490 3.438 1.00 78.00 347 ILE A N 1
ATOM 2784 C CA . ILE A 1 347 ? 10.908 17.070 3.494 1.00 78.00 347 ILE A CA 1
ATOM 2785 C C . ILE A 1 347 ? 10.648 16.493 4.881 1.00 78.00 347 ILE A C 1
ATOM 2787 O O . ILE A 1 347 ? 10.169 15.361 4.990 1.00 78.00 347 ILE A O 1
ATOM 2791 N N . LEU A 1 348 ? 10.928 17.268 5.931 1.00 81.44 348 LEU A N 1
ATOM 2792 C CA . LEU A 1 348 ? 10.574 16.900 7.298 1.00 81.44 348 LEU A CA 1
ATOM 2793 C C . LEU A 1 348 ? 9.055 16.779 7.447 1.00 81.44 348 LEU A C 1
ATOM 2795 O O . LEU A 1 348 ? 8.594 15.770 7.975 1.00 81.44 348 LEU A O 1
ATOM 2799 N N . THR A 1 349 ? 8.277 17.709 6.887 1.00 86.88 349 THR A N 1
ATOM 2800 C CA . THR A 1 349 ? 6.810 17.617 6.862 1.00 86.88 349 THR A CA 1
ATOM 2801 C C . THR A 1 349 ? 6.340 16.346 6.158 1.00 86.88 349 THR A C 1
ATOM 2803 O O . THR A 1 349 ? 5.566 15.579 6.720 1.00 86.88 349 THR A O 1
ATOM 2806 N N . PHE A 1 350 ? 6.844 16.054 4.957 1.00 87.12 350 PHE A N 1
ATOM 2807 C CA . PHE A 1 350 ? 6.473 14.844 4.212 1.00 87.12 350 PHE A CA 1
ATOM 2808 C C . PHE A 1 350 ? 6.823 13.559 4.970 1.00 87.12 350 PHE A C 1
ATOM 2810 O O . PHE A 1 350 ? 6.059 12.590 4.946 1.00 87.12 350 PHE A O 1
ATOM 2817 N N . LEU A 1 351 ? 7.968 13.540 5.654 1.00 86.25 351 LEU A N 1
ATOM 2818 C CA . LEU A 1 351 ? 8.368 12.433 6.514 1.00 86.25 351 LEU A CA 1
ATOM 2819 C C . LEU A 1 351 ? 7.414 12.260 7.699 1.00 86.25 351 LEU A C 1
ATOM 2821 O O . LEU A 1 351 ? 6.965 11.145 7.961 1.00 86.25 351 LEU A O 1
ATOM 2825 N N . GLU A 1 352 ? 7.126 13.341 8.416 1.00 89.62 352 GLU A N 1
ATOM 2826 C CA . GLU A 1 352 ? 6.249 13.336 9.585 1.00 89.62 352 GLU A CA 1
ATOM 2827 C C . GLU A 1 352 ? 4.830 12.901 9.213 1.00 89.62 352 GLU A C 1
ATOM 2829 O O . GLU A 1 352 ? 4.283 11.995 9.841 1.00 89.62 352 GLU A O 1
ATOM 2834 N N . GLU A 1 353 ? 4.276 13.443 8.130 1.00 91.38 353 GLU A N 1
ATOM 2835 C CA . GLU A 1 353 ? 2.969 13.051 7.599 1.00 91.38 353 GLU A CA 1
ATOM 2836 C C . GLU A 1 353 ? 2.946 11.587 7.142 1.00 91.38 353 GLU A C 1
ATOM 2838 O O . GLU A 1 353 ? 1.987 10.863 7.404 1.00 91.38 353 GLU A O 1
ATOM 2843 N N . THR A 1 354 ? 4.034 11.089 6.552 1.00 90.62 354 THR A N 1
ATOM 2844 C CA . THR A 1 354 ? 4.132 9.664 6.196 1.00 90.62 354 THR A CA 1
ATOM 2845 C C . THR A 1 354 ? 4.181 8.769 7.421 1.00 90.62 354 THR A C 1
ATOM 2847 O O . THR A 1 354 ? 3.531 7.727 7.439 1.00 90.62 354 THR A O 1
ATOM 2850 N N . LEU A 1 355 ? 4.915 9.152 8.470 1.00 91.88 355 LEU A N 1
ATOM 2851 C CA . LEU A 1 355 ? 4.924 8.405 9.729 1.00 91.88 355 LEU A CA 1
ATOM 2852 C C . LEU A 1 355 ? 3.531 8.356 10.355 1.00 91.88 355 LEU A C 1
ATOM 2854 O O . LEU A 1 355 ? 3.103 7.279 10.771 1.00 91.88 355 LEU A O 1
ATOM 2858 N N . LYS A 1 356 ? 2.803 9.479 10.367 1.00 93.88 356 LYS A N 1
ATOM 2859 C CA . LYS A 1 356 ? 1.401 9.514 10.802 1.00 93.88 356 LYS A CA 1
ATOM 2860 C C . LYS A 1 356 ? 0.536 8.568 9.972 1.00 93.88 356 LYS A C 1
ATOM 2862 O O . LYS A 1 356 ? -0.210 7.774 10.539 1.00 93.88 356 LYS A O 1
ATOM 2867 N N . GLY A 1 357 ? 0.681 8.573 8.648 1.00 92.31 357 GLY A N 1
ATOM 2868 C CA . GLY A 1 357 ? -0.037 7.646 7.774 1.00 92.31 357 GLY A CA 1
ATOM 2869 C C . GLY A 1 357 ? 0.301 6.175 8.021 1.00 92.31 357 GLY A C 1
ATOM 2870 O O . GLY A 1 357 ? -0.597 5.339 7.998 1.00 92.31 357 GLY A O 1
ATOM 2871 N N . LEU A 1 358 ? 1.559 5.839 8.330 1.00 92.00 358 LEU A N 1
ATOM 2872 C CA . LEU A 1 358 ? 1.955 4.478 8.722 1.00 92.00 358 LEU A CA 1
ATOM 2873 C C . LEU A 1 358 ? 1.337 4.056 10.062 1.00 92.00 358 LEU A C 1
ATOM 2875 O O . LEU A 1 358 ? 0.930 2.901 10.208 1.00 92.00 358 LEU A O 1
ATOM 2879 N N . ILE A 1 359 ? 1.243 4.974 11.030 1.00 93.81 359 ILE A N 1
ATOM 2880 C CA . ILE A 1 359 ? 0.541 4.736 12.299 1.00 93.81 359 ILE A CA 1
ATOM 2881 C C . ILE A 1 359 ? -0.935 4.462 12.011 1.00 93.81 359 ILE A C 1
ATOM 2883 O O . ILE A 1 359 ? -1.448 3.423 12.418 1.00 93.81 359 ILE A O 1
ATOM 2887 N N . ILE A 1 360 ? -1.599 5.327 11.238 1.00 92.62 360 ILE A N 1
ATOM 2888 C CA . ILE A 1 360 ? -3.005 5.144 10.853 1.00 92.62 360 ILE A CA 1
ATOM 2889 C C . ILE A 1 360 ? -3.203 3.813 10.118 1.00 92.62 360 ILE A C 1
ATOM 2891 O O . ILE A 1 360 ? -4.161 3.097 10.405 1.00 92.62 360 ILE A O 1
ATOM 2895 N N . ALA A 1 361 ? -2.288 3.434 9.222 1.00 89.31 361 ALA A N 1
ATOM 2896 C CA . ALA A 1 361 ? -2.358 2.161 8.512 1.00 89.31 361 ALA A CA 1
ATOM 2897 C C . ALA A 1 361 ? -2.262 0.958 9.459 1.00 89.31 361 ALA A C 1
ATOM 2899 O O . ALA A 1 361 ? -3.042 0.012 9.367 1.00 89.31 361 ALA A O 1
ATOM 2900 N N . THR A 1 362 ? -1.331 1.020 10.411 1.00 89.94 362 THR A N 1
ATOM 2901 C CA . THR A 1 362 ? -1.148 -0.006 11.449 1.00 89.94 362 THR A CA 1
ATOM 2902 C C . THR A 1 362 ? -2.398 -0.124 12.320 1.00 89.94 362 THR A C 1
ATOM 2904 O O . THR A 1 362 ? -2.894 -1.219 12.568 1.00 89.94 362 THR A O 1
ATOM 2907 N N . HIS A 1 363 ? -2.964 1.008 12.731 1.00 89.75 363 HIS A N 1
ATOM 2908 C CA . HIS A 1 363 ? -4.190 1.052 13.519 1.00 89.75 363 HIS A CA 1
ATOM 2909 C C . HIS A 1 363 ? -5.419 0.590 12.731 1.00 89.75 363 HIS A C 1
ATOM 2911 O O . HIS A 1 363 ? -6.291 -0.063 13.294 1.00 89.75 363 HIS A O 1
ATOM 2917 N N . THR A 1 364 ? -5.467 0.831 11.423 1.00 87.56 364 THR A N 1
ATOM 2918 C CA . THR A 1 364 ? -6.518 0.295 10.546 1.00 87.56 364 THR A CA 1
ATOM 2919 C C . THR A 1 364 ? -6.494 -1.234 10.549 1.00 87.56 364 THR A C 1
ATOM 2921 O O . THR A 1 364 ? -7.533 -1.865 10.738 1.00 87.56 364 THR A O 1
ATOM 2924 N N . LEU A 1 365 ? -5.309 -1.847 10.456 1.00 83.75 365 LEU A N 1
ATOM 2925 C CA . LEU A 1 365 ? -5.153 -3.301 10.596 1.00 83.75 365 LEU A CA 1
ATOM 2926 C C . LEU A 1 365 ? -5.609 -3.801 11.974 1.00 83.75 365 LEU A C 1
ATOM 2928 O O . LEU A 1 365 ? -6.384 -4.753 12.053 1.00 83.75 365 LEU A O 1
ATOM 2932 N N . ILE A 1 366 ? -5.213 -3.113 13.049 1.00 84.50 366 ILE A N 1
ATOM 2933 C CA . ILE A 1 366 ? -5.633 -3.434 14.423 1.00 84.50 366 ILE A CA 1
ATOM 2934 C C . ILE A 1 366 ? -7.159 -3.347 14.575 1.00 84.50 366 ILE A C 1
ATOM 2936 O O . ILE A 1 366 ? -7.766 -4.220 15.200 1.00 84.50 366 ILE A O 1
ATOM 2940 N N . TRP A 1 367 ? -7.802 -2.342 13.974 1.00 86.19 367 TRP A N 1
ATOM 2941 C CA . TRP A 1 367 ? -9.260 -2.212 13.966 1.00 86.19 367 TRP A CA 1
ATOM 2942 C C . TRP A 1 367 ? -9.908 -3.401 13.255 1.00 86.19 367 TRP A C 1
ATOM 2944 O O . TRP A 1 367 ? -10.874 -3.976 13.766 1.00 86.19 367 TRP A O 1
ATOM 2954 N N . HIS A 1 368 ? -9.343 -3.835 12.126 1.00 79.12 368 HIS A N 1
ATOM 2955 C CA . HIS A 1 368 ? -9.747 -5.061 11.433 1.00 79.12 368 HIS A CA 1
ATOM 2956 C C . HIS A 1 368 ? -9.323 -6.352 12.149 1.00 79.12 368 HIS A C 1
ATOM 2958 O O . HIS A 1 368 ? -9.734 -7.424 11.719 1.00 79.12 368 HIS A O 1
ATOM 2964 N N . ARG A 1 369 ? -8.607 -6.243 13.278 1.00 72.50 369 ARG A N 1
ATOM 2965 C CA . ARG A 1 369 ? -8.090 -7.342 14.109 1.00 72.50 369 ARG A CA 1
ATOM 2966 C C . ARG A 1 369 ? -7.049 -8.218 13.415 1.00 72.50 369 ARG A C 1
ATOM 2968 O O . ARG A 1 369 ? -6.744 -9.287 13.931 1.00 72.50 369 ARG A O 1
ATOM 2975 N N . VAL A 1 370 ? -6.465 -7.703 12.338 1.00 67.25 370 VAL A N 1
ATOM 2976 C CA . VAL A 1 370 ? -5.364 -8.338 11.631 1.00 67.25 370 VAL A CA 1
ATOM 2977 C C . VAL A 1 370 ? -4.167 -8.456 12.563 1.00 67.25 370 VAL A C 1
ATOM 2979 O O . VAL A 1 370 ? -3.717 -7.442 13.094 1.00 67.25 370 VAL A O 1
ATOM 2982 N N . GLY A 1 371 ? -3.626 -9.664 12.731 1.00 53.06 371 GLY A N 1
ATOM 2983 C CA . GLY A 1 371 ? -2.327 -9.862 13.380 1.00 53.06 371 GLY A CA 1
ATOM 2984 C C . GLY A 1 371 ? -2.349 -10.009 14.904 1.00 53.06 371 GLY A C 1
ATOM 2985 O O . GLY A 1 371 ? -1.290 -10.058 15.534 1.00 53.06 371 GLY A O 1
ATOM 2986 N N . LEU A 1 372 ? -3.535 -10.129 15.497 1.00 58.91 372 LEU A N 1
ATOM 2987 C CA . LEU A 1 372 ? -3.676 -10.563 16.885 1.00 58.91 372 LEU A CA 1
ATOM 2988 C C . LEU A 1 372 ? -3.517 -12.093 16.936 1.00 58.91 372 LEU A C 1
ATOM 2990 O O . LEU A 1 372 ? -4.083 -12.820 16.120 1.00 58.91 372 LEU A O 1
ATOM 2994 N N . THR A 1 373 ? -2.656 -12.582 17.832 1.00 53.91 373 THR A N 1
ATOM 2995 C CA . THR A 1 373 ? -2.241 -13.994 17.860 1.00 53.91 373 THR A CA 1
ATOM 2996 C C . THR A 1 373 ? -3.390 -14.882 18.340 1.00 53.91 373 THR A C 1
ATOM 2998 O O . THR A 1 373 ? -3.699 -14.830 19.524 1.00 53.91 373 THR A O 1
ATOM 3001 N N . PRO A 1 374 ? -3.955 -15.793 17.523 1.00 55.28 374 PRO A N 1
ATOM 3002 C CA . PRO A 1 374 ? -5.274 -16.383 17.750 1.00 55.28 374 PRO A CA 1
ATOM 3003 C C . PRO A 1 374 ? -5.388 -17.171 19.064 1.00 55.28 374 PRO A C 1
ATOM 3005 O O . PRO A 1 374 ? -5.285 -18.399 19.112 1.00 55.28 374 PRO A O 1
ATOM 3008 N N . SER A 1 375 ? -5.688 -16.460 20.146 1.00 63.00 375 SER A N 1
ATOM 3009 C CA . SER A 1 375 ? -6.084 -17.024 21.425 1.00 63.00 375 SER A CA 1
ATOM 3010 C C . SER A 1 375 ? -7.591 -17.300 21.422 1.00 63.00 375 SER A C 1
ATOM 3012 O O . SER A 1 375 ? -8.366 -16.716 20.657 1.00 63.00 375 SER A O 1
ATOM 3014 N N . SER A 1 376 ? -8.058 -18.203 22.289 1.00 61.38 376 SER A N 1
ATOM 3015 C CA . SER A 1 376 ? -9.499 -18.477 22.440 1.00 61.38 376 SER A CA 1
ATOM 3016 C C . SER A 1 376 ? -10.297 -17.210 22.784 1.00 61.38 376 SER A C 1
ATOM 3018 O O . SER A 1 376 ? -11.434 -17.049 22.339 1.00 61.38 376 SER A O 1
ATOM 3020 N N . ARG A 1 377 ? -9.673 -16.285 23.522 1.00 72.00 377 ARG A N 1
ATOM 3021 C CA . ARG A 1 377 ? -10.235 -14.987 23.900 1.00 72.00 377 ARG A CA 1
ATOM 3022 C C . ARG A 1 377 ? -10.299 -14.010 22.726 1.00 72.00 377 ARG A C 1
ATOM 3024 O O . ARG A 1 377 ? -11.267 -13.267 22.616 1.00 72.00 377 ARG A O 1
ATOM 3031 N N . GLU A 1 378 ? -9.335 -14.036 21.816 1.00 72.44 378 GLU A N 1
ATOM 3032 C CA . GLU A 1 378 ? -9.343 -13.168 20.632 1.00 72.44 378 GLU A CA 1
ATOM 3033 C C . GLU A 1 378 ? -10.393 -13.571 19.606 1.00 72.44 378 GLU A C 1
ATOM 3035 O O . GLU A 1 378 ? -11.098 -12.704 19.095 1.00 72.44 378 GLU A O 1
ATOM 3040 N N . LYS A 1 379 ? -10.610 -14.875 19.391 1.00 76.25 379 LYS A N 1
ATOM 3041 C CA . LYS A 1 379 ? -11.730 -15.353 18.559 1.00 76.25 379 LYS A CA 1
ATOM 3042 C C . LYS A 1 379 ? -13.081 -14.871 19.089 1.00 76.25 379 LYS A C 1
ATOM 3044 O O . LYS A 1 379 ? -14.003 -14.618 18.317 1.00 76.25 379 LYS A O 1
ATOM 3049 N N . LEU A 1 380 ? -13.212 -14.747 20.410 1.00 81.38 380 LEU A N 1
ATOM 3050 C CA . LEU A 1 380 ? -14.409 -14.205 21.045 1.00 81.38 380 LEU A CA 1
ATOM 3051 C C . LEU A 1 380 ? -14.542 -12.697 20.809 1.00 81.38 380 LEU A C 1
ATOM 3053 O O . LEU A 1 380 ? -15.617 -12.239 20.432 1.00 81.38 380 LEU A O 1
ATOM 3057 N N . ILE A 1 381 ? -13.451 -11.945 20.971 1.00 83.56 381 ILE A N 1
ATOM 3058 C CA . ILE A 1 381 ? -13.396 -10.502 20.687 1.00 83.56 381 ILE A CA 1
ATOM 3059 C C . ILE A 1 381 ? -13.759 -10.213 19.231 1.00 83.56 381 ILE A C 1
ATOM 3061 O O . ILE A 1 381 ? -14.572 -9.330 18.970 1.00 83.56 381 ILE A O 1
ATOM 3065 N N . GLN A 1 382 ? -13.197 -10.975 18.291 1.00 79.38 382 GLN A N 1
ATOM 3066 C CA . GLN A 1 382 ? -13.494 -10.852 16.866 1.00 79.38 382 GLN A CA 1
ATOM 3067 C C . GLN A 1 382 ? -14.981 -11.060 16.594 1.00 79.38 382 GLN A C 1
ATOM 3069 O O . GLN A 1 382 ? -15.591 -10.236 15.922 1.00 79.38 382 GLN A O 1
ATOM 3074 N N . LYS A 1 383 ? -15.588 -12.108 17.164 1.00 82.81 383 LYS A N 1
ATOM 3075 C CA . LYS A 1 383 ? -17.031 -12.349 17.032 1.00 82.81 383 LYS A CA 1
ATOM 3076 C C . LYS A 1 383 ? -17.863 -11.211 17.624 1.00 82.81 383 LYS A C 1
ATOM 3078 O O . LYS A 1 383 ? -18.797 -10.764 16.974 1.00 82.81 383 LYS A O 1
ATOM 3083 N N . ILE A 1 384 ? -17.505 -10.716 18.811 1.00 87.00 384 ILE A N 1
ATOM 3084 C CA . ILE A 1 384 ? -18.202 -9.592 19.457 1.00 87.00 384 ILE A CA 1
ATOM 3085 C C . ILE A 1 384 ? -18.157 -8.347 18.571 1.00 87.00 384 ILE A C 1
ATOM 3087 O O . ILE A 1 384 ? -19.199 -7.780 18.262 1.00 87.00 384 ILE A O 1
ATOM 3091 N N . LEU A 1 385 ? -16.968 -7.939 18.127 1.00 86.56 385 LEU A N 1
ATOM 3092 C CA . LEU A 1 385 ? -16.810 -6.755 17.283 1.00 86.56 385 LEU A CA 1
ATOM 3093 C C . LEU A 1 385 ? -17.455 -6.934 15.912 1.00 86.56 385 LEU A C 1
ATOM 3095 O O . LEU A 1 385 ? -18.006 -5.982 15.378 1.00 86.56 385 LEU A O 1
ATOM 3099 N N . HIS A 1 386 ? -17.396 -8.135 15.339 1.00 83.75 386 HIS A N 1
ATOM 3100 C CA . HIS A 1 386 ? -18.039 -8.438 14.068 1.00 83.75 386 HIS A CA 1
ATOM 3101 C C . HIS A 1 386 ? -19.555 -8.256 14.142 1.00 83.75 386 HIS A C 1
ATOM 3103 O O . HIS A 1 386 ? -20.120 -7.603 13.270 1.00 83.75 386 HIS A O 1
ATOM 3109 N N . GLU A 1 387 ? -20.196 -8.784 15.187 1.00 85.56 387 GLU A N 1
ATOM 3110 C CA . GLU A 1 387 ? -21.635 -8.600 15.397 1.00 85.56 387 GLU A CA 1
ATOM 3111 C C . GLU A 1 387 ? -21.973 -7.137 15.698 1.00 85.56 387 GLU A C 1
ATOM 3113 O O . GLU A 1 387 ? -22.862 -6.590 15.056 1.00 85.56 387 GLU A O 1
ATOM 3118 N N . LEU A 1 388 ? -21.219 -6.464 16.579 1.00 87.56 388 LEU A N 1
ATOM 3119 C CA . LEU A 1 388 ? -21.437 -5.042 16.884 1.00 87.56 388 LEU A CA 1
ATOM 3120 C C . LEU A 1 388 ? -21.266 -4.131 15.657 1.00 87.56 388 LEU A C 1
ATOM 3122 O O . LEU A 1 388 ? -21.889 -3.083 15.584 1.00 87.56 388 LEU A O 1
ATOM 3126 N N . ARG A 1 389 ? -20.419 -4.506 14.690 1.00 86.12 389 ARG A N 1
ATOM 3127 C CA . ARG A 1 389 ? -20.213 -3.752 13.438 1.00 86.12 389 ARG A CA 1
ATOM 3128 C C . ARG A 1 389 ? -21.227 -4.097 12.346 1.00 86.12 389 ARG A C 1
ATOM 3130 O O . ARG A 1 389 ? -21.315 -3.369 11.361 1.00 86.12 389 ARG A O 1
ATOM 3137 N N . LYS A 1 390 ? -21.925 -5.231 12.466 1.00 81.38 390 LYS A N 1
ATOM 3138 C CA . LYS A 1 390 ? -22.948 -5.688 11.511 1.00 81.38 390 LYS A CA 1
ATOM 3139 C C . LYS A 1 390 ? -24.373 -5.351 11.941 1.00 81.38 390 LYS A C 1
ATOM 3141 O O . LYS A 1 390 ? -25.240 -5.277 11.073 1.00 81.38 390 LYS A O 1
ATOM 3146 N N . GLY A 1 391 ? -24.617 -5.240 13.242 1.00 76.38 391 GLY A N 1
ATOM 3147 C CA . GLY A 1 391 ? -25.934 -5.031 13.831 1.00 76.38 391 GLY A CA 1
ATOM 3148 C C . GLY A 1 391 ? -26.086 -3.676 14.514 1.00 76.38 391 GLY A C 1
ATOM 3149 O O . GLY A 1 391 ? -25.206 -2.823 14.451 1.00 76.38 391 GLY A O 1
ATOM 3150 N N . GLU A 1 392 ? -27.232 -3.509 15.168 1.00 73.06 392 GLU A N 1
ATOM 3151 C CA . GLU A 1 392 ? -27.501 -2.400 16.081 1.00 73.06 392 GLU A CA 1
ATOM 3152 C C . GLU A 1 392 ? -26.843 -2.647 17.448 1.00 73.06 392 GLU A C 1
ATOM 3154 O O . GLU A 1 392 ? -26.462 -3.772 17.790 1.00 73.06 392 GLU A O 1
ATOM 3159 N N . ASP A 1 393 ? -26.720 -1.579 18.227 1.00 87.44 393 ASP A N 1
ATOM 3160 C CA . ASP A 1 393 ? -26.118 -1.572 19.555 1.00 87.44 393 ASP A CA 1
ATOM 3161 C C . ASP A 1 393 ? -26.678 -2.672 20.464 1.00 87.44 393 ASP A C 1
ATOM 3163 O O . ASP A 1 393 ? -27.887 -2.893 20.554 1.00 87.44 393 ASP A O 1
ATOM 3167 N N . LEU A 1 394 ? -25.792 -3.336 21.207 1.00 91.75 394 LEU A N 1
ATOM 3168 C CA . LEU A 1 394 ? -26.173 -4.414 22.116 1.00 91.75 394 LEU A CA 1
ATOM 3169 C C . LEU A 1 394 ? -26.051 -3.966 23.564 1.00 91.75 394 LEU A C 1
ATOM 3171 O O . LEU A 1 394 ? -25.085 -3.321 23.970 1.00 91.75 394 LEU A O 1
ATOM 3175 N N . THR A 1 395 ? -26.982 -4.392 24.408 1.00 92.69 395 THR A N 1
ATOM 3176 C CA . THR A 1 395 ? -26.813 -4.221 25.848 1.00 92.69 395 THR A CA 1
ATOM 3177 C C . THR A 1 395 ? -25.720 -5.151 26.379 1.00 92.69 395 THR A C 1
ATOM 3179 O O . THR A 1 395 ? -25.509 -6.273 25.905 1.00 92.69 395 THR A O 1
ATOM 3182 N N . ARG A 1 396 ? -25.085 -4.762 27.490 1.00 92.75 396 ARG A N 1
ATOM 3183 C CA . ARG A 1 396 ? -24.129 -5.623 28.219 1.00 92.75 396 ARG A CA 1
ATOM 3184 C C . ARG A 1 396 ? -24.695 -7.013 28.560 1.00 92.75 396 ARG A C 1
ATOM 3186 O O . ARG A 1 396 ? -23.953 -7.993 28.630 1.00 92.75 396 ARG A O 1
ATOM 3193 N N . ARG A 1 397 ? -26.006 -7.119 28.812 1.00 89.62 397 ARG A N 1
ATOM 3194 C CA . ARG A 1 397 ? -26.667 -8.402 29.118 1.00 89.62 397 ARG A CA 1
ATOM 3195 C C . ARG A 1 397 ? -26.857 -9.264 27.873 1.00 89.62 397 ARG A C 1
ATOM 3197 O O . ARG A 1 397 ? -26.687 -10.478 27.966 1.00 89.62 397 ARG A O 1
ATOM 3204 N N . GLU A 1 398 ? -27.186 -8.659 26.738 1.00 91.56 398 GLU A N 1
ATOM 3205 C CA . GLU A 1 398 ? -27.291 -9.364 25.457 1.00 91.56 398 GLU A CA 1
ATOM 3206 C C . GLU A 1 398 ? -25.932 -9.890 25.023 1.00 91.56 398 GLU A C 1
ATOM 3208 O O . GLU A 1 398 ? -25.815 -11.084 24.770 1.00 91.56 398 GLU A O 1
ATOM 3213 N N . LEU A 1 399 ? -24.881 -9.067 25.089 1.00 89.81 399 LEU A N 1
ATOM 3214 C CA . LEU A 1 399 ? -23.511 -9.513 24.818 1.00 89.81 399 LEU A CA 1
ATOM 3215 C C . LEU A 1 399 ? -23.121 -10.727 25.670 1.00 89.81 399 LEU A C 1
ATOM 3217 O O . LEU A 1 399 ? -22.607 -11.718 25.154 1.00 89.81 399 LEU A O 1
ATOM 3221 N N . GLN A 1 400 ? -23.413 -10.694 26.972 1.00 89.50 400 GLN A N 1
ATOM 3222 C CA . GLN A 1 400 ? -23.112 -11.819 27.856 1.00 89.50 400 GLN A CA 1
ATOM 3223 C C . GLN A 1 400 ? -23.829 -13.109 27.433 1.00 89.50 400 GLN A C 1
ATOM 3225 O O . GLN A 1 400 ? -23.219 -14.178 27.438 1.00 89.50 400 GLN A O 1
ATOM 3230 N N . ARG A 1 401 ? -25.111 -13.012 27.063 1.00 89.12 401 ARG A N 1
ATOM 3231 C CA . ARG A 1 401 ? -25.929 -14.159 26.644 1.00 89.12 401 ARG A CA 1
ATOM 3232 C C . ARG A 1 401 ? -25.503 -14.704 25.284 1.00 89.12 401 ARG A C 1
ATOM 3234 O O . ARG A 1 401 ? -25.290 -15.908 25.162 1.00 89.12 401 ARG A O 1
ATOM 3241 N N . THR A 1 402 ? -25.347 -13.830 24.296 1.00 87.88 402 THR A N 1
ATOM 3242 C CA . THR A 1 402 ? -25.023 -14.184 22.908 1.00 87.88 402 THR A CA 1
ATOM 3243 C C . THR A 1 402 ? -23.641 -14.819 22.803 1.00 87.88 402 THR A C 1
ATOM 3245 O O . THR A 1 402 ? -23.478 -15.854 22.159 1.00 87.88 402 THR A O 1
ATOM 3248 N N . PHE A 1 403 ? -22.656 -14.257 23.504 1.00 88.25 403 PHE A N 1
ATOM 3249 C CA . PHE A 1 403 ? -21.264 -14.710 23.441 1.00 88.25 403 PHE A CA 1
ATOM 3250 C C . PHE A 1 403 ? -20.866 -15.655 24.577 1.00 88.25 403 PHE A C 1
ATOM 3252 O O . PHE A 1 403 ? -19.709 -16.060 24.655 1.00 88.25 403 PHE A O 1
ATOM 3259 N N . ARG A 1 404 ? -21.822 -16.047 25.433 1.00 87.06 404 ARG A N 1
ATOM 3260 C CA . ARG A 1 404 ? -21.631 -16.988 26.551 1.00 87.06 404 ARG A CA 1
ATOM 3261 C C . ARG A 1 404 ? -20.466 -16.603 27.477 1.00 87.06 404 ARG A C 1
ATOM 3263 O O . ARG A 1 404 ? -19.711 -17.465 27.919 1.00 87.06 404 ARG A O 1
ATOM 3270 N N . LEU A 1 405 ? -20.328 -15.309 27.772 1.00 86.75 405 LEU A N 1
ATOM 3271 C CA . LEU A 1 405 ? -19.326 -14.809 28.720 1.00 86.75 405 LEU A CA 1
ATOM 3272 C C . LEU A 1 405 ? -19.668 -15.311 30.129 1.00 86.75 405 LEU A C 1
ATOM 3274 O O . LEU A 1 405 ? -20.802 -15.151 30.596 1.00 86.75 405 LEU A O 1
ATOM 3278 N N . SER A 1 406 ? -18.693 -15.930 30.799 1.00 83.38 406 SER A N 1
ATOM 3279 C CA . SER A 1 406 ? -18.944 -16.758 31.985 1.00 83.38 406 SER A CA 1
ATOM 3280 C C . SER A 1 406 ? -19.406 -15.947 33.196 1.00 83.38 406 SER A C 1
ATOM 3282 O O . SER A 1 406 ? -20.260 -16.393 33.962 1.00 83.38 406 SER A O 1
ATOM 3284 N N . THR A 1 407 ? -18.894 -14.723 33.347 1.00 88.00 407 THR A N 1
ATOM 3285 C CA . THR A 1 407 ? -19.220 -13.832 34.465 1.00 88.00 407 THR A CA 1
ATOM 3286 C C . THR A 1 407 ? -19.451 -12.395 34.001 1.00 88.00 407 THR A C 1
ATOM 3288 O O . THR A 1 407 ? -18.939 -11.957 32.969 1.00 88.00 407 THR A O 1
ATOM 3291 N N . ALA A 1 408 ? -20.211 -11.629 34.793 1.00 87.69 408 ALA A N 1
ATOM 3292 C CA . ALA A 1 408 ? -20.379 -10.193 34.567 1.00 87.69 408 ALA A CA 1
ATOM 3293 C C . ALA A 1 408 ? -19.033 -9.448 34.646 1.00 87.69 408 ALA A C 1
ATOM 3295 O O . ALA A 1 408 ? -18.789 -8.552 33.847 1.00 87.69 408 ALA A O 1
ATOM 3296 N N . THR A 1 409 ? -18.140 -9.874 35.544 1.00 89.44 409 THR A N 1
ATOM 3297 C CA . THR A 1 409 ? -16.792 -9.312 35.700 1.00 89.44 409 THR A CA 1
ATOM 3298 C C . THR A 1 409 ? -15.921 -9.548 34.471 1.00 89.44 409 THR A C 1
ATOM 3300 O O . THR A 1 409 ? -15.248 -8.625 34.016 1.00 89.44 409 THR A O 1
ATOM 3303 N N . GLU A 1 410 ? -15.942 -10.757 33.901 1.00 85.56 410 GLU A N 1
ATOM 3304 C CA . GLU A 1 410 ? -15.214 -11.067 32.665 1.00 85.56 410 GLU A CA 1
ATOM 3305 C C . GLU A 1 410 ? -15.714 -10.204 31.504 1.00 85.56 410 GLU A C 1
ATOM 3307 O O . GLU A 1 410 ? -14.902 -9.614 30.787 1.00 85.56 410 GLU A O 1
ATOM 3312 N N . ARG A 1 411 ? -17.042 -10.079 31.366 1.00 90.06 411 ARG A N 1
ATOM 3313 C CA . ARG A 1 411 ? -17.660 -9.182 30.388 1.00 90.06 411 ARG A CA 1
ATOM 3314 C C . ARG A 1 411 ? -17.185 -7.751 30.591 1.00 90.06 411 ARG A C 1
ATOM 3316 O O . ARG A 1 411 ? -16.684 -7.156 29.647 1.00 90.06 411 ARG A O 1
ATOM 3323 N N . ASP A 1 412 ? -17.353 -7.192 31.785 1.00 89.88 412 ASP A N 1
ATOM 3324 C CA . ASP A 1 412 ? -17.048 -5.782 32.027 1.00 89.88 412 ASP A CA 1
ATOM 3325 C C . ASP A 1 412 ? -15.551 -5.501 31.856 1.00 89.88 412 ASP A C 1
ATOM 3327 O O . ASP A 1 412 ? -15.196 -4.520 31.221 1.00 89.88 412 ASP A O 1
ATOM 3331 N N . THR A 1 413 ? -14.669 -6.412 32.280 1.00 88.88 413 THR A N 1
ATOM 3332 C CA . THR A 1 413 ? -13.221 -6.298 32.031 1.00 88.88 413 THR A CA 1
ATOM 3333 C C . THR A 1 413 ? -12.905 -6.298 30.537 1.00 88.88 413 THR A C 1
ATOM 3335 O O . THR A 1 413 ? -12.042 -5.549 30.083 1.00 88.88 413 THR A O 1
ATOM 3338 N N . LEU A 1 414 ? -13.574 -7.155 29.760 1.00 88.94 414 LEU A N 1
ATOM 3339 C CA . LEU A 1 414 ? -13.387 -7.197 28.316 1.00 88.94 414 LEU A CA 1
ATOM 3340 C C . LEU A 1 414 ? -13.874 -5.904 27.654 1.00 88.94 414 LEU A C 1
ATOM 3342 O O . LEU A 1 414 ? -13.146 -5.328 26.853 1.00 88.94 414 LEU A O 1
ATOM 3346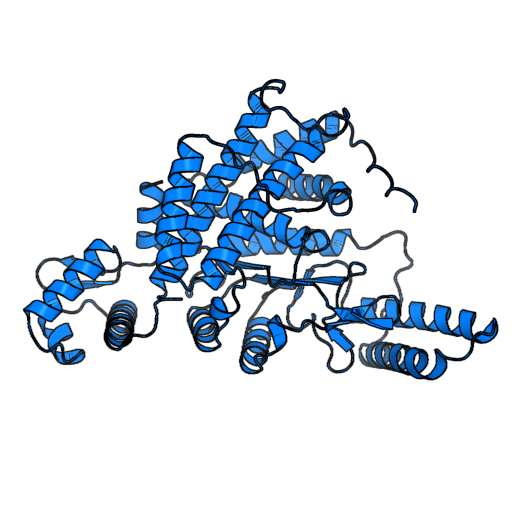 N N . LEU A 1 415 ? -15.075 -5.445 28.003 1.00 90.44 415 LEU A N 1
ATOM 3347 C CA . LEU A 1 415 ? -15.661 -4.228 27.445 1.00 90.44 415 LEU A CA 1
ATOM 3348 C C . LEU A 1 415 ? -14.856 -2.982 27.814 1.00 90.44 415 LEU A C 1
ATOM 3350 O O . LEU A 1 415 ? -14.618 -2.150 26.948 1.00 90.44 415 LEU A O 1
ATOM 3354 N N . THR A 1 416 ? -14.373 -2.877 29.053 1.00 90.19 416 THR A N 1
ATOM 3355 C CA . THR A 1 416 ? -13.494 -1.777 29.464 1.00 90.19 416 THR A CA 1
ATOM 3356 C C . THR A 1 416 ? -12.229 -1.743 28.614 1.00 90.19 416 THR A C 1
ATOM 3358 O O . THR A 1 416 ? -11.912 -0.695 28.072 1.00 90.19 416 THR A O 1
ATOM 3361 N N . ARG A 1 417 ? -11.564 -2.886 28.392 1.00 87.50 417 ARG A N 1
ATOM 3362 C CA . ARG A 1 417 ? -10.371 -2.939 27.527 1.00 87.50 417 ARG A CA 1
ATOM 3363 C C . ARG A 1 417 ? -10.670 -2.540 26.085 1.00 87.50 417 ARG A C 1
ATOM 3365 O O . ARG A 1 417 ? -9.904 -1.807 25.481 1.00 87.50 417 ARG A O 1
ATOM 3372 N N . LEU A 1 418 ? -11.786 -3.009 25.527 1.00 88.31 418 LEU A N 1
ATOM 3373 C CA . LEU A 1 418 ? -12.190 -2.647 24.165 1.00 88.31 418 LEU A CA 1
ATOM 3374 C C . LEU A 1 418 ? -12.523 -1.154 24.036 1.00 88.31 418 LEU A C 1
ATOM 3376 O O . LEU A 1 418 ? -12.277 -0.571 22.981 1.00 88.31 418 LEU A O 1
ATOM 3380 N N . ALA A 1 419 ? -13.070 -0.547 25.090 1.00 90.44 419 ALA A N 1
ATOM 3381 C CA . ALA A 1 419 ? -13.343 0.884 25.150 1.00 90.44 419 ALA A CA 1
ATOM 3382 C C . ALA A 1 419 ? -12.056 1.706 25.334 1.00 90.44 419 ALA A C 1
ATOM 3384 O O . ALA A 1 419 ? -11.883 2.713 24.657 1.00 90.44 419 ALA A O 1
ATOM 3385 N N . GLU A 1 420 ? -11.122 1.253 26.177 1.00 87.12 420 GLU A N 1
ATOM 3386 C CA . GLU A 1 420 ? -9.777 1.837 26.327 1.00 87.12 420 GLU A CA 1
ATOM 3387 C C . GLU A 1 420 ? -8.977 1.766 25.019 1.00 87.12 420 GLU A C 1
ATOM 3389 O O . GLU A 1 420 ? -8.247 2.692 24.679 1.00 87.12 420 GLU A O 1
ATOM 3394 N N . GLU A 1 421 ? -9.153 0.690 24.247 1.00 83.12 421 GLU A N 1
ATOM 3395 C CA . GLU A 1 421 ? -8.603 0.557 22.895 1.00 83.12 421 GLU A CA 1
ATOM 3396 C C . GLU A 1 421 ? -9.332 1.420 21.854 1.00 83.12 421 GLU A C 1
ATOM 3398 O O . GLU A 1 421 ? -8.902 1.437 20.703 1.00 83.12 421 GLU A O 1
ATOM 3403 N N . GLY A 1 422 ? -10.426 2.101 22.213 1.00 87.88 422 GLY A N 1
ATOM 3404 C CA . GLY A 1 422 ? -11.219 2.941 21.312 1.00 87.88 422 GLY A CA 1
ATOM 3405 C C . GLY A 1 422 ? -12.040 2.168 20.276 1.00 87.88 422 GLY A C 1
ATOM 3406 O O . GLY A 1 422 ? -12.449 2.742 19.274 1.00 87.88 422 GLY A O 1
ATOM 3407 N N . MET A 1 423 ? -12.269 0.864 20.464 1.00 88.38 423 MET A N 1
ATOM 3408 C CA . MET A 1 423 ? -12.977 0.026 19.482 1.00 88.38 423 MET A CA 1
ATOM 3409 C C . MET A 1 423 ? -14.491 -0.021 19.677 1.00 88.38 423 MET A C 1
ATOM 3411 O O . MET A 1 423 ? -15.220 -0.373 18.746 1.00 88.38 423 MET A O 1
ATOM 3415 N N . ILE A 1 424 ? -14.953 0.285 20.887 1.00 92.31 424 ILE A N 1
ATOM 3416 C CA . ILE A 1 424 ? -16.368 0.353 21.251 1.00 92.31 424 ILE A CA 1
ATOM 3417 C C . ILE A 1 424 ? -16.623 1.588 22.112 1.00 92.31 424 ILE A C 1
ATOM 3419 O O . ILE A 1 424 ? -15.724 2.060 22.809 1.00 92.31 424 ILE A O 1
ATOM 3423 N N . THR A 1 425 ? -17.862 2.060 22.119 1.00 92.88 425 THR A N 1
ATOM 3424 C CA . THR A 1 425 ? -18.357 3.038 23.089 1.00 92.88 425 THR A CA 1
ATOM 3425 C C . THR A 1 425 ? -19.252 2.346 24.113 1.00 92.88 425 THR A C 1
ATOM 3427 O O . THR A 1 425 ? -19.892 1.328 23.837 1.00 92.88 425 THR A O 1
ATOM 3430 N N . LEU A 1 426 ? -19.257 2.878 25.337 1.00 92.75 426 LEU A N 1
ATOM 3431 C CA . LEU A 1 426 ? -20.081 2.386 26.437 1.00 92.75 426 LEU A CA 1
ATOM 3432 C C . LEU A 1 426 ? -20.998 3.518 26.908 1.00 92.75 426 LEU A C 1
ATOM 3434 O O . LEU A 1 426 ? -20.565 4.366 27.685 1.00 92.75 426 LEU A O 1
ATOM 3438 N N . ASP A 1 427 ? -22.259 3.508 26.474 1.00 90.06 427 ASP A N 1
ATOM 3439 C CA . ASP A 1 427 ? -23.279 4.455 26.942 1.00 90.06 427 ASP A CA 1
ATOM 3440 C C . ASP A 1 427 ? -24.237 3.765 27.923 1.00 90.06 427 ASP A C 1
ATOM 3442 O O . ASP A 1 427 ? -25.169 3.038 27.561 1.00 90.06 427 ASP A O 1
ATOM 3446 N N . GLY A 1 428 ? -23.940 3.912 29.216 1.00 87.25 428 GLY A N 1
ATOM 3447 C CA . GLY A 1 428 ? -24.657 3.236 30.292 1.00 87.25 428 GLY A CA 1
ATOM 3448 C C . GLY A 1 428 ? -24.664 1.711 30.118 1.00 87.25 428 GLY A C 1
ATOM 3449 O O . GLY A 1 428 ? -23.686 1.019 30.429 1.00 87.25 428 GLY A O 1
ATOM 3450 N N . LYS A 1 429 ? -25.805 1.176 29.664 1.00 89.69 429 LYS A N 1
ATOM 3451 C CA . LYS A 1 429 ? -26.015 -0.263 29.417 1.00 89.69 429 LYS A CA 1
ATOM 3452 C C . LYS A 1 429 ? -25.746 -0.683 27.974 1.00 89.69 429 LYS A C 1
ATOM 3454 O O . LYS A 1 429 ? -25.619 -1.891 27.760 1.00 89.69 429 LYS A O 1
ATOM 3459 N N . MET A 1 430 ? -25.693 0.264 27.044 1.00 93.38 430 MET A N 1
ATOM 3460 C CA . MET A 1 430 ? -25.494 0.020 25.620 1.00 93.38 430 MET A CA 1
ATOM 3461 C C . MET A 1 430 ? -24.010 -0.088 25.295 1.00 93.38 430 MET A C 1
ATOM 3463 O O . MET A 1 430 ? -23.157 0.506 25.962 1.00 93.38 430 MET A O 1
ATOM 3467 N N . VAL A 1 431 ? -23.722 -0.899 24.289 1.00 93.88 431 VAL A N 1
ATOM 3468 C CA . VAL A 1 431 ? -22.399 -1.118 23.728 1.00 93.88 431 VAL A CA 1
ATOM 3469 C C . VAL A 1 431 ? -22.521 -0.999 22.219 1.00 93.88 431 VAL A C 1
ATOM 3471 O O . VAL A 1 431 ? -23.253 -1.776 21.603 1.00 93.88 431 VAL A O 1
ATOM 3474 N N . SER A 1 432 ? -21.767 -0.068 21.650 1.00 92.75 432 SER A N 1
ATOM 3475 C CA . SER A 1 432 ? -21.789 0.244 20.219 1.00 92.75 432 SER A CA 1
ATOM 3476 C C . SER A 1 432 ? -20.378 0.093 19.653 1.00 92.75 432 SER A C 1
ATOM 3478 O O . SER A 1 432 ? -19.394 0.347 20.353 1.00 92.75 432 SER A O 1
ATOM 3480 N N . ALA A 1 433 ? -20.240 -0.348 18.402 1.00 91.50 433 ALA A N 1
ATOM 3481 C CA . ALA A 1 433 ? -18.934 -0.366 17.742 1.00 91.50 433 ALA A CA 1
ATOM 3482 C C . ALA A 1 433 ? -18.536 1.041 17.280 1.00 91.50 433 ALA A C 1
ATOM 3484 O O . ALA A 1 433 ? -19.354 1.761 16.718 1.00 91.50 433 ALA A O 1
ATOM 3485 N N . VAL A 1 434 ? -17.261 1.396 17.445 1.00 90.88 434 VAL A N 1
ATOM 3486 C CA . VAL A 1 434 ? -16.698 2.616 16.850 1.00 90.88 434 VAL A CA 1
ATOM 3487 C C . VAL A 1 434 ? -16.441 2.369 15.366 1.00 90.88 434 VAL A C 1
ATOM 3489 O O . VAL A 1 434 ? -15.830 1.355 14.988 1.00 90.88 434 VAL A O 1
ATOM 3492 N N . SER A 1 435 ? -16.902 3.287 14.516 1.00 87.12 435 SER A N 1
ATOM 3493 C CA . SER A 1 435 ? -16.664 3.207 13.074 1.00 87.12 435 SER A CA 1
ATOM 3494 C C . SER A 1 435 ? -15.172 3.356 12.746 1.00 87.12 435 SER A C 1
ATOM 3496 O O . SER A 1 435 ? -14.393 3.903 13.525 1.00 87.12 435 SER A O 1
ATOM 3498 N N . LEU A 1 436 ? -14.733 2.868 11.581 1.00 85.88 436 LEU A N 1
ATOM 3499 C CA . LEU A 1 436 ? -13.322 2.999 11.194 1.00 85.88 436 LEU A CA 1
ATOM 3500 C C . LEU A 1 436 ? -12.893 4.473 11.042 1.00 85.88 436 LEU A C 1
ATOM 3502 O O . LEU A 1 436 ? -11.764 4.815 11.393 1.00 85.88 436 LEU A O 1
ATOM 3506 N N . ASP A 1 437 ? -13.778 5.338 10.539 1.00 86.12 437 ASP A N 1
ATOM 3507 C CA . ASP A 1 437 ? -13.501 6.773 10.380 1.00 86.12 437 ASP A CA 1
ATOM 3508 C C . ASP A 1 437 ? -13.300 7.449 11.744 1.00 86.12 437 ASP A C 1
ATOM 3510 O O . ASP A 1 437 ? -12.248 8.039 11.981 1.00 86.12 437 ASP A O 1
ATOM 3514 N N . GLU A 1 438 ? -14.227 7.258 12.688 1.00 89.50 438 GLU A N 1
ATOM 3515 C CA . GLU A 1 438 ? -14.090 7.777 14.057 1.00 89.50 438 GLU A CA 1
ATOM 3516 C C . GLU A 1 438 ? -12.817 7.261 14.733 1.00 89.50 438 GLU A C 1
ATOM 3518 O O . GLU A 1 438 ? -12.072 8.035 15.334 1.00 89.50 438 GLU A O 1
ATOM 3523 N N . TYR A 1 439 ? -12.530 5.963 14.591 1.00 90.88 439 TYR A N 1
ATOM 3524 C CA . TYR A 1 439 ? -11.345 5.342 15.173 1.00 90.88 439 TYR A CA 1
ATOM 3525 C C . TYR A 1 439 ? -10.049 5.965 14.641 1.00 90.88 439 TYR A C 1
ATOM 3527 O O . TYR A 1 439 ? -9.177 6.377 15.405 1.00 90.88 439 TYR A O 1
ATOM 3535 N N . THR A 1 440 ? -9.912 6.051 13.319 1.00 90.25 440 THR A N 1
ATOM 3536 C CA . THR A 1 440 ? -8.678 6.532 12.682 1.00 90.25 440 THR A CA 1
ATOM 3537 C C . THR A 1 440 ? -8.487 8.039 12.832 1.00 90.25 440 THR A C 1
ATOM 3539 O O . THR A 1 440 ? -7.348 8.484 12.999 1.00 90.25 440 THR A O 1
ATOM 3542 N N . ARG A 1 441 ? -9.571 8.822 12.870 1.00 91.25 441 ARG A N 1
ATOM 3543 C CA . ARG A 1 441 ? -9.523 10.257 13.192 1.00 91.25 441 ARG A CA 1
ATOM 3544 C C . ARG A 1 441 ? -9.164 10.514 14.652 1.00 91.25 441 ARG A C 1
ATOM 3546 O O . ARG A 1 441 ? -8.378 11.419 14.918 1.00 91.25 441 ARG A O 1
ATOM 3553 N N . ALA A 1 442 ? -9.660 9.700 15.586 1.00 91.56 442 ALA A N 1
ATOM 3554 C CA . ALA A 1 442 ? -9.244 9.779 16.985 1.00 91.56 442 ALA A CA 1
ATOM 3555 C C . ALA A 1 442 ? -7.735 9.528 17.124 1.00 91.56 442 ALA A C 1
ATOM 3557 O O . ALA A 1 442 ? -7.047 10.317 17.767 1.00 91.56 442 ALA A O 1
ATOM 3558 N N . ILE A 1 443 ? -7.197 8.506 16.446 1.00 92.69 443 ILE A N 1
ATOM 3559 C CA . ILE A 1 443 ? -5.746 8.267 16.401 1.00 92.69 443 ILE A CA 1
ATOM 3560 C C . ILE A 1 443 ? -5.009 9.471 15.817 1.00 92.69 443 ILE A C 1
ATOM 3562 O O . ILE A 1 443 ? -4.056 9.938 16.428 1.00 92.69 443 ILE A O 1
ATOM 3566 N N . HIS A 1 444 ? -5.453 10.007 14.677 1.00 93.31 444 HIS A N 1
ATOM 3567 C CA . HIS A 1 444 ? -4.814 11.170 14.051 1.00 93.31 444 HIS A CA 1
ATOM 3568 C C . HIS A 1 444 ? -4.794 12.403 14.958 1.00 93.31 444 HIS A C 1
ATOM 3570 O O . HIS A 1 444 ? -3.778 13.081 15.012 1.00 93.31 444 HIS A O 1
ATOM 3576 N N . SER A 1 445 ? -5.852 12.644 15.735 1.00 91.12 445 SER A N 1
ATOM 3577 C CA . SER A 1 445 ? -5.911 13.770 16.679 1.00 91.12 445 SER A CA 1
ATOM 3578 C C . SER A 1 445 ? -4.905 13.686 17.838 1.00 91.12 445 SER A C 1
ATOM 3580 O O . SER A 1 445 ? -4.610 14.702 18.466 1.00 91.12 445 SER A O 1
ATOM 3582 N N . LEU A 1 446 ? -4.374 12.491 18.122 1.00 89.12 446 LEU A N 1
ATOM 3583 C CA . LEU A 1 446 ? -3.345 12.261 19.144 1.00 89.12 446 LEU A CA 1
ATOM 3584 C C . LEU A 1 446 ? -1.917 12.481 18.615 1.00 89.12 446 LEU A C 1
ATOM 3586 O O . LEU A 1 446 ? -0.969 12.483 19.409 1.00 89.12 446 LEU A O 1
ATOM 3590 N N . LEU A 1 447 ? -1.756 12.609 17.293 1.00 89.69 447 LEU A N 1
ATOM 3591 C CA . LEU A 1 447 ? -0.472 12.750 16.604 1.00 89.69 447 LEU A CA 1
ATOM 3592 C C . LEU A 1 447 ? -0.173 14.219 16.319 1.00 89.69 447 LEU A C 1
ATOM 3594 O O . LEU A 1 447 ? 0.926 14.649 16.745 1.00 89.69 447 LEU A O 1
#

Radius of gyration: 24.32 Å; chains: 1; bounding box: 61×53×73 Å

Secondary structure (DSSP, 8-state):
-PPPPPPP---HHHHHHHHHHHHHHHHHS-SSHHHHHHHHHHHHHHHHHHTGGGB-S----EEEE--TT-S--HHHHHHHHHHHHHHHHTS-TTS-------HHHHHHHHHHHHHHHHHHTT--SHHHHHHHHHHHHHHHHHHHHHH-SSSEEEGGGSEETTTEE---TTSEEEEEE-SHHHHHHHHHHHTTSSTTT--EEE-TTS-EEE-EEEEEE---HHHHHHHHHTTTTTTT--EEEEPP-TTS---GGGHHHHHHHHHHHGGGTTTS-B---SS----HHHHHHHHHHHHHHTTS-HHHHHHHHHHHHHHHHHHHHHHHHHHTTSSS---GGGS-HHHHHHHHHHHHHHHHHHHHHHHHHHHTTTT----HHHHHHHHHHHHHHHSS-EEHHHHHHHTT-S-HHHHHHHHHHHHHTTSEEEETTEEEEPPHHHHHHHHHHT-

pLDDT: mean 76.57, std 13.31, range [28.53, 93.88]

Organism: NCBI:txid454146

Foldseek 3Di:
DDDPDAQDQDDPVLLVLLLVLLVCLLVAQFPPLLSSLLLLLLLLLLLLQLLLLQEPDQAAREAAEAEPDDPDFPSQVVSVVLQVCQFVVQPPPPDPPLPQDPLVVLLVLLVCLLVVCVVLVPDPDPVVVVVNVVSLVSNVSSLCSQQNGHQEDAQLSQADPPFFGRGHQSLHHEHEPPDPVSLVVVLVQLVVLCCSVARWGAHSSSDIDGGHYYYYYYDYLVSVVSCLVSCVLVVLHAYFYFYGPPPRDSPPPSPVSSSSNSVLCVSVSPNDRLFQDPDDDPDPLLVVLVVLLLVLLVQADPSNSVNLSSVLSSSLSSLLCSVCSSVPPPPDRDDCVPDDVSSSVSSVVSSSSNSLSSSLRSVLCVLSVRGHDDDPVSVLVNVLLVDLVVDPWDFLVRSCVVSVPPDSVSSVVVLVVCVVLVQWDDDPRTIHGDDSVNNSVVSSVVD

Sequence (447 aa):
MLKPPKPPKPSAALQHTFFQALREFESQCSPDPFARTLSITTCLTTFWQLSLAQQLGSFPSTLFVGSPGKETSPLWEFARKLLVEDADSTQDLSRPRIPYVSQKIAEHYLRESVTYYHNNLAYDTRFYRQAAYENKEEYRKAHWSLFGFGRSRPFSKCWHKDVGLISNGDGAVVARLDGKADLRELQDYLKKGDFFQKSIGIDSSLKRSPKRFAVAGRLDSATLIALEENGLFEWGHPFLTLPDVGDASINVPLWPTFSAMLMMWRPFQGAIAVTPQNQFPRTEAALRYQSYLRDGLSRLPGDYGFGLLKVSRELFAVCSNLYQSTVAWDNDPPRLEKEPPENAEIILTFLEETLKGLIIATHTLIWHRVGLTPSSREKLIQKILHELRKGEDLTRRELQRTFRLSTATERDTLLTRLAEEGMITLDGKMVSAVSLDEYTRAIHSLL